Protein 5VNB (pdb70)

Secondary structure (DSSP, 8-state):
-EEEEEEEEEEEEEE-SS--TTT---EEEEEEEEESSS---TTTEEEEEEE--TTSSS-EEEE-SSS-EEEEEESS--EEEEEEEESSSSSPPEEEEEEPP-SPPHHHHHTT-SSEEEEEEEEEEEE--/-EEEEEEEEEEEEE-SS--TTT---EEEEEEEEESSS---TTTEEEEEEE--TTSSS-EEEE-SSS-EEEEEES---EEEEEEEESSTTSPPEEEEEE---S--HHHHHTT--EEEEEEEEEEEE--/-EEEEEEEEEEEEE-SS--TTT---EEEEEEEEESS---GGGTEEEEEEE--TTSSS-EEEE-SSSEEEEEEESS--EEEEEEEESSTTSPPEEEEEE---S--SS-TTT-SSEEEEEEEEEEEE--/-EEEEEEEEEEEEE-SS--TTT---EEEEEEEEESS---GGGTEEEEEEE--TTSSS-EEEE-SSSEEEEEEESS--EEEEEEEESSSSSPPEEEEEEPP-S--TTT--EEEEEEEEEEEE-/--------

GO terms:
  GO:0005515 protein binding (F, IPI)
  GO:0005634 nucleus (C, IDA)
  GO:0140044 histone H3K18ac reader activity (F, IDA)
  GO:0140119 histone H3K27ac reader activity (F, IDA)
  GO:0005634 nucleus (C, EXP)
  GO:0005654 nucleoplasm (C, TAS)
  GO:1905168 positive regulation of double-strand break repair via homologous recombination (P, IDA)
  GO:0051726 regulation of cell cycle (P, IMP)
  GO:0005654 nucleoplasm (C, IDA)
  GO:0035267 NuA4 histone acetyltransferase complex (C, IDA)

InterPro domains:
  IPR005033 YEATS [PTHR47573] (11-223)
  IPR038704 YEATS superfamily [G3DSA:2.60.40.1970] (19-159)
  IPR055129 YEATS domain [PF03366] (42-121)
  IPR055129 YEATS domain [PS51037] (15-158)

Organism: Homo sapiens (NCBI:txid9606)

Foldseek 3Di:
DKDKWKKKWAKKKAFPVAQDPPPRWGIKMKTFIGTPDPDFCLQWWQKKWKQADPVDPPRTDIDRGPPGMDMDTGHDKDKIWMWTHTPDPVDHIDIDIYIHDHDDDPVVVVVPDRMDDDMDMDMDMDDRD/DDKFKKKWAKKKFFPVDQDPPARWTMKMKTFIGTPDPDAPLVWWQKKWKAADPVDDVRTHIGRHPPGMDIDIGDDKAKIKMWTATPPNVDHTDIDIYIHDYDDDVVCVVVVDGMDTDMDMDMDDDDD/DDKFKKKWWKKKFFPPDQDPPPRWGIKMKTFIGTPDDDWCLVWWQKKWKQADPVDDVSTDIGGGPPGMDIDIGHDKDKIKMWIHTPDPPDDIDIDIYIHDQDDDPPCPVVDPRMDIDMDMDMDDDDD/DDKWKKKWAKKKFFPPDADDPPRWGIKMKTFMATPDHDFCLVWWQKKWKQADPPDDPRTDIDGGPPGMDIDIGDDKDKIKMWTATPPNPDDIDIDIYIHDYDDDVVPVGMDTDMDMDMDDDD/DAPPDDDD

B-factor: mean 59.25, std 22.24, range [27.8, 157.02]

Radius of gyration: 30.62 Å; Cα contacts (8 Å, |Δi|>4): 1132; chains: 5; bounding box: 50×63×103 Å

CATH classification: 2.60.40.1970

Structure (mmCIF, N/CA/C/O backbone):
data_5VNB
#
_entry.id   5VNB
#
_cell.length_a   70.790
_cell.length_b   80.305
_cell.length_c   121.663
_cell.angle_alpha   90.00
_cell.angle_beta   90.00
_cell.angle_gamma   90.00
#
_symmetry.space_group_name_H-M   'P 21 21 21'
#
loop_
_entity.id
_entity.type
_entity.pdbx_description
1 polymer 'YEATS domain-containing protein 4'
2 polymer 'H3K23acK27ac peptide'
3 non-polymer 1,2-ETHANEDIOL
4 non-polymer 'SULFATE ION'
5 water water
#
loop_
_atom_site.group_PDB
_atom_site.id
_atom_site.type_symbol
_atom_site.label_atom_id
_atom_site.label_alt_id
_atom_site.label_comp_id
_atom_site.label_asym_id
_atom_site.label_entity_id
_atom_site.label_seq_id
_atom_site.pdbx_PDB_ins_code
_atom_site.Cartn_x
_atom_site.Cartn_y
_atom_site.Cartn_z
_atom_site.occupancy
_atom_site.B_iso_or_equiv
_atom_site.auth_seq_id
_atom_site.auth_comp_id
_atom_site.auth_asym_id
_atom_site.auth_atom_id
_atom_site.pdbx_PDB_model_num
ATOM 1 N N . VAL A 1 19 ? 18.372 15.653 -11.362 1.00 108.55 19 VAL A N 1
ATOM 2 C CA . VAL A 1 19 ? 19.310 15.210 -10.281 1.00 111.77 19 VAL A CA 1
ATOM 3 C C . VAL A 1 19 ? 18.503 14.856 -9.010 1.00 119.80 19 VAL A C 1
ATOM 4 O O . VAL A 1 19 ? 17.726 15.684 -8.494 1.00 105.23 19 VAL A O 1
ATOM 8 N N . THR A 1 20 ? 18.669 13.607 -8.558 1.00 119.77 20 THR A N 1
ATOM 9 C CA . THR A 1 20 ? 18.053 13.082 -7.330 1.00 113.57 20 THR A CA 1
ATOM 10 C C . THR A 1 20 ? 18.902 13.441 -6.101 1.00 111.88 20 THR A C 1
ATOM 11 O O . THR A 1 20 ? 20.132 13.286 -6.118 1.00 113.90 20 THR A O 1
ATOM 15 N N . ILE A 1 21 ? 18.239 13.895 -5.035 1.00 100.98 21 ILE A N 1
ATOM 16 C CA . ILE A 1 21 ? 18.933 14.431 -3.851 1.00 96.01 21 ILE A CA 1
ATOM 17 C C . ILE A 1 21 ? 18.421 13.765 -2.568 1.00 86.31 21 ILE A C 1
ATOM 18 O O . ILE A 1 21 ? 17.271 13.281 -2.549 1.00 69.72 21 ILE A O 1
ATOM 23 N N . VAL A 1 22 ? 19.295 13.708 -1.539 1.00 81.58 22 VAL A N 1
ATOM 24 C CA . VAL A 1 22 ? 18.938 13.238 -0.173 1.00 74.68 22 VAL A CA 1
ATOM 25 C C . VAL A 1 22 ? 18.854 14.324 0.943 1.00 63.68 22 VAL A C 1
ATOM 26 O O . VAL A 1 22 ? 19.783 15.114 1.150 1.00 63.20 22 VAL A O 1
ATOM 30 N N . LYS A 1 23 ? 17.718 14.356 1.643 1.00 50.62 23 LYS A N 1
ATOM 31 C CA . LYS A 1 23 ? 17.519 15.241 2.784 1.00 48.87 23 LYS A CA 1
ATOM 32 C C . LYS A 1 23 ? 17.231 14.465 4.062 1.00 42.21 23 LYS A C 1
ATOM 33 O O . LYS A 1 23 ? 16.160 13.895 4.189 1.00 35.98 23 LYS A O 1
ATOM 39 N N . PRO A 1 24 ? 18.170 14.474 5.026 1.00 36.58 24 PRO A N 1
ATOM 40 C CA . PRO A 1 24 ? 17.881 13.842 6.308 1.00 36.61 24 PRO A CA 1
ATOM 41 C C . PRO A 1 24 ? 16.783 14.596 7.050 1.00 32.80 24 PRO A C 1
ATOM 42 O O . PRO A 1 24 ? 16.775 15.828 7.044 1.00 31.57 24 PRO A O 1
ATOM 46 N N . ILE A 1 25 ? 15.829 13.859 7.610 1.00 33.96 25 ILE A N 1
ATOM 47 C CA . ILE A 1 25 ? 14.777 14.428 8.441 1.00 33.61 25 ILE A CA 1
ATOM 48 C C . ILE A 1 25 ? 14.762 13.736 9.835 1.00 34.25 25 ILE A C 1
ATOM 49 O O . ILE A 1 25 ? 15.224 12.600 9.981 1.00 35.34 25 ILE A O 1
ATOM 54 N N . VAL A 1 26 ? 14.226 14.425 10.833 1.00 29.96 26 VAL A N 1
ATOM 55 C CA . VAL A 1 26 ? 13.878 13.806 12.111 1.00 32.70 26 VAL A CA 1
ATOM 56 C C . VAL A 1 26 ? 12.384 13.888 12.257 1.00 31.28 26 VAL A C 1
ATOM 57 O O . VAL A 1 26 ? 11.763 14.834 11.776 1.00 33.20 26 VAL A O 1
ATOM 61 N N . TYR A 1 27 ? 11.785 12.917 12.936 1.00 32.39 27 TYR A N 1
ATOM 62 C CA . TYR A 1 27 ? 10.348 12.957 13.138 1.00 32.08 27 TYR A CA 1
ATOM 63 C C . TYR A 1 27 ? 9.968 12.321 14.436 1.00 33.70 27 TYR A C 1
ATOM 64 O O . TYR A 1 27 ? 10.640 11.433 14.882 1.00 36.37 27 TYR A O 1
ATOM 73 N N . GLY A 1 28 ? 8.885 12.793 15.034 1.00 33.89 28 GLY A N 1
ATOM 74 C CA . GLY A 1 28 ? 8.334 12.139 16.212 1.00 36.51 28 GLY A CA 1
ATOM 75 C C . GLY A 1 28 ? 7.543 13.078 17.096 1.00 34.65 28 GLY A C 1
ATOM 76 O O . GLY A 1 28 ? 6.704 13.788 16.595 1.00 40.64 28 GLY A O 1
ATOM 77 N N . ASN A 1 29 ? 7.796 13.080 18.401 1.00 34.14 29 ASN A N 1
ATOM 78 C CA . ASN A 1 29 ? 7.049 13.960 19.292 1.00 35.53 29 ASN A CA 1
ATOM 79 C C . ASN A 1 29 ? 7.739 14.233 20.612 1.00 35.17 29 ASN A C 1
ATOM 80 O O . ASN A 1 29 ? 8.535 13.449 21.071 1.00 31.51 29 ASN A O 1
ATOM 85 N N . VAL A 1 30 ? 7.395 15.382 21.172 1.00 37.27 30 VAL A N 1
ATOM 86 C CA . VAL A 1 30 ? 7.610 15.706 22.538 1.00 35.91 30 VAL A CA 1
ATOM 87 C C . VAL A 1 30 ? 6.275 15.718 23.275 1.00 36.00 30 VAL A C 1
ATOM 88 O O . VAL A 1 30 ? 5.202 15.710 22.663 1.00 36.26 30 VAL A O 1
ATOM 92 N N . ALA A 1 31 ? 6.360 15.661 24.612 1.00 35.94 31 ALA A N 1
ATOM 93 C CA . ALA A 1 31 ? 5.191 15.557 25.468 1.00 37.09 31 ALA A CA 1
ATOM 94 C C . ALA A 1 31 ? 5.572 15.992 26.879 1.00 46.26 31 ALA A C 1
ATOM 95 O O . ALA A 1 31 ? 6.671 15.730 27.357 1.00 48.25 31 ALA A O 1
ATOM 97 N N . ARG A 1 32 ? 4.651 16.700 27.501 1.00 50.62 32 ARG A N 1
ATOM 98 C CA . ARG A 1 32 ? 4.806 17.209 28.825 1.00 56.83 32 ARG A CA 1
ATOM 99 C C . ARG A 1 32 ? 3.576 16.823 29.642 1.00 52.74 32 ARG A C 1
ATOM 100 O O . ARG A 1 32 ? 2.454 17.079 29.222 1.00 44.85 32 ARG A O 1
ATOM 108 N N . TYR A 1 33 ? 3.817 16.223 30.800 1.00 56.85 33 TYR A N 1
ATOM 109 C CA . TYR A 1 33 ? 2.806 15.974 31.843 1.00 60.49 33 TYR A CA 1
ATOM 110 C C . TYR A 1 33 ? 2.300 17.300 32.410 1.00 58.44 33 TYR A C 1
ATOM 111 O O . TYR A 1 33 ? 3.093 18.193 32.657 1.00 51.97 33 TYR A O 1
ATOM 120 N N . PHE A 1 34 ? 0.981 17.468 32.531 1.00 61.68 34 PHE A N 1
ATOM 121 C CA . PHE A 1 34 ? 0.414 18.638 33.243 1.00 63.68 34 PHE A CA 1
ATOM 122 C C . PHE A 1 34 ? 0.806 18.653 34.739 1.00 66.50 34 PHE A C 1
ATOM 123 O O . PHE A 1 34 ? 0.938 19.717 35.350 1.00 68.45 34 PHE A O 1
ATOM 131 N N . GLY A 1 35 ? 0.942 17.478 35.336 1.00 67.74 35 GLY A N 1
ATOM 132 C CA . GLY A 1 35 ? 1.100 17.373 36.791 1.00 79.74 35 GLY A CA 1
ATOM 133 C C . GLY A 1 35 ? -0.147 16.701 37.333 1.00 84.00 35 GLY A C 1
ATOM 134 O O . GLY A 1 35 ? -0.061 15.660 37.978 1.00 81.25 35 GLY A O 1
ATOM 135 N N . LYS A 1 36 ? -1.307 17.292 37.025 1.00 81.94 36 LYS A N 1
ATOM 136 C CA . LYS A 1 36 ? -2.620 16.717 37.357 1.00 75.98 36 LYS A CA 1
ATOM 137 C C . LYS A 1 36 ? -3.569 16.813 36.182 1.00 68.47 36 LYS A C 1
ATOM 138 O O . LYS A 1 36 ? -3.615 17.851 35.484 1.00 54.86 36 LYS A O 1
ATOM 144 N N . LYS A 1 37 ? -4.381 15.759 36.044 1.00 67.03 37 LYS A N 1
ATOM 145 C CA . LYS A 1 37 ? -5.390 15.657 35.000 1.00 65.16 37 LYS A CA 1
ATOM 146 C C . LYS A 1 37 ? -6.308 16.889 34.986 1.00 63.98 37 LYS A C 1
ATOM 147 O O . LYS A 1 37 ? -6.756 17.323 36.039 1.00 79.17 37 LYS A O 1
ATOM 153 N N . ARG A 1 38 ? -6.501 17.498 33.815 1.00 58.55 38 ARG A N 1
ATOM 154 C CA . ARG A 1 38 ? -7.511 18.520 33.626 1.00 51.24 38 ARG A CA 1
ATOM 155 C C . ARG A 1 38 ? -8.926 17.908 33.850 1.00 59.11 38 ARG A C 1
ATOM 156 O O . ARG A 1 38 ? -9.242 16.826 33.373 1.00 53.50 38 ARG A O 1
ATOM 164 N N . GLU A 1 39 ? -9.749 18.636 34.586 1.00 57.29 39 GLU A N 1
ATOM 165 C CA . GLU A 1 39 ? -10.995 18.135 35.153 1.00 62.29 39 GLU A CA 1
ATOM 166 C C . GLU A 1 39 ? -12.003 17.952 34.046 1.00 53.91 39 GLU A C 1
ATOM 167 O O . GLU A 1 39 ? -12.741 16.999 34.034 1.00 57.40 39 GLU A O 1
ATOM 173 N N . GLU A 1 40 ? -11.999 18.869 33.097 1.00 51.72 40 GLU A N 1
ATOM 174 C CA . GLU A 1 40 ? -12.992 18.887 32.037 1.00 48.36 40 GLU A CA 1
ATOM 175 C C . GLU A 1 40 ? -12.945 17.691 31.073 1.00 49.96 40 GLU A C 1
ATOM 176 O O . GLU A 1 40 ? -13.995 17.188 30.606 1.00 46.42 40 GLU A O 1
ATOM 182 N N . ASP A 1 41 ? -11.737 17.284 30.683 1.00 41.80 41 ASP A N 1
ATOM 183 C CA . ASP A 1 41 ? -11.615 16.212 29.672 1.00 38.93 41 ASP A CA 1
ATOM 184 C C . ASP A 1 41 ? -10.665 15.074 30.096 1.00 40.61 41 ASP A C 1
ATOM 185 O O . ASP A 1 41 ? -10.479 14.136 29.356 1.00 41.31 41 ASP A O 1
ATOM 190 N N . GLY A 1 42 ? -10.133 15.139 31.318 1.00 42.46 42 GLY A N 1
ATOM 191 C CA . GLY A 1 42 ? -9.177 14.168 31.800 1.00 45.35 42 GLY A CA 1
ATOM 192 C C . GLY A 1 42 ? -7.851 14.173 31.076 1.00 45.81 42 GLY A C 1
ATOM 193 O O . GLY A 1 42 ? -7.117 13.224 31.209 1.00 53.14 42 GLY A O 1
ATOM 194 N N . HIS A 1 43 ? -7.540 15.222 30.315 1.00 44.45 43 HIS A N 1
ATOM 195 C CA . HIS A 1 43 ? -6.302 15.240 29.593 1.00 45.89 43 HIS A CA 1
ATOM 196 C C . HIS A 1 43 ? -5.205 15.405 30.593 1.00 49.35 43 HIS A C 1
ATOM 197 O O . HIS A 1 43 ? -5.359 16.167 31.544 1.00 55.69 43 HIS A O 1
ATOM 204 N N . THR A 1 44 ? -4.111 14.674 30.379 1.00 45.73 44 THR A N 1
ATOM 205 C CA . THR A 1 44 ? -2.960 14.689 31.283 1.00 44.95 44 THR A CA 1
ATOM 206 C C . THR A 1 44 ? -1.728 15.295 30.695 1.00 46.04 44 THR A C 1
ATOM 207 O O . THR A 1 44 ? -0.843 15.666 31.453 1.00 49.94 44 THR A O 1
ATOM 211 N N . HIS A 1 45 ? -1.668 15.429 29.360 1.00 47.21 45 HIS A N 1
ATOM 212 C CA . HIS A 1 45 ? -0.465 15.907 28.663 1.00 45.89 45 HIS A CA 1
ATOM 213 C C . HIS A 1 45 ? -0.721 16.876 27.540 1.00 42.71 45 HIS A C 1
ATOM 214 O O . HIS A 1 45 ? -1.735 16.826 26.871 1.00 44.36 45 HIS A O 1
ATOM 221 N N . GLN A 1 46 ? 0.259 17.723 27.326 1.00 42.73 46 GLN A N 1
ATOM 222 C CA . GLN A 1 46 ? 0.440 18.450 26.093 1.00 44.63 46 GLN A CA 1
ATOM 223 C C . GLN A 1 46 ? 1.538 17.760 25.287 1.00 43.40 46 GLN A C 1
ATOM 224 O O . GLN A 1 46 ? 2.495 17.228 25.872 1.00 41.12 46 GLN A O 1
ATOM 230 N N . TRP A 1 47 ? 1.374 17.763 23.959 1.00 37.93 47 TRP A N 1
ATOM 231 C CA . TRP A 1 47 ? 2.289 17.068 23.053 1.00 35.59 47 TRP A CA 1
ATOM 232 C C . TRP A 1 47 ? 2.391 17.769 21.703 1.00 38.24 47 TRP A C 1
ATOM 233 O O . TRP A 1 47 ? 1.458 18.489 21.243 1.00 34.05 47 TRP A O 1
ATOM 244 N N . THR A 1 48 ? 3.542 17.579 21.072 1.00 35.74 48 THR A N 1
ATOM 245 C CA . THR A 1 48 ? 3.749 18.145 19.735 1.00 35.59 48 THR A CA 1
ATOM 246 C C . THR A 1 48 ? 4.346 17.080 18.832 1.00 34.10 48 THR A C 1
ATOM 247 O O . THR A 1 48 ? 5.423 16.501 19.149 1.00 32.35 48 THR A O 1
ATOM 251 N N . VAL A 1 49 ? 3.642 16.794 17.726 1.00 29.62 49 VAL A N 1
ATOM 252 C CA . VAL A 1 49 ? 4.141 15.830 16.783 1.00 27.80 49 VAL A CA 1
ATOM 253 C C . VAL A 1 49 ? 4.765 16.637 15.665 1.00 29.93 49 VAL A C 1
ATOM 254 O O . VAL A 1 49 ? 4.290 17.702 15.357 1.00 32.88 49 VAL A O 1
ATOM 258 N N . TYR A 1 50 ? 5.849 16.154 15.072 1.00 32.12 50 TYR A N 1
ATOM 259 C CA . TYR A 1 50 ? 6.564 16.960 14.095 1.00 33.93 50 TYR A CA 1
ATOM 260 C C . TYR A 1 50 ? 7.336 16.167 13.074 1.00 30.03 50 TYR A C 1
ATOM 261 O O . TYR A 1 50 ? 7.615 14.996 13.272 1.00 32.14 50 TYR A O 1
ATOM 270 N N . VAL A 1 51 ? 7.647 16.825 11.977 1.00 29.71 51 VAL A N 1
ATOM 271 C CA . VAL A 1 51 ? 8.683 16.397 11.038 1.00 29.79 51 VAL A CA 1
ATOM 272 C C . VAL A 1 51 ? 9.618 17.582 10.860 1.00 32.50 51 VAL A C 1
ATOM 273 O O . VAL A 1 51 ? 9.113 18.680 10.612 1.00 32.24 51 VAL A O 1
ATOM 277 N N . LYS A 1 52 ? 10.959 17.410 11.011 1.00 32.90 52 LYS A N 1
ATOM 278 C CA . LYS A 1 52 ? 11.882 18.547 10.806 1.00 31.95 52 LYS A CA 1
ATOM 279 C C . LYS A 1 52 ? 12.976 18.147 9.873 1.00 32.11 52 LYS A C 1
ATOM 280 O 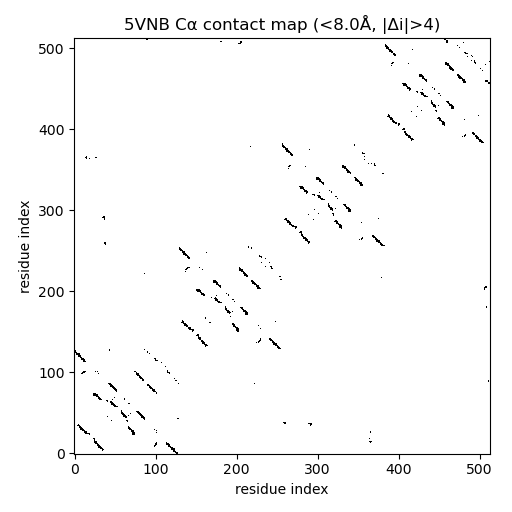O . LYS A 1 52 ? 13.379 16.998 9.868 1.00 36.49 52 LYS A O 1
ATOM 286 N N . PRO A 1 53 ? 13.526 19.099 9.120 1.00 31.76 53 PRO A N 1
ATOM 287 C CA . PRO A 1 53 ? 14.809 18.736 8.569 1.00 32.12 53 PRO A CA 1
ATOM 288 C C . PRO A 1 53 ? 15.847 18.521 9.676 1.00 31.94 53 PRO A C 1
ATOM 289 O O . PRO A 1 53 ? 15.738 19.115 10.720 1.00 33.14 53 PRO A O 1
ATOM 293 N N . TYR A 1 54 ? 16.850 17.681 9.444 1.00 33.45 54 TYR A N 1
ATOM 294 C CA . TYR A 1 54 ? 17.952 17.554 10.384 1.00 37.18 54 TYR A CA 1
ATOM 295 C C . TYR A 1 54 ? 18.746 18.868 10.400 1.00 37.31 54 TYR A C 1
ATOM 296 O O . TYR A 1 54 ? 19.034 19.372 11.439 1.00 38.14 54 TYR A O 1
ATOM 305 N N . ARG A 1 55 ? 19.074 19.415 9.247 1.00 43.20 55 ARG A N 1
ATOM 306 C CA . ARG A 1 55 ? 19.809 20.678 9.175 1.00 43.03 55 ARG A CA 1
ATOM 307 C C . ARG A 1 55 ? 18.818 21.806 9.229 1.00 39.14 55 ARG A C 1
ATOM 308 O O . ARG A 1 55 ? 17.618 21.630 8.995 1.00 36.24 55 ARG A O 1
ATOM 316 N N . ASN A 1 56 ? 19.336 22.980 9.529 1.00 38.83 56 ASN A N 1
ATOM 317 C CA . ASN A 1 56 ? 18.515 24.167 9.588 1.00 45.45 56 ASN A CA 1
ATOM 318 C C . ASN A 1 56 ? 18.243 24.699 8.197 1.00 44.63 56 ASN A C 1
ATOM 319 O O . ASN A 1 56 ? 18.911 25.591 7.745 1.00 46.31 56 ASN A O 1
ATOM 324 N N . GLU A 1 57 ? 17.221 24.156 7.554 1.00 48.94 57 GLU A N 1
ATOM 325 C CA . GLU A 1 57 ? 16.820 24.591 6.250 1.00 46.47 57 GLU A CA 1
ATOM 326 C C . GLU A 1 57 ? 15.301 24.608 6.085 1.00 45.93 57 GLU A C 1
ATOM 327 O O . GLU A 1 57 ? 14.555 24.221 6.981 1.00 47.12 57 GLU A O 1
ATOM 333 N N . ASP A 1 58 ? 14.873 25.143 4.945 1.00 49.16 58 ASP A N 1
ATOM 334 C CA . ASP A 1 58 ? 13.485 25.312 4.571 1.00 49.04 58 ASP A CA 1
ATOM 335 C C . ASP A 1 58 ? 13.159 24.215 3.592 1.00 49.72 58 ASP A C 1
ATOM 336 O O . ASP A 1 58 ? 13.742 24.142 2.530 1.00 58.57 58 ASP A O 1
ATOM 341 N N . MET A 1 59 ? 12.198 23.391 3.941 1.00 51.73 59 MET A N 1
ATOM 342 C CA . MET A 1 59 ? 11.881 22.237 3.145 1.00 53.70 59 MET A CA 1
ATOM 343 C C . MET A 1 59 ? 10.700 22.526 2.247 1.00 55.80 59 MET A C 1
ATOM 344 O O . MET A 1 59 ? 10.353 21.681 1.411 1.00 47.54 59 MET A O 1
ATOM 349 N N . SER A 1 60 ? 10.048 23.679 2.431 1.00 49.74 60 SER A N 1
ATOM 350 C CA . SER A 1 60 ? 8.899 24.026 1.577 1.00 54.15 60 SER A CA 1
ATOM 351 C C . SER A 1 60 ? 9.223 24.291 0.075 1.00 50.21 60 SER A C 1
ATOM 352 O O . SER A 1 60 ? 8.310 24.477 -0.727 1.00 56.40 60 SER A O 1
ATOM 355 N N . ALA A 1 61 ? 10.501 24.362 -0.258 1.00 52.12 61 ALA A N 1
ATOM 356 C CA . ALA A 1 61 ? 11.021 24.220 -1.615 1.00 60.71 61 ALA A CA 1
ATOM 357 C C . ALA A 1 61 ? 10.665 22.897 -2.283 1.00 60.54 61 ALA A C 1
ATOM 358 O O . ALA A 1 61 ? 10.518 22.851 -3.500 1.00 58.20 61 ALA A O 1
ATOM 360 N N . TYR A 1 62 ? 10.595 21.821 -1.498 1.00 58.35 62 TYR A N 1
ATOM 361 C CA . TYR A 1 62 ? 10.262 20.486 -2.018 1.00 59.78 62 TYR A CA 1
ATOM 362 C C . TYR A 1 62 ? 9.031 19.822 -1.384 1.00 60.55 62 TYR A C 1
ATOM 363 O O . TYR A 1 62 ? 8.449 18.920 -1.997 1.00 64.74 62 TYR A O 1
ATOM 372 N N . VAL A 1 63 ? 8.606 20.289 -0.207 1.00 53.52 63 VAL A N 1
ATOM 373 C CA . VAL A 1 63 ? 7.448 19.761 0.446 1.00 44.71 63 VAL A CA 1
ATOM 374 C C . VAL A 1 63 ? 6.262 20.666 0.139 1.00 51.72 63 VAL A C 1
ATOM 375 O O . VAL A 1 63 ? 6.271 21.844 0.439 1.00 54.13 63 VAL A O 1
ATOM 379 N N . LYS A 1 64 ? 5.239 20.102 -0.501 1.00 55.47 64 LYS A N 1
ATOM 380 C CA . LYS A 1 64 ? 3.949 20.772 -0.646 1.00 52.87 64 LYS A CA 1
ATOM 381 C C . LYS A 1 64 ? 3.242 20.817 0.697 1.00 51.56 64 LYS A C 1
ATOM 382 O O . LYS A 1 64 ? 2.684 21.838 1.082 1.00 46.82 64 LYS A O 1
ATOM 388 N N . LYS A 1 65 ? 3.175 19.666 1.371 1.00 48.69 65 LYS A N 1
ATOM 389 C CA . LYS A 1 65 ? 2.388 19.566 2.594 1.00 45.06 65 LYS A CA 1
ATOM 390 C C . LYS A 1 65 ? 2.729 18.332 3.418 1.00 42.00 65 LYS A C 1
ATOM 391 O O . LYS A 1 65 ? 3.312 17.368 2.904 1.00 43.68 65 LYS A O 1
ATOM 397 N N . ILE A 1 66 ? 2.403 18.375 4.706 1.00 37.52 66 ILE A N 1
ATOM 398 C CA . ILE A 1 66 ? 2.559 17.183 5.551 1.00 37.84 66 ILE A CA 1
ATOM 399 C C . ILE A 1 66 ? 1.279 16.978 6.335 1.00 39.81 66 ILE A C 1
ATOM 400 O O . ILE A 1 66 ? 0.818 17.875 6.992 1.00 37.30 66 ILE A O 1
ATOM 405 N N . GLN A 1 67 ? 0.719 15.780 6.206 1.00 43.48 67 GLN A N 1
ATOM 406 C CA . GLN A 1 67 ? -0.511 15.328 6.896 1.00 45.86 67 GLN A CA 1
ATOM 407 C C . GLN A 1 67 ? -0.149 14.507 8.162 1.00 42.68 67 GLN A C 1
ATOM 408 O O . GLN A 1 67 ? 0.652 13.555 8.069 1.00 39.47 67 GLN A O 1
ATOM 414 N N . PHE A 1 68 ? -0.788 14.806 9.276 1.00 36.43 68 PHE A N 1
ATOM 415 C CA . PHE A 1 68 ? -0.662 14.021 10.497 1.00 38.06 68 PHE A CA 1
ATOM 416 C C . PHE A 1 68 ? -2.039 13.427 10.816 1.00 38.59 68 PHE A C 1
ATOM 417 O O . PHE A 1 68 ? -2.946 14.159 11.212 1.00 36.14 68 PHE A O 1
ATOM 425 N N . LYS A 1 69 ? -2.189 12.110 10.661 1.00 38.47 69 LYS A N 1
ATOM 426 C CA . LYS A 1 69 ? -3.459 11.466 10.952 1.00 40.33 69 LYS A CA 1
ATOM 427 C C . LYS A 1 69 ? -3.486 11.133 12.405 1.00 34.17 69 LYS A C 1
ATOM 428 O O . LYS A 1 69 ? -2.781 10.229 12.831 1.00 36.00 69 LYS A O 1
ATOM 434 N N . LEU A 1 70 ? -4.276 11.889 13.148 1.00 33.66 70 LEU A N 1
ATOM 435 C CA . LEU A 1 70 ? -4.458 11.677 14.564 1.00 36.58 70 LEU A CA 1
ATOM 436 C C . LEU A 1 70 ? -5.520 10.622 14.844 1.00 40.55 70 LEU A C 1
ATOM 437 O O . LEU A 1 70 ? -6.134 10.064 13.932 1.00 42.44 70 LEU A O 1
ATOM 442 N N . HIS A 1 71 ? -5.722 10.330 16.118 1.00 41.53 71 HIS A N 1
ATOM 443 C CA . HIS A 1 71 ? -6.668 9.278 16.514 1.00 41.47 71 HIS A CA 1
ATOM 444 C C . HIS A 1 71 ? -8.053 9.872 16.339 1.00 37.40 71 HIS A C 1
ATOM 445 O O . HIS A 1 71 ? -8.197 11.071 16.293 1.00 39.66 71 HIS A O 1
ATOM 452 N N . GLU A 1 72 ? -9.053 9.027 16.184 1.00 40.98 72 GLU A N 1
ATOM 453 C CA . GLU A 1 72 ? -10.427 9.436 15.823 1.00 40.67 72 GLU A CA 1
ATOM 454 C C . GLU A 1 72 ? -11.158 10.211 16.903 1.00 41.58 72 GLU A C 1
ATOM 455 O O . GLU A 1 72 ? -12.184 10.845 16.650 1.00 42.76 72 GLU A O 1
ATOM 461 N N . SER A 1 73 ? -10.649 10.153 18.117 1.00 41.06 73 SER A N 1
ATOM 462 C CA . SER A 1 73 ? -11.181 10.972 19.233 1.00 43.01 73 SER A CA 1
ATOM 463 C C . SER A 1 73 ? -10.808 12.446 19.092 1.00 39.46 73 SER A C 1
ATOM 464 O O . SER A 1 73 ? -11.188 13.252 19.899 1.00 45.52 73 SER A O 1
ATOM 467 N N 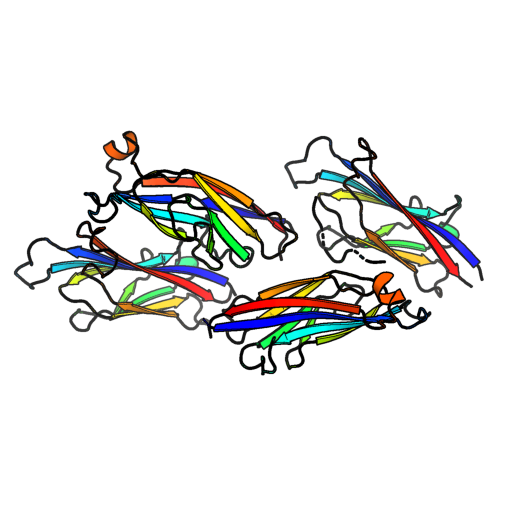. TYR A 1 74 ? -9.972 12.786 18.126 1.00 40.24 74 TYR A N 1
ATOM 468 C CA . TYR A 1 74 ? -9.624 14.170 17.869 1.00 43.19 74 TYR A CA 1
ATOM 469 C C . TYR A 1 74 ? -10.534 14.703 16.766 1.00 40.40 74 TYR A C 1
ATOM 470 O O . TYR A 1 74 ? -10.761 14.027 15.789 1.00 47.03 74 TYR A O 1
ATOM 479 N N . GLY A 1 75 ? -11.041 15.916 16.936 1.00 45.17 75 GLY A N 1
ATOM 480 C CA . GLY A 1 75 ? -11.640 16.694 15.842 1.00 47.46 75 GLY A CA 1
ATOM 481 C C . GLY A 1 75 ? -10.726 16.858 14.628 1.00 49.93 75 GLY A C 1
ATOM 482 O O . GLY A 1 75 ? -9.512 17.127 14.757 1.00 50.46 75 GLY A O 1
ATOM 483 N N . ASN A 1 76 ? -11.325 16.635 13.460 1.00 53.72 76 ASN A N 1
ATOM 484 C CA . ASN A 1 76 ? -10.696 16.708 12.145 1.00 52.90 76 ASN A CA 1
ATOM 485 C C . ASN A 1 76 ? -9.379 16.028 12.204 1.00 50.57 76 ASN A C 1
ATOM 486 O O . ASN A 1 76 ? -8.339 16.624 11.988 1.00 52.56 76 ASN A O 1
ATOM 491 N N . PRO A 1 77 ? -9.413 14.742 12.520 1.00 51.37 77 PRO A N 1
ATOM 492 C CA . PRO A 1 77 ? -8.159 14.063 12.799 1.00 47.41 77 PRO A CA 1
ATOM 493 C C . PRO A 1 77 ? -7.124 14.095 11.664 1.00 46.78 77 PRO A C 1
ATOM 494 O O . PRO A 1 77 ? -5.934 13.813 11.912 1.00 47.46 77 PRO A O 1
ATOM 498 N N . LEU A 1 78 ? -7.526 14.420 10.435 1.00 48.92 78 LEU A N 1
ATOM 499 C CA . LEU A 1 78 ? -6.541 14.522 9.349 1.00 50.62 78 LEU A CA 1
ATOM 500 C C . LEU A 1 78 ? -6.039 15.952 9.300 1.00 48.55 78 LEU A C 1
ATOM 501 O O . LEU A 1 78 ? -6.679 16.857 8.752 1.00 49.25 78 LEU A O 1
ATOM 506 N N . ARG A 1 79 ? -4.876 16.155 9.906 1.00 44.84 79 ARG A N 1
ATOM 507 C CA . ARG A 1 79 ? -4.322 17.481 10.095 1.00 38.31 79 ARG A CA 1
ATOM 508 C C . ARG A 1 79 ? -3.283 17.679 9.051 1.00 36.29 79 ARG A C 1
ATOM 509 O O . ARG A 1 79 ? -2.494 16.795 8.843 1.00 45.21 79 ARG A O 1
ATOM 517 N N . VAL A 1 80 ? -3.273 18.850 8.429 1.00 40.18 80 VAL A N 1
ATOM 518 C CA . VAL A 1 80 ? -2.463 19.155 7.258 1.00 38.74 80 VAL A CA 1
ATOM 519 C C . VAL A 1 80 ? -1.700 20.423 7.544 1.00 38.61 80 VAL A C 1
ATOM 520 O O . VAL A 1 80 ? -2.279 21.400 7.985 1.00 41.34 80 VAL A O 1
ATOM 524 N N . VAL A 1 81 ? -0.406 20.423 7.277 1.00 39.38 81 VAL A N 1
ATOM 525 C CA . VAL A 1 81 ? 0.394 21.603 7.423 1.00 38.82 81 VAL A CA 1
ATOM 526 C C . VAL A 1 81 ? 1.060 21.842 6.091 1.00 42.24 81 VAL A C 1
ATOM 527 O O . VAL A 1 81 ? 1.791 20.975 5.601 1.00 38.38 81 VAL A O 1
ATOM 531 N N . THR A 1 82 ? 0.793 23.033 5.537 1.00 42.67 82 THR A N 1
ATOM 532 C CA . THR A 1 82 ? 1.266 23.430 4.235 1.00 45.58 82 THR A CA 1
ATOM 533 C C . THR A 1 82 ? 2.539 24.246 4.303 1.00 47.72 82 THR A C 1
ATOM 534 O O . THR A 1 82 ? 3.294 24.283 3.325 1.00 48.31 82 THR A O 1
ATOM 538 N N . LYS A 1 83 ? 2.816 24.886 5.433 1.00 48.52 83 LYS A N 1
ATOM 539 C CA . LYS A 1 83 ? 4.054 25.667 5.567 1.00 52.66 83 LYS A CA 1
ATOM 540 C C . LYS A 1 83 ? 4.740 25.446 6.907 1.00 45.80 83 LYS A C 1
ATOM 541 O O . LYS A 1 83 ? 4.071 25.153 7.920 1.00 43.32 83 LYS A O 1
ATOM 547 N N . PRO A 1 84 ? 6.071 25.632 6.937 1.00 41.88 84 PRO A N 1
ATOM 548 C CA . PRO A 1 84 ? 6.758 25.325 8.167 1.00 40.12 84 PRO A CA 1
ATOM 549 C C . PRO A 1 84 ? 6.303 26.253 9.288 1.00 39.60 84 PRO A C 1
ATOM 550 O O . PRO A 1 84 ? 5.833 27.338 9.024 1.00 43.62 84 PRO A O 1
ATOM 554 N N . PRO A 1 85 ? 6.442 25.820 10.537 1.00 37.62 85 PRO A N 1
ATOM 555 C CA . PRO A 1 85 ? 7.046 24.529 10.923 1.00 36.20 85 PRO A CA 1
ATOM 556 C C . PRO A 1 85 ? 6.040 23.396 10.784 1.00 33.88 85 PRO A C 1
ATOM 557 O O . PRO A 1 85 ? 4.831 23.590 10.980 1.00 33.93 85 PRO A O 1
ATOM 561 N N . TYR A 1 86 ? 6.520 22.202 10.485 1.00 33.76 86 TYR A N 1
ATOM 562 C CA . TYR A 1 86 ? 5.584 21.089 10.284 1.00 32.46 86 TYR A CA 1
ATOM 563 C C . TYR A 1 86 ? 5.318 20.425 11.654 1.00 32.36 86 TYR A C 1
ATOM 564 O O . TYR A 1 86 ? 5.961 19.470 12.033 1.00 35.49 86 TYR A O 1
ATOM 573 N N . GLU A 1 87 ? 4.406 20.986 12.414 1.00 34.84 87 GLU A N 1
ATOM 574 C CA . GLU A 1 87 ? 4.132 20.570 13.812 1.00 37.24 87 GLU A CA 1
ATOM 575 C C . GLU A 1 87 ? 2.654 20.678 14.124 1.00 36.42 87 GLU A C 1
ATOM 576 O O . GLU A 1 87 ? 2.004 21.544 13.594 1.00 35.89 87 GLU A O 1
ATOM 582 N N . ILE A 1 88 ? 2.152 19.823 15.008 1.00 36.16 88 ILE A N 1
ATOM 583 C CA . ILE A 1 88 ? 0.781 19.923 15.493 1.00 37.85 88 ILE A CA 1
ATOM 584 C C . ILE A 1 88 ? 0.872 19.795 17.008 1.00 39.63 88 ILE A C 1
ATOM 585 O O . ILE A 1 88 ? 1.472 18.853 17.505 1.00 34.67 88 ILE A O 1
ATOM 590 N N . THR A 1 89 ? 0.272 20.715 17.728 1.00 37.56 89 THR A N 1
ATOM 591 C CA . THR A 1 89 ? 0.336 20.667 19.163 1.00 41.76 89 THR A CA 1
ATOM 592 C C . THR A 1 89 ? -1.048 20.446 19.726 1.00 38.54 89 THR A C 1
ATOM 593 O O . THR A 1 89 ? -1.976 21.152 19.389 1.00 38.84 89 THR A O 1
ATOM 597 N N . GLU A 1 90 ? -1.169 19.477 20.612 1.00 38.76 90 GLU A N 1
ATOM 598 C CA . GLU A 1 90 ? -2.456 19.127 21.185 1.00 39.21 90 GLU A CA 1
ATOM 599 C C . GLU A 1 90 ? -2.291 18.780 22.649 1.00 37.53 90 GLU A C 1
ATOM 600 O O . GLU A 1 90 ? -1.164 18.678 23.166 1.00 39.60 90 GLU A O 1
ATOM 606 N N . THR A 1 91 ? -3.409 18.509 23.291 1.00 34.73 91 THR A N 1
ATOM 607 C CA . THR A 1 91 ? -3.387 17.854 24.577 1.00 36.32 91 THR A CA 1
ATOM 608 C C . THR A 1 91 ? -4.067 16.498 24.459 1.00 38.09 91 THR A C 1
ATOM 609 O O . THR A 1 91 ? -4.815 16.259 23.522 1.00 35.87 91 THR A O 1
ATOM 613 N N . GLY A 1 92 ? -3.821 15.629 25.440 1.00 36.58 92 GLY A N 1
ATOM 614 C CA . GLY A 1 92 ? -4.328 14.282 25.397 1.00 37.05 92 GLY A CA 1
ATOM 615 C C . GLY A 1 92 ? -4.130 13.551 26.709 1.00 40.47 92 GLY A C 1
ATOM 616 O O . GLY A 1 92 ? -3.640 14.144 27.650 1.00 39.78 92 GLY A O 1
ATOM 617 N N . TRP A 1 93 ? -4.568 12.280 26.756 1.00 39.13 93 TRP A N 1
ATOM 618 C CA . TRP A 1 93 ? -4.408 11.397 27.901 1.00 37.17 93 TRP A CA 1
ATOM 619 C C . TRP A 1 93 ? -3.941 10.006 27.559 1.00 36.70 93 TRP A C 1
ATOM 620 O O . TRP A 1 93 ? -3.689 9.236 28.458 1.00 44.43 93 TRP A O 1
ATOM 631 N N . GLY A 1 94 ? -3.898 9.631 26.291 1.00 37.95 94 GLY A N 1
ATOM 632 C CA . GLY A 1 94 ? -3.465 8.298 25.898 1.00 40.56 94 GLY A CA 1
ATOM 633 C C . GLY A 1 94 ? -2.569 8.281 24.666 1.00 41.10 94 GLY A C 1
ATOM 634 O O . GLY A 1 94 ? -2.469 9.288 23.949 1.00 38.02 94 GLY A O 1
ATOM 635 N N . GLU A 1 95 ? -1.934 7.132 24.424 1.00 36.03 95 GLU A N 1
ATOM 636 C CA . GLU A 1 95 ? -0.974 6.990 23.344 1.00 37.97 95 GLU A CA 1
ATOM 637 C C . GLU A 1 95 ? -1.656 6.338 22.160 1.00 37.81 95 GLU A C 1
ATOM 638 O O . GLU A 1 95 ? -2.577 5.572 22.329 1.00 31.93 95 GLU A O 1
ATOM 644 N N . PHE A 1 96 ? -1.219 6.680 20.947 1.00 37.76 96 PHE A N 1
ATOM 645 C CA . PHE A 1 96 ? -1.826 6.102 19.744 1.00 37.29 96 PHE A CA 1
ATOM 646 C C . PHE A 1 96 ? -0.924 6.281 18.552 1.00 37.39 96 PHE A C 1
ATOM 647 O O . PHE A 1 96 ? 0.040 7.097 18.558 1.00 35.63 96 PHE A O 1
ATOM 655 N N . GLU A 1 97 ? -1.194 5.487 17.540 1.00 42.15 97 GLU A N 1
ATOM 656 C CA . GLU A 1 97 ? -0.417 5.580 16.288 1.00 46.30 97 GLU A CA 1
ATOM 657 C C . GLU A 1 97 ? -0.845 6.779 15.455 1.00 36.38 97 GLU A C 1
ATOM 658 O O . GLU A 1 97 ? -2.003 7.065 15.350 1.00 35.62 97 GLU A O 1
ATOM 664 N N . ILE A 1 98 ? 0.124 7.517 14.951 1.00 34.34 98 ILE A N 1
ATOM 665 C CA . ILE A 1 98 ? -0.109 8.638 14.068 1.00 38.99 98 ILE A CA 1
ATOM 666 C C . ILE A 1 98 ? 0.495 8.248 12.726 1.00 36.74 98 ILE A C 1
ATOM 667 O O . ILE A 1 98 ? 1.645 7.781 12.657 1.00 34.37 98 ILE A O 1
ATOM 672 N N . ILE A 1 99 ? -0.282 8.421 11.665 1.00 40.43 99 ILE A N 1
ATOM 673 C CA . ILE A 1 99 ? 0.254 8.247 10.292 1.00 40.83 99 ILE A CA 1
ATOM 674 C C . ILE A 1 99 ? 0.649 9.607 9.730 1.00 36.27 99 ILE A C 1
ATOM 675 O O . ILE A 1 99 ? -0.150 10.532 9.700 1.00 31.70 99 ILE A O 1
ATOM 680 N N . ILE A 1 100 ? 1.919 9.718 9.358 1.00 35.75 100 ILE A N 1
ATOM 681 C CA . ILE A 1 100 ? 2.473 10.931 8.791 1.00 34.35 100 ILE A CA 1
ATOM 682 C C . ILE A 1 100 ? 2.777 10.700 7.303 1.00 40.25 100 ILE A C 1
ATOM 683 O O . ILE A 1 100 ? 3.446 9.720 6.921 1.00 37.10 100 ILE A O 1
ATOM 688 N N . LYS A 1 101 ? 2.279 11.622 6.483 1.00 42.18 101 LYS A N 1
ATOM 689 C CA . LYS A 1 101 ? 2.367 11.500 5.048 1.00 48.99 101 LYS A CA 1
ATOM 690 C C . LYS A 1 101 ? 2.926 12.819 4.468 1.00 44.29 101 LYS A C 1
ATOM 691 O O . LYS A 1 101 ? 2.323 13.891 4.596 1.00 41.10 101 LYS A O 1
ATOM 697 N N . ILE A 1 102 ? 4.106 12.740 3.886 1.00 42.05 102 ILE A N 1
ATOM 698 C CA . ILE A 1 102 ? 4.778 13.898 3.326 1.00 41.41 102 ILE A CA 1
ATOM 699 C C . ILE A 1 102 ? 4.527 13.948 1.799 1.00 43.22 102 ILE A C 1
ATOM 700 O O . ILE A 1 102 ? 4.920 13.053 1.080 1.00 43.76 102 ILE A O 1
ATOM 705 N N . PHE A 1 103 ? 3.898 15.004 1.324 1.00 46.19 103 PHE A N 1
ATOM 706 C CA . PHE A 1 103 ? 3.660 15.194 -0.123 1.00 53.01 103 PHE A CA 1
ATOM 707 C C . PHE A 1 103 ? 4.657 16.140 -0.730 1.00 51.71 103 PHE A C 1
ATOM 708 O O . PHE A 1 103 ? 4.957 17.192 -0.137 1.00 54.29 103 PHE A O 1
ATOM 716 N N . PHE A 1 104 ? 5.175 15.772 -1.899 1.00 52.50 104 PHE A N 1
ATOM 717 C CA . PHE A 1 104 ? 6.143 16.619 -2.611 1.00 52.04 104 PHE A CA 1
ATOM 718 C C . PHE A 1 104 ? 5.472 17.596 -3.559 1.00 51.39 104 PHE A C 1
ATOM 719 O O . PHE A 1 104 ? 4.267 17.523 -3.768 1.00 50.33 104 PHE A O 1
ATOM 727 N N . ILE A 1 105 ? 6.226 18.591 -4.026 1.00 64.25 105 ILE A N 1
ATOM 728 C CA . ILE A 1 105 ? 5.641 19.724 -4.821 1.00 62.72 105 ILE A CA 1
ATOM 729 C C . ILE A 1 105 ? 5.133 19.162 -6.155 1.00 62.42 105 ILE A C 1
ATOM 730 O O . ILE A 1 105 ? 4.025 19.477 -6.657 1.00 53.82 105 ILE A O 1
ATOM 735 N N . ASP A 1 106 ? 5.989 18.306 -6.693 1.00 55.53 106 ASP A N 1
ATOM 736 C CA . ASP A 1 106 ? 5.680 17.503 -7.810 1.00 65.26 106 ASP A CA 1
ATOM 737 C C . ASP A 1 106 ? 4.710 16.333 -7.435 1.00 74.28 106 ASP A C 1
ATOM 738 O O . ASP A 1 106 ? 5.025 15.548 -6.535 1.00 72.83 106 ASP A O 1
ATOM 743 N N . PRO A 1 107 ? 3.538 16.209 -8.127 1.00 82.10 107 PRO A N 1
ATOM 744 C CA . PRO A 1 107 ? 2.759 14.937 -8.056 1.00 81.77 107 PRO A CA 1
ATOM 745 C C . PRO A 1 107 ? 3.442 13.658 -8.639 1.00 85.86 107 PRO A C 1
ATOM 746 O O . PRO A 1 107 ? 2.957 12.557 -8.360 1.00 85.46 107 PRO A O 1
ATOM 750 N N . ASN A 1 108 ? 4.515 13.807 -9.439 1.00 89.24 108 ASN A N 1
ATOM 751 C CA . ASN A 1 108 ? 5.443 12.685 -9.824 1.00 96.15 108 ASN A CA 1
ATOM 752 C C . ASN A 1 108 ? 5.886 11.914 -8.569 1.00 84.76 108 ASN A C 1
ATOM 753 O O . ASN A 1 108 ? 5.632 10.724 -8.461 1.00 81.28 108 ASN A O 1
ATOM 758 N N . GLU A 1 109 ? 6.481 12.624 -7.614 1.00 87.72 109 GLU A N 1
ATOM 759 C CA . GLU A 1 109 ? 7.121 12.012 -6.445 1.00 77.20 109 GLU A CA 1
ATOM 760 C C . GLU A 1 109 ? 6.147 11.323 -5.530 1.00 68.44 109 GLU A C 1
ATOM 761 O O . GLU A 1 109 ? 5.109 11.898 -5.159 1.00 70.06 109 GLU A O 1
ATOM 767 N N . ARG A 1 110 ? 6.486 10.098 -5.147 1.00 65.56 110 ARG A N 1
ATOM 768 C CA . ARG A 1 110 ? 5.590 9.331 -4.275 1.00 69.62 110 ARG A CA 1
ATOM 769 C C . ARG A 1 110 ? 5.643 9.943 -2.857 1.00 53.75 110 ARG A C 1
ATOM 770 O O . ARG A 1 110 ? 6.726 10.199 -2.347 1.00 37.16 110 ARG A O 1
ATOM 778 N N . PRO A 1 111 ? 4.476 10.199 -2.255 1.00 48.03 111 PRO A N 1
ATOM 779 C CA . PRO A 1 111 ? 4.412 10.572 -0.841 1.00 48.40 111 PRO A CA 1
ATOM 780 C C . PRO A 1 111 ? 5.218 9.628 0.092 1.00 49.50 111 PRO A C 1
ATOM 781 O O . PRO A 1 111 ? 5.268 8.412 -0.125 1.00 50.16 111 PRO A O 1
ATOM 785 N N . VAL A 1 112 ? 5.898 10.183 1.075 1.00 44.06 112 VAL A N 1
ATOM 786 C CA . VAL A 1 112 ? 6.545 9.344 2.078 1.00 45.72 112 VAL A CA 1
ATOM 787 C C . VAL A 1 112 ? 5.559 9.156 3.253 1.00 44.85 112 VAL A C 1
ATOM 788 O O . VAL A 1 112 ? 5.047 10.135 3.818 1.00 41.45 112 VAL A O 1
ATOM 792 N N . THR A 1 113 ? 5.261 7.896 3.572 1.00 42.38 113 THR A N 1
ATOM 793 C CA . THR A 1 113 ? 4.395 7.556 4.674 1.00 43.27 113 THR A CA 1
ATOM 794 C C . THR A 1 113 ? 5.248 7.101 5.871 1.00 42.19 113 THR A C 1
ATOM 795 O O . THR A 1 113 ? 6.179 6.298 5.729 1.00 43.44 113 THR A O 1
ATOM 799 N N . LEU A 1 114 ? 4.952 7.655 7.045 1.00 42.86 114 LEU A N 1
ATOM 800 C CA . LEU A 1 114 ? 5.697 7.314 8.297 1.00 41.59 114 LEU A CA 1
ATOM 801 C C . LEU A 1 114 ? 4.714 7.019 9.390 1.00 37.65 114 LEU A C 1
ATOM 802 O O . LEU A 1 114 ? 3.581 7.542 9.367 1.00 41.28 114 LEU A O 1
ATOM 807 N N . TYR A 1 115 ? 5.149 6.167 10.324 1.00 37.58 115 TYR A N 1
ATOM 808 C CA . TYR A 1 115 ? 4.291 5.618 11.413 1.00 38.99 115 TYR A CA 1
ATOM 809 C C . TYR A 1 115 ? 4.949 6.002 12.688 1.00 38.67 115 TYR A C 1
ATOM 810 O O . TYR A 1 115 ? 6.175 5.824 12.842 1.00 39.50 115 TYR A O 1
ATOM 819 N N . HIS A 1 116 ? 4.189 6.628 13.583 1.00 36.13 116 HIS A N 1
ATOM 820 C CA . HIS A 1 116 ? 4.800 7.062 14.797 1.00 33.76 116 HIS A CA 1
ATOM 821 C C . HIS A 1 116 ? 3.858 6.862 15.927 1.00 36.45 116 HIS A C 1
ATOM 822 O O . HIS A 1 116 ? 2.722 7.349 15.899 1.00 37.14 116 HIS A O 1
ATOM 829 N N . LEU A 1 117 ? 4.340 6.191 16.952 1.00 38.45 117 LEU A N 1
ATOM 830 C CA . LEU A 1 117 ? 3.526 5.999 18.174 1.00 39.03 117 LEU A CA 1
ATOM 831 C C . LEU A 1 117 ? 3.689 7.252 19.048 1.00 34.45 117 LEU A C 1
ATOM 832 O O . LEU A 1 117 ? 4.760 7.567 19.484 1.00 32.78 117 LEU A O 1
ATOM 837 N N . LEU A 1 118 ? 2.616 7.975 19.292 1.00 34.69 118 LEU A N 1
ATOM 838 C CA . LEU A 1 118 ? 2.715 9.123 20.131 1.00 33.09 118 LEU A CA 1
ATOM 839 C C . LEU A 1 118 ? 3.037 8.706 21.584 1.00 35.27 118 LEU A C 1
ATOM 840 O O . LEU A 1 118 ? 2.271 7.974 22.238 1.00 37.48 118 LEU A O 1
ATOM 845 N N . LYS A 1 119 ? 4.157 9.194 22.081 1.00 35.95 119 LYS A N 1
ATOM 846 C CA . LYS A 1 119 ? 4.619 8.903 23.430 1.00 39.03 119 LYS A CA 1
ATOM 847 C C . LYS A 1 119 ? 4.277 10.015 24.400 1.00 36.29 119 LYS A C 1
ATOM 848 O O . LYS A 1 119 ? 4.679 11.175 24.221 1.00 34.71 119 LYS A O 1
ATOM 854 N N . LEU A 1 120 ? 3.565 9.626 25.452 1.00 38.43 120 LEU A N 1
ATOM 855 C CA . LEU A 1 120 ? 3.294 10.495 26.584 1.00 39.08 120 LEU A CA 1
ATOM 856 C C . LEU A 1 120 ? 4.106 10.150 27.819 1.00 36.01 120 LEU A C 1
ATOM 857 O O . LEU A 1 120 ? 4.534 11.038 28.549 1.00 39.00 120 LEU A O 1
ATOM 862 N N . PHE A 1 121 ? 4.245 8.872 28.103 1.00 41.39 121 PHE A N 1
ATOM 863 C CA . PHE A 1 121 ? 4.695 8.455 29.449 1.00 46.05 121 PHE A CA 1
ATOM 864 C C . PHE A 1 121 ? 6.201 8.282 29.316 1.00 47.58 121 PHE A C 1
ATOM 865 O O . PHE A 1 121 ? 6.655 7.542 28.429 1.00 43.33 121 PHE A O 1
ATOM 873 N N . GLN A 1 122 ? 6.952 9.020 30.143 1.00 50.43 122 GLN A N 1
ATOM 874 C CA . GLN A 1 122 ? 8.403 8.823 30.304 1.00 56.08 122 GLN A CA 1
ATOM 875 C C . GLN A 1 122 ? 8.756 7.351 30.614 1.00 51.48 122 GLN A C 1
ATOM 876 O O . GLN A 1 122 ? 8.153 6.715 31.479 1.00 48.94 122 GLN A O 1
ATOM 882 N N . SER A 1 123 ? 9.711 6.808 29.881 1.00 46.86 123 SER A N 1
ATOM 883 C CA . SER A 1 123 ? 10.323 5.541 30.296 1.00 49.25 123 SER A CA 1
ATOM 884 C C . SER A 1 123 ? 10.912 5.669 31.721 1.00 49.33 123 SER A C 1
ATOM 885 O O . SER A 1 123 ? 11.339 6.750 32.149 1.00 44.59 123 SER A O 1
ATOM 888 N N . ASP A 1 124 ? 10.920 4.574 32.458 1.00 53.49 124 ASP A N 1
ATOM 889 C CA . ASP A 1 124 ? 11.504 4.597 33.804 1.00 54.36 124 ASP A CA 1
ATOM 890 C C . ASP A 1 124 ? 12.993 4.939 33.859 1.00 54.28 124 ASP A C 1
ATOM 891 O O . ASP A 1 124 ? 13.399 5.679 34.772 1.00 58.70 124 ASP A O 1
ATOM 896 N N . THR A 1 125 ? 13.775 4.478 32.876 1.00 46.15 125 THR A N 1
ATOM 897 C CA . THR A 1 125 ? 15.171 4.896 32.726 1.00 51.74 125 THR A CA 1
ATOM 898 C C . THR A 1 125 ? 15.326 6.446 32.685 1.00 56.80 125 THR A C 1
ATOM 899 O O . THR A 1 125 ? 16.107 7.041 33.470 1.00 51.43 125 THR A O 1
ATOM 903 N N . ASN A 1 126 ? 14.595 7.096 31.772 1.00 57.15 126 ASN A N 1
ATOM 904 C CA . ASN A 1 126 ? 14.717 8.548 31.607 1.00 54.01 126 ASN A CA 1
ATOM 905 C C . ASN A 1 126 ? 14.107 9.292 32.812 1.00 59.53 126 ASN A C 1
ATOM 906 O O . ASN A 1 126 ? 14.562 10.404 33.160 1.00 57.73 126 ASN A O 1
ATOM 911 N N . ALA A 1 127 ? 13.123 8.670 33.475 1.00 53.09 127 ALA A N 1
ATOM 912 C CA . ALA A 1 127 ? 12.544 9.261 34.676 1.00 57.80 127 ALA A CA 1
ATOM 913 C C . ALA A 1 127 ? 13.607 9.328 35.770 1.00 62.92 127 ALA A C 1
ATOM 914 O O . ALA A 1 127 ? 13.786 10.361 36.415 1.00 61.59 127 ALA A O 1
ATOM 916 N N . MET A 1 128 ? 14.354 8.241 35.915 1.00 65.39 128 MET A N 1
ATOM 917 C CA . MET A 1 128 ? 15.405 8.151 36.933 1.00 71.22 128 MET A CA 1
ATOM 918 C C . MET A 1 128 ? 16.655 8.993 36.633 1.00 69.19 128 MET A C 1
ATOM 919 O O . MET A 1 128 ? 17.385 9.327 37.554 1.00 70.92 128 MET A O 1
ATOM 924 N N . LEU A 1 129 ? 16.901 9.303 35.353 1.00 70.60 129 LEU A N 1
ATOM 925 C CA . LEU A 1 129 ? 17.954 10.256 34.936 1.00 70.27 129 LEU A CA 1
ATOM 926 C C . LEU A 1 129 ? 17.511 11.745 35.036 1.00 73.20 129 LEU A C 1
ATOM 927 O O . LEU A 1 129 ? 18.288 12.635 34.717 1.00 91.39 129 LEU A O 1
ATOM 932 N N . GLY A 1 130 ? 16.272 12.014 35.446 1.00 72.12 130 GLY A N 1
ATOM 933 C CA . GLY A 1 130 ? 15.804 13.378 35.724 1.00 76.15 130 GLY A CA 1
ATOM 934 C C . GLY A 1 130 ? 15.214 14.170 34.556 1.00 78.90 130 GLY A C 1
ATOM 935 O O . GLY A 1 130 ? 15.013 15.382 34.686 1.00 83.79 130 GLY A O 1
ATOM 936 N N . LYS A 1 131 ? 14.907 13.511 33.433 1.00 69.90 131 LYS A N 1
ATOM 937 C CA . LYS A 1 131 ? 14.480 14.222 32.217 1.00 66.69 131 LYS A CA 1
ATOM 938 C C . LYS A 1 131 ? 13.041 14.725 32.359 1.00 68.03 131 LYS A C 1
ATOM 939 O O . LYS A 1 131 ? 12.141 13.931 32.600 1.00 55.91 131 LYS A O 1
ATOM 945 N N . LYS A 1 132 ? 12.855 16.050 32.227 1.00 72.72 132 LYS A N 1
ATOM 946 C CA . LYS A 1 132 ? 11.543 16.713 32.375 1.00 73.53 132 LYS A CA 1
ATOM 947 C C . LYS A 1 132 ? 10.552 16.232 31.295 1.00 73.40 132 LYS A C 1
ATOM 948 O O . LYS A 1 132 ? 9.457 15.761 31.612 1.00 72.83 132 LYS A O 1
ATOM 950 N N . THR A 1 133 ? 10.949 16.301 30.026 1.00 62.85 133 THR A N 1
ATOM 951 C CA . THR A 1 133 ? 10.005 16.056 28.944 1.00 58.33 133 THR A CA 1
ATOM 952 C C . THR A 1 133 ? 10.316 14.787 28.165 1.00 49.25 133 THR A C 1
ATOM 953 O O . THR A 1 133 ? 11.474 14.421 27.980 1.00 50.36 133 THR A O 1
ATOM 957 N N . VAL A 1 134 ? 9.275 14.125 27.684 1.00 43.94 134 VAL A N 1
ATOM 958 C CA . VAL A 1 134 ? 9.489 12.913 26.882 1.00 46.55 134 VAL A CA 1
ATOM 959 C C . VAL A 1 134 ? 9.739 13.358 25.441 1.00 43.15 134 VAL A C 1
ATOM 960 O O . VAL A 1 134 ? 9.210 14.387 24.986 1.00 39.98 134 VAL A O 1
ATOM 964 N N . VAL A 1 135 ? 10.635 12.641 24.789 1.00 41.95 135 VAL A N 1
ATOM 965 C CA . VAL A 1 135 ? 11.008 12.873 23.400 1.00 38.71 135 VAL A CA 1
ATOM 966 C C . VAL A 1 135 ? 11.069 11.515 22.771 1.00 36.58 135 VAL A C 1
ATOM 967 O O . VAL A 1 135 ? 11.821 10.679 23.211 1.00 38.71 135 VAL A O 1
ATOM 971 N N . SER A 1 136 ? 10.251 11.272 21.756 1.00 39.22 136 SER A N 1
ATOM 972 C CA . SER A 1 136 ? 10.389 10.075 20.937 1.00 32.62 136 SER A CA 1
ATOM 973 C C . SER A 1 136 ? 10.714 10.511 19.497 1.00 35.87 136 SER A C 1
ATOM 974 O O . SER A 1 136 ? 9.846 10.917 18.756 1.00 30.80 136 SER A O 1
ATOM 977 N N . GLU A 1 137 ? 11.976 10.418 19.116 1.00 35.20 137 GLU A N 1
ATOM 978 C CA . GLU A 1 137 ? 12.416 10.936 17.835 1.00 40.67 137 GLU A CA 1
ATOM 979 C C . GLU A 1 137 ? 13.088 9.874 16.984 1.00 37.24 137 GLU A C 1
ATOM 980 O O . GLU A 1 137 ? 13.916 9.136 17.458 1.00 36.70 137 GLU A O 1
ATOM 986 N N . PHE A 1 138 ? 12.778 9.867 15.701 1.00 34.99 138 PHE A N 1
ATOM 987 C CA . PHE A 1 138 ? 13.342 8.903 14.748 1.00 37.84 138 PHE A CA 1
ATOM 988 C C . PHE A 1 138 ? 13.917 9.619 13.522 1.00 36.11 138 PHE A C 1
ATOM 989 O O . PHE A 1 138 ? 13.665 10.808 13.299 1.00 36.65 138 PHE A O 1
ATOM 997 N N . TYR A 1 139 ? 14.651 8.886 12.703 1.00 38.91 139 TYR A N 1
ATOM 998 C CA . TYR A 1 139 ? 15.376 9.487 11.604 1.00 41.03 139 TYR A CA 1
ATOM 999 C C . TYR A 1 139 ? 14.939 8.881 10.295 1.00 44.90 139 TYR A C 1
ATOM 1000 O O . TYR A 1 139 ? 14.501 7.728 10.229 1.00 42.26 139 TYR A O 1
ATOM 1009 N N . ASP A 1 140 ? 15.068 9.671 9.245 1.00 41.96 140 ASP A N 1
ATOM 1010 C CA . ASP A 1 140 ? 14.844 9.160 7.899 1.00 43.62 140 ASP A CA 1
ATOM 1011 C C . ASP A 1 140 ? 15.559 10.069 6.877 1.00 39.73 140 ASP A C 1
ATOM 1012 O O . ASP A 1 140 ? 16.151 11.068 7.255 1.00 38.05 140 ASP A O 1
ATOM 1017 N N . GLU A 1 141 ? 15.554 9.659 5.616 1.00 40.80 141 GLU A N 1
ATOM 1018 C CA . GLU A 1 141 ? 16.249 10.330 4.529 1.00 45.35 141 GLU A CA 1
ATOM 1019 C C . GLU A 1 141 ? 15.237 10.384 3.418 1.00 46.28 141 GLU A C 1
ATOM 1020 O O . GLU A 1 141 ? 14.798 9.345 2.941 1.00 59.86 141 GLU A O 1
ATOM 1026 N N . MET A 1 142 ? 14.787 11.580 3.082 1.00 47.61 142 MET A N 1
ATOM 1027 C CA . MET A 1 142 ? 13.864 11.804 1.967 1.00 47.49 142 MET A CA 1
ATOM 1028 C C . MET A 1 142 ? 14.650 11.911 0.649 1.00 57.67 142 MET A C 1
ATOM 1029 O O . MET A 1 142 ? 15.689 12.601 0.575 1.00 51.11 142 MET A O 1
ATOM 1034 N N . ILE A 1 143 ? 14.163 11.193 -0.369 1.00 68.51 143 ILE A N 1
ATOM 1035 C CA . ILE A 1 143 ? 14.849 11.068 -1.672 1.00 76.55 143 ILE A CA 1
ATOM 1036 C C . ILE A 1 143 ? 13.851 11.455 -2.742 1.00 74.77 143 ILE A C 1
ATOM 1037 O O . ILE A 1 143 ? 12.710 10.948 -2.773 1.00 69.39 143 ILE A O 1
ATOM 1042 N N . PHE A 1 144 ? 14.286 12.370 -3.599 1.00 76.83 144 PHE A N 1
ATOM 1043 C CA . PHE A 1 144 ? 13.397 12.963 -4.589 1.00 81.90 144 PHE A CA 1
ATOM 1044 C C . PHE A 1 144 ? 14.183 13.766 -5.648 1.00 90.89 144 PHE A C 1
ATOM 1045 O O . PHE A 1 144 ? 15.333 14.190 -5.389 1.00 96.28 144 PHE A O 1
ATOM 1053 N N . GLN A 1 145 ? 13.554 13.944 -6.824 1.00 97.17 145 GLN A N 1
ATOM 1054 C CA . GLN A 1 145 ? 14.079 14.759 -7.956 1.00 105.96 145 GLN A CA 1
ATOM 1055 C C . GLN A 1 145 ? 13.897 16.240 -7.684 1.00 101.75 145 GLN A C 1
ATOM 1056 O O . GLN A 1 145 ? 12.855 16.638 -7.144 1.00 77.09 145 GLN A O 1
ATOM 1062 N N . ASP A 1 146 ? 14.856 17.053 -8.136 1.00 108.76 146 ASP A N 1
ATOM 1063 C CA . ASP A 1 146 ? 14.808 18.501 -7.901 1.00 120.86 146 ASP A CA 1
ATOM 1064 C C . ASP A 1 146 ? 13.746 19.193 -8.794 1.00 127.75 146 ASP A C 1
ATOM 1065 O O . ASP A 1 146 ? 13.832 19.088 -10.025 1.00 135.29 146 ASP A O 1
ATOM 1070 N N . PRO A 1 147 ? 12.748 19.895 -8.180 1.00 122.80 147 PRO A N 1
ATOM 1071 C CA . PRO A 1 147 ? 11.688 20.577 -8.952 1.00 118.35 147 PRO A CA 1
ATOM 1072 C C . PRO A 1 147 ? 12.052 21.994 -9.416 1.00 113.57 147 PRO A C 1
ATOM 1073 O O . PRO A 1 147 ? 13.165 22.463 -9.172 1.00 107.48 147 PRO A O 1
ATOM 1077 N N . THR B 1 20 ? -3.715 36.264 5.543 1.00 75.56 20 THR B N 1
ATOM 1078 C CA . THR B 1 20 ? -3.938 35.186 4.515 1.00 82.58 20 THR B CA 1
ATOM 1079 C C . THR B 1 20 ? -5.296 35.320 3.743 1.00 87.44 20 THR B C 1
ATOM 1080 O O . THR B 1 20 ? -6.381 35.196 4.319 1.00 79.35 20 THR B O 1
ATOM 1084 N N . ILE B 1 21 ? -5.208 35.593 2.436 1.00 89.84 21 ILE B N 1
ATOM 1085 C CA . ILE B 1 21 ? -6.376 35.565 1.536 1.00 89.25 21 ILE B CA 1
ATOM 1086 C C . ILE B 1 21 ? -6.383 34.318 0.633 1.00 82.26 21 ILE B C 1
ATOM 1087 O O . ILE B 1 21 ? -5.326 33.768 0.285 1.00 82.62 21 ILE B O 1
ATOM 1092 N N . VAL B 1 22 ? -7.588 33.871 0.287 1.00 72.11 22 VAL B N 1
ATOM 1093 C CA . VAL B 1 22 ? -7.799 32.698 -0.581 1.00 66.69 22 VAL B CA 1
ATOM 1094 C C . VAL B 1 22 ? -8.341 33.159 -1.945 1.00 56.72 22 VAL B C 1
ATOM 1095 O O . VAL B 1 22 ? -9.421 33.731 -2.021 1.00 56.26 22 VAL B O 1
ATOM 1099 N N . LYS B 1 23 ? -7.586 32.963 -3.012 1.00 53.09 23 LYS B N 1
ATOM 1100 C CA . LYS B 1 23 ? -8.077 33.372 -4.337 1.00 53.46 23 LYS B CA 1
ATOM 1101 C C . LYS B 1 23 ? -8.318 32.215 -5.259 1.00 48.33 23 LYS B C 1
ATOM 1102 O O . LYS B 1 23 ? -7.366 31.620 -5.712 1.00 45.33 23 LYS B O 1
ATOM 1108 N N . PRO B 1 24 ? -9.607 31.924 -5.560 1.00 52.13 24 PRO B N 1
ATOM 1109 C CA . PRO B 1 24 ? -9.959 30.794 -6.422 1.00 47.06 24 PRO B CA 1
ATOM 1110 C C . PRO B 1 24 ? -9.572 31.055 -7.857 1.00 43.32 24 PRO B C 1
ATOM 1111 O O . PRO B 1 24 ? -9.677 32.188 -8.313 1.00 39.25 24 PRO B O 1
ATOM 1115 N N . ILE B 1 25 ? -9.086 30.011 -8.525 1.00 40.44 25 ILE B N 1
ATOM 1116 C CA . ILE B 1 25 ? -8.678 30.053 -9.948 1.00 39.38 25 ILE B CA 1
ATOM 1117 C C . ILE B 1 25 ? -9.153 28.822 -10.692 1.00 37.25 25 ILE B C 1
ATOM 1118 O O . ILE B 1 25 ? -9.492 27.814 -10.091 1.00 36.12 25 ILE B O 1
ATOM 1123 N N . VAL B 1 26 ? -9.173 28.924 -12.005 1.00 39.85 26 VAL B N 1
ATOM 1124 C CA . VAL B 1 26 ? -9.195 27.761 -12.892 1.00 39.40 26 VAL B CA 1
ATOM 1125 C C . VAL B 1 26 ? -7.955 27.797 -13.779 1.00 38.04 26 VAL B C 1
ATOM 1126 O O . VAL B 1 26 ? -7.375 28.842 -14.019 1.00 34.47 26 VAL B O 1
ATOM 1130 N N . TYR B 1 27 ? -7.575 26.649 -14.285 1.00 37.72 27 TYR B N 1
ATOM 1131 C CA . TYR B 1 27 ? -6.402 26.566 -15.124 1.00 37.08 27 TYR B CA 1
ATOM 1132 C C . TYR B 1 27 ? -6.523 25.339 -15.985 1.00 37.45 27 TYR B C 1
ATOM 1133 O O . TYR B 1 27 ? -7.306 24.404 -15.677 1.00 37.22 27 TYR B O 1
ATOM 1142 N N . GLY B 1 28 ? -5.750 25.339 -17.061 1.00 35.01 28 GLY B N 1
ATOM 1143 C CA . GLY B 1 28 ? -5.843 24.267 -18.046 1.00 35.40 28 GLY B CA 1
ATOM 1144 C C . GLY B 1 28 ? -5.748 24.753 -19.468 1.00 29.89 28 GLY B C 1
ATOM 1145 O O . GLY B 1 28 ? -5.089 25.724 -19.749 1.00 32.73 28 GLY B O 1
ATOM 1146 N N . ASN B 1 29 ? -6.362 24.048 -20.393 1.00 33.76 29 ASN B N 1
ATOM 1147 C CA . ASN B 1 29 ? -6.256 24.438 -21.815 1.00 33.98 29 ASN B CA 1
ATOM 1148 C C . ASN B 1 29 ? -7.520 24.233 -22.612 1.00 33.05 29 ASN B C 1
ATOM 1149 O O . ASN B 1 29 ? -8.375 23.420 -22.242 1.00 32.78 29 ASN B O 1
ATOM 1154 N N . VAL B 1 30 ? -7.579 24.931 -23.747 1.00 36.19 30 VAL B N 1
ATOM 1155 C CA . VAL B 1 30 ? -8.535 24.604 -24.828 1.00 39.60 30 VAL B CA 1
ATOM 1156 C C . VAL B 1 30 ? -7.733 24.185 -26.011 1.00 40.27 30 VAL B C 1
ATOM 1157 O O . VAL B 1 30 ? -6.544 24.439 -26.074 1.00 43.08 30 VAL B O 1
ATOM 1161 N N . ALA B 1 31 ? -8.371 23.493 -26.933 1.00 43.18 31 ALA B N 1
ATOM 1162 C CA . ALA B 1 31 ? -7.720 23.103 -28.164 1.00 43.91 31 ALA B CA 1
ATOM 1163 C C . ALA B 1 31 ? -8.735 22.890 -29.227 1.00 43.10 31 ALA B C 1
ATOM 1164 O O . ALA B 1 31 ? -9.889 22.614 -28.940 1.00 42.41 31 ALA B O 1
ATOM 1166 N N . ARG B 1 32 ? -8.283 22.990 -30.466 1.00 50.28 32 ARG B N 1
ATOM 1167 C CA . ARG B 1 32 ? -9.166 22.865 -31.628 1.00 54.37 32 ARG B CA 1
ATOM 1168 C C . ARG B 1 32 ? -8.415 22.255 -32.798 1.00 53.96 32 ARG B C 1
ATOM 1169 O O . ARG B 1 32 ? -7.287 22.644 -33.065 1.00 53.71 32 ARG B O 1
ATOM 1177 N N . TYR B 1 33 ? -9.032 21.293 -33.483 1.00 59.01 33 TYR B N 1
ATOM 1178 C CA . TYR B 1 33 ? -8.352 20.549 -34.555 1.00 62.53 33 TYR B CA 1
ATOM 1179 C C . TYR B 1 33 ? -8.280 21.359 -35.849 1.00 52.96 33 TYR B C 1
ATOM 1180 O O . TYR B 1 33 ? -9.239 21.964 -36.242 1.00 52.41 33 TYR B O 1
ATOM 1189 N N . PHE B 1 34 ? -7.125 21.373 -36.501 1.00 65.37 34 PHE B N 1
ATOM 1190 C CA . PHE B 1 34 ? -7.002 22.035 -37.821 1.00 74.45 34 PHE B CA 1
ATOM 1191 C C . PHE B 1 34 ? -8.047 21.526 -38.825 1.00 77.70 34 PHE B C 1
ATOM 1192 O O . PHE B 1 34 ? -8.790 22.313 -39.428 1.00 78.46 34 PHE B O 1
ATOM 1200 N N . GLY B 1 35 ? -8.125 20.207 -38.954 1.00 84.20 35 GLY B N 1
ATOM 1201 C CA . GLY B 1 35 ? -8.881 19.564 -40.022 1.00 86.44 35 GLY B CA 1
ATOM 1202 C C . GLY B 1 35 ? -7.936 18.813 -40.944 1.00 83.43 35 GLY B C 1
ATOM 1203 O O . GLY B 1 35 ? -8.335 17.811 -41.515 1.00 92.82 35 GLY B O 1
ATOM 1204 N N . LYS B 1 36 ? -6.698 19.304 -41.100 1.00 78.05 36 LYS B N 1
ATOM 1205 C CA . LYS B 1 36 ? -5.618 18.578 -41.781 1.00 77.38 36 LYS B CA 1
ATOM 1206 C C . LYS B 1 36 ? -4.356 18.699 -40.948 1.00 77.50 36 LYS B C 1
ATOM 1207 O O . LYS B 1 36 ? -4.266 19.588 -40.130 1.00 75.68 36 LYS B O 1
ATOM 1209 N N . LYS B 1 37 ? -3.383 17.812 -41.149 1.00 76.34 37 LYS B N 1
ATOM 1210 C CA . LYS B 1 37 ? -2.031 18.062 -40.657 1.00 76.45 37 LYS B CA 1
ATOM 1211 C C . LYS B 1 37 ? -1.441 19.187 -41.513 1.00 86.90 37 LYS B C 1
ATOM 1212 O O . LYS B 1 37 ? -1.834 19.342 -42.671 1.00 98.72 37 LYS B O 1
ATOM 1218 N N . ARG B 1 38 ? -0.554 20.002 -40.937 1.00 86.96 38 ARG B N 1
ATOM 1219 C CA . ARG B 1 38 ? 0.181 21.022 -41.702 1.00 88.31 38 ARG B CA 1
ATOM 1220 C C . ARG B 1 38 ? 1.555 20.446 -42.029 1.00 87.46 38 ARG B C 1
ATOM 1221 O O . ARG B 1 38 ? 2.356 20.168 -41.122 1.00 80.75 38 ARG B O 1
ATOM 1229 N N . GLU B 1 39 ? 1.788 20.276 -43.334 1.00 86.85 39 GLU B N 1
ATOM 1230 C CA . GLU B 1 39 ? 2.954 19.596 -43.909 1.00 87.56 39 GLU B CA 1
ATOM 1231 C C . GLU B 1 39 ? 4.295 20.083 -43.314 1.00 83.15 39 GLU B C 1
ATOM 1232 O O . GLU B 1 39 ? 5.070 19.272 -42.793 1.00 73.89 39 GLU B O 1
ATOM 1238 N N . GLU B 1 40 ? 4.501 21.408 -43.330 1.00 83.32 40 GLU B N 1
ATOM 1239 C CA . GLU B 1 40 ? 5.754 22.091 -42.892 1.00 85.77 40 GLU B CA 1
ATOM 1240 C C . GLU B 1 40 ? 6.315 21.638 -41.524 1.00 89.42 40 GLU B C 1
ATOM 1241 O O . GLU B 1 40 ? 7.452 21.132 -41.453 1.00 85.64 40 GLU B O 1
ATOM 1247 N N . ASP B 1 41 ? 5.519 21.832 -40.459 1.00 78.54 41 ASP B N 1
ATOM 1248 C CA . ASP B 1 41 ? 5.921 21.483 -39.063 1.00 73.92 41 ASP B CA 1
ATOM 1249 C C . ASP B 1 41 ? 5.284 20.186 -38.532 1.00 71.11 41 ASP B C 1
ATOM 1250 O O . ASP B 1 41 ? 5.785 19.585 -37.556 1.00 66.17 41 ASP B O 1
ATOM 1255 N N . GLY B 1 42 ? 4.210 19.743 -39.193 1.00 77.53 42 GLY B N 1
ATOM 1256 C CA . GLY B 1 42 ? 3.461 18.549 -38.780 1.00 77.71 42 GLY B CA 1
ATOM 1257 C C . GLY B 1 42 ? 2.395 18.887 -37.739 1.00 78.05 42 GLY B C 1
ATOM 1258 O O . GLY B 1 42 ? 1.798 17.992 -37.157 1.00 72.61 42 GLY B O 1
ATOM 1259 N N . HIS B 1 43 ? 2.135 20.177 -37.528 1.00 68.73 43 HIS B N 1
ATOM 1260 C CA . HIS B 1 43 ? 1.247 20.606 -36.463 1.00 66.66 43 HIS B CA 1
ATOM 1261 C C . HIS B 1 43 ? -0.202 20.324 -36.874 1.00 63.35 43 HIS B C 1
ATOM 1262 O O . HIS B 1 43 ? -0.571 20.527 -38.048 1.00 58.00 43 HIS B O 1
ATOM 1269 N N . THR B 1 44 ? -0.991 19.829 -35.908 1.00 58.91 44 THR B N 1
ATOM 1270 C CA . THR B 1 44 ? -2.403 19.445 -36.117 1.00 53.60 44 THR B CA 1
ATOM 1271 C C . THR B 1 44 ? -3.440 20.290 -35.388 1.00 54.41 44 THR B C 1
ATOM 1272 O O . THR B 1 44 ? -4.613 20.335 -35.822 1.00 52.40 44 THR B O 1
ATOM 1276 N N . HIS B 1 45 ? -3.042 20.947 -34.287 1.00 52.95 45 HIS B N 1
ATOM 1277 C CA . HIS B 1 45 ? -3.998 21.678 -33.430 1.00 48.74 45 HIS B CA 1
ATOM 1278 C C . HIS B 1 45 ? -3.440 23.020 -32.988 1.00 49.85 45 HIS B C 1
ATOM 1279 O O . HIS B 1 45 ? -2.220 23.234 -32.877 1.00 49.14 45 HIS B O 1
ATOM 1286 N N . GLN B 1 46 ? -4.360 23.920 -32.708 1.00 48.72 46 GLN B N 1
ATOM 1287 C CA . GLN B 1 46 ? -4.055 25.117 -32.004 1.00 49.18 46 GLN B CA 1
ATOM 1288 C C . GLN B 1 46 ? -4.544 24.886 -30.582 1.00 43.52 46 GLN B C 1
ATOM 1289 O O . GLN B 1 46 ? -5.606 24.319 -30.392 1.00 46.14 46 GLN B O 1
ATOM 1295 N N . TRP B 1 47 ? -3.803 25.410 -29.605 1.00 42.53 47 TRP B N 1
ATOM 1296 C CA . TRP B 1 47 ? -4.194 25.349 -28.195 1.00 40.21 47 TRP B CA 1
ATOM 1297 C C . TRP B 1 47 ? -3.854 26.601 -27.442 1.00 40.31 47 TRP B C 1
ATOM 1298 O O . TRP B 1 47 ? -2.986 27.346 -27.861 1.00 44.58 47 TRP B O 1
ATOM 1309 N N . THR B 1 48 ? -4.552 26.816 -26.333 1.00 38.51 48 THR B N 1
ATOM 1310 C CA . THR B 1 48 ? -4.235 27.869 -25.407 1.00 39.67 48 THR B CA 1
ATOM 1311 C C . THR B 1 48 ? -4.216 27.267 -24.016 1.00 36.71 48 THR B C 1
ATOM 1312 O O . THR B 1 48 ? -5.198 26.696 -23.605 1.00 38.90 48 THR B O 1
ATOM 1316 N N . VAL B 1 49 ? -3.115 27.458 -23.306 1.00 35.01 49 VAL B N 1
ATOM 1317 C CA . VAL B 1 49 ? -2.995 27.129 -21.906 1.00 35.98 49 VAL B CA 1
ATOM 1318 C C . VAL B 1 49 ? -3.249 28.390 -21.068 1.00 36.34 49 VAL B C 1
ATOM 1319 O O . VAL B 1 49 ? -2.875 29.495 -21.497 1.00 33.68 49 VAL B O 1
ATOM 1323 N N . TYR B 1 50 ? -3.894 28.262 -19.900 1.00 29.34 50 TYR B N 1
ATOM 1324 C CA . TYR B 1 50 ? -4.208 29.498 -19.155 1.00 30.83 50 TYR B CA 1
ATOM 1325 C C . TYR B 1 50 ? -4.359 29.309 -17.662 1.00 29.86 50 TYR B C 1
ATOM 1326 O O . TYR B 1 50 ? -4.573 28.208 -17.199 1.00 31.24 50 TYR B O 1
ATOM 1335 N N . VAL B 1 51 ? -4.252 30.405 -16.920 1.00 32.51 51 VAL B N 1
ATOM 1336 C CA . VAL B 1 51 ? -4.747 30.494 -15.529 1.00 29.33 51 VAL B CA 1
ATOM 1337 C C . VAL B 1 51 ? -5.663 31.688 -15.458 1.00 32.85 51 VAL B C 1
ATOM 1338 O O . VAL B 1 51 ? -5.278 32.759 -15.870 1.00 36.96 51 VAL B O 1
ATOM 1342 N N . LYS B 1 52 ? -6.868 31.506 -14.917 1.00 35.09 52 LYS B N 1
ATOM 1343 C CA . LYS B 1 52 ? -7.858 32.573 -14.782 1.00 35.05 52 LYS B CA 1
ATOM 1344 C C . LYS B 1 52 ? -8.419 32.669 -13.388 1.00 33.46 52 LYS B C 1
ATOM 1345 O O . LYS B 1 52 ? -8.536 31.681 -12.701 1.00 36.45 52 LYS B O 1
ATOM 1351 N N . PRO B 1 53 ? -8.834 33.858 -12.965 1.00 41.52 53 PRO B N 1
ATOM 1352 C CA . PRO B 1 53 ? -9.629 33.854 -11.717 1.00 43.93 53 PRO B CA 1
ATOM 1353 C C . PRO B 1 53 ? -11.008 33.154 -11.924 1.00 39.11 53 PRO B C 1
ATOM 1354 O O . PRO B 1 53 ? -11.550 33.123 -13.040 1.00 35.82 53 PRO B O 1
ATOM 1358 N N . TYR B 1 54 ? -11.490 32.524 -10.869 1.00 38.53 54 TYR B N 1
ATOM 1359 C CA . TYR B 1 54 ? -12.775 31.814 -10.917 1.00 43.52 54 TYR B CA 1
ATOM 1360 C C . TYR B 1 54 ? -13.901 32.750 -11.247 1.00 39.83 54 TYR B C 1
ATOM 1361 O O . TYR B 1 54 ? -14.755 32.407 -12.038 1.00 47.50 54 TYR B O 1
ATOM 1370 N N . ARG B 1 55 ? -13.852 33.928 -10.665 1.00 43.44 55 ARG B N 1
ATOM 1371 C CA . ARG B 1 55 ? -14.768 35.045 -10.967 1.00 48.22 55 ARG B CA 1
ATOM 1372 C C . ARG B 1 55 ? -14.066 36.106 -11.767 1.00 47.42 55 ARG B C 1
ATOM 1373 O O . ARG B 1 55 ? -12.829 36.077 -11.858 1.00 49.63 55 ARG B O 1
ATOM 1381 N N . ASN B 1 56 ? -14.842 37.060 -12.297 1.00 43.00 56 ASN B N 1
ATOM 1382 C CA . ASN B 1 56 ? -14.310 38.086 -13.176 1.00 44.68 56 ASN B CA 1
ATOM 1383 C C . ASN B 1 56 ? -13.691 39.188 -12.355 1.00 49.24 56 ASN B C 1
ATOM 1384 O O . ASN B 1 56 ? -14.351 40.116 -11.931 1.00 56.49 56 ASN B O 1
ATOM 1389 N N . GLU B 1 57 ? -12.399 39.083 -12.138 1.00 56.37 57 GLU B N 1
ATOM 1390 C CA . GLU B 1 57 ? -11.711 40.022 -11.287 1.00 59.07 57 GLU B CA 1
ATOM 1391 C C . GLU B 1 57 ? -10.298 40.139 -11.743 1.00 49.31 57 GLU B C 1
ATOM 1392 O O . GLU B 1 57 ? -9.891 39.459 -12.646 1.00 48.18 57 GLU B O 1
ATOM 1398 N N . ASP B 1 58 ? -9.576 41.055 -11.140 1.00 58.02 58 ASP B N 1
ATOM 1399 C CA . ASP B 1 58 ? -8.217 41.366 -11.556 1.00 61.33 58 ASP B CA 1
ATOM 1400 C C . ASP B 1 58 ? -7.337 40.585 -10.645 1.00 57.55 58 ASP B C 1
ATOM 1401 O O . ASP B 1 58 ? -7.492 40.641 -9.427 1.00 66.37 58 ASP B O 1
ATOM 1406 N N . MET B 1 59 ? -6.452 39.822 -11.258 1.00 58.14 59 MET B N 1
ATOM 1407 C CA . MET B 1 59 ? -5.481 39.037 -10.542 1.00 60.96 59 MET B CA 1
ATOM 1408 C C . MET B 1 59 ? -4.172 39.766 -10.351 1.00 54.70 59 MET B C 1
ATOM 1409 O O . MET B 1 59 ? -3.451 39.413 -9.439 1.00 51.31 59 MET B O 1
ATOM 1414 N N . SER B 1 60 ? -3.872 40.762 -11.188 1.00 60.32 60 SER B N 1
ATOM 1415 C CA . SER B 1 60 ? -2.571 41.483 -11.155 1.00 60.36 60 SER B CA 1
ATOM 1416 C C . SER B 1 60 ? -2.243 42.234 -9.848 1.00 59.24 60 SER B C 1
ATOM 1417 O O . SER B 1 60 ? -1.061 42.487 -9.541 1.00 64.17 60 SER B O 1
ATOM 1420 N N . ALA B 1 61 ? -3.263 42.552 -9.061 1.00 65.79 61 ALA B N 1
ATOM 1421 C CA . ALA B 1 61 ? -3.044 43.026 -7.680 1.00 71.14 61 ALA B CA 1
ATOM 1422 C C . ALA B 1 61 ? -2.102 42.121 -6.836 1.00 73.10 61 ALA B C 1
ATOM 1423 O O . ALA B 1 61 ? -1.275 42.614 -6.052 1.00 68.31 61 ALA B O 1
ATOM 1425 N N . TYR B 1 62 ? -2.233 40.807 -7.012 1.00 66.44 62 TYR B N 1
ATOM 1426 C CA . TYR B 1 62 ? -1.474 39.831 -6.220 1.00 69.62 62 TYR B CA 1
ATOM 1427 C C . TYR B 1 62 ? -0.562 38.898 -7.011 1.00 63.84 62 TYR B C 1
ATOM 1428 O O . TYR B 1 62 ? 0.289 38.233 -6.409 1.00 65.93 62 TYR B O 1
ATOM 1437 N N . VAL B 1 63 ? -0.718 38.871 -8.331 1.00 58.54 63 VAL B N 1
ATOM 1438 C CA . VAL B 1 63 ? 0.107 38.058 -9.175 1.00 55.60 63 VAL B CA 1
ATOM 1439 C C . VAL B 1 63 ? 1.122 38.926 -9.868 1.00 52.82 63 VAL B C 1
ATOM 1440 O O . VAL B 1 63 ? 0.755 39.810 -10.624 1.00 54.97 63 VAL B O 1
ATOM 1444 N N . LYS B 1 64 ? 2.393 38.633 -9.609 1.00 48.60 64 LYS B N 1
ATOM 1445 C CA . LYS B 1 64 ? 3.529 39.259 -10.279 1.00 52.92 64 LYS B CA 1
ATOM 1446 C C . LYS B 1 64 ? 3.701 38.708 -11.682 1.00 50.53 64 LYS B C 1
ATOM 1447 O O . LYS B 1 64 ? 3.875 39.460 -12.632 1.00 54.06 64 LYS B O 1
ATOM 1453 N N . LYS B 1 65 ? 3.749 37.386 -11.814 1.00 50.93 65 LYS B N 1
ATOM 1454 C CA . LYS B 1 65 ? 3.913 36.777 -13.134 1.00 49.54 65 LYS B CA 1
ATOM 1455 C C . LYS B 1 65 ? 3.535 35.333 -13.084 1.00 47.43 65 LYS B C 1
ATOM 1456 O O . LYS B 1 65 ? 3.475 34.710 -11.992 1.00 44.77 65 LYS B O 1
ATOM 1462 N N . ILE B 1 66 ? 3.277 34.790 -14.267 1.00 39.06 66 ILE B N 1
ATOM 1463 C CA . ILE B 1 66 ? 3.041 33.375 -14.349 1.00 38.21 66 ILE B CA 1
ATOM 1464 C C . ILE B 1 66 ? 3.920 32.824 -15.413 1.00 37.24 66 ILE B C 1
ATOM 1465 O O . ILE B 1 66 ? 4.009 33.398 -16.482 1.00 44.85 66 ILE B O 1
ATOM 1470 N N . GLN B 1 67 ? 4.557 31.701 -15.155 1.00 42.95 67 GLN B N 1
ATOM 1471 C CA . GLN B 1 67 ? 5.300 31.070 -16.236 1.00 51.18 67 GLN B CA 1
ATOM 1472 C C . GLN B 1 67 ? 4.733 29.718 -16.558 1.00 46.41 67 GLN B C 1
ATOM 1473 O O . GLN B 1 67 ? 4.211 29.036 -15.699 1.00 43.44 67 GLN B O 1
ATOM 1479 N N . PHE B 1 68 ? 4.857 29.367 -17.827 1.00 44.51 68 PHE B N 1
ATOM 1480 C CA . PHE B 1 68 ? 4.372 28.138 -18.376 1.00 47.74 68 PHE B CA 1
ATOM 1481 C C . PHE B 1 68 ? 5.560 27.458 -19.072 1.00 44.94 68 PHE B C 1
ATOM 1482 O O . PHE B 1 68 ? 6.022 27.917 -20.111 1.00 40.42 68 PHE B O 1
ATOM 1490 N N . LYS B 1 69 ? 6.022 26.361 -18.491 1.00 47.73 69 LYS B N 1
ATOM 1491 C CA . LYS B 1 69 ? 7.129 25.597 -19.020 1.00 44.50 69 LYS B CA 1
ATOM 1492 C C . LYS B 1 69 ? 6.600 24.611 -20.040 1.00 40.89 69 LYS B C 1
ATOM 1493 O O . LYS B 1 69 ? 5.882 23.680 -19.714 1.00 38.53 69 LYS B O 1
ATOM 1499 N N . LEU B 1 70 ? 6.970 24.845 -21.292 1.00 39.47 70 LEU B N 1
ATOM 1500 C CA . LEU B 1 70 ? 6.671 23.965 -22.377 1.00 39.64 70 LEU B CA 1
ATOM 1501 C C . LEU B 1 70 ? 7.744 22.892 -22.610 1.00 43.99 70 LEU B C 1
ATOM 1502 O O . LEU B 1 70 ? 8.819 22.873 -22.009 1.00 44.03 70 LEU B O 1
ATOM 1507 N N . HIS B 1 71 ? 7.383 21.959 -23.470 1.00 46.21 71 HIS B N 1
ATOM 1508 C CA . HIS B 1 71 ? 8.287 20.921 -23.917 1.00 56.76 71 HIS B CA 1
ATOM 1509 C C . HIS B 1 71 ? 9.369 21.548 -24.789 1.00 52.24 71 HIS B C 1
ATOM 1510 O O . HIS B 1 71 ? 9.116 22.493 -25.503 1.00 49.44 71 HIS B O 1
ATOM 1517 N N . GLU B 1 72 ? 10.552 20.975 -24.748 1.00 52.88 72 GLU B N 1
ATOM 1518 C CA . GLU B 1 72 ? 11.701 21.524 -25.467 1.00 57.56 72 GLU B CA 1
ATOM 1519 C C . GLU B 1 72 ? 11.569 21.607 -26.975 1.00 53.94 72 GLU B C 1
ATOM 1520 O O . GLU B 1 72 ? 12.287 22.364 -27.590 1.00 58.72 72 GLU B O 1
ATOM 1526 N N . SER B 1 73 ? 10.625 20.896 -27.581 1.00 51.92 73 SER B N 1
ATOM 1527 C CA . SER B 1 73 ? 10.314 21.145 -29.004 1.00 49.10 73 SER B CA 1
ATOM 1528 C C . SER B 1 73 ? 9.810 22.574 -29.285 1.00 55.12 73 SER B C 1
ATOM 1529 O O . SER B 1 73 ? 9.725 22.991 -30.447 1.00 57.30 73 SER B O 1
ATOM 1532 N N . TYR B 1 74 ? 9.446 23.316 -28.239 1.00 51.26 74 TYR B N 1
ATOM 1533 C CA . TYR B 1 74 ? 9.153 24.721 -28.366 1.00 56.40 74 TYR B CA 1
ATOM 1534 C C . TYR B 1 74 ? 10.411 25.530 -28.053 1.00 62.78 74 TYR B C 1
ATOM 1535 O O . TYR B 1 74 ? 11.105 25.261 -27.066 1.00 64.39 74 TYR B O 1
ATOM 1544 N N . GLY B 1 75 ? 10.690 26.503 -28.927 1.00 63.88 75 GLY B N 1
ATOM 1545 C CA . GLY B 1 75 ? 11.655 27.563 -28.677 1.00 59.58 75 GLY B CA 1
ATOM 1546 C C . GLY B 1 75 ? 11.184 28.463 -27.551 1.00 60.37 75 GLY B C 1
ATOM 1547 O O . GLY B 1 75 ? 9.995 28.794 -27.444 1.00 60.49 75 GLY B O 1
ATOM 1548 N N . ASN B 1 76 ? 12.124 28.871 -26.710 1.00 58.11 76 ASN B N 1
ATOM 1549 C CA . ASN B 1 76 ? 11.831 29.618 -25.468 1.00 62.42 76 ASN B CA 1
ATOM 1550 C C . ASN B 1 76 ? 10.742 28.959 -24.595 1.00 61.20 76 ASN B C 1
ATOM 1551 O O . ASN B 1 76 ? 9.817 29.625 -24.101 1.00 57.62 76 ASN B O 1
ATOM 1556 N N . PRO B 1 77 ? 10.916 27.653 -24.346 1.00 56.51 77 PRO B N 1
ATOM 1557 C CA . PRO B 1 77 ? 9.927 26.847 -23.687 1.00 53.85 77 PRO B CA 1
ATOM 1558 C C . PRO B 1 77 ? 9.597 27.349 -22.289 1.00 50.31 77 PRO B C 1
ATOM 1559 O O . PRO B 1 77 ? 8.558 27.010 -21.794 1.00 52.05 77 PRO B O 1
ATOM 1563 N N . LEU B 1 78 ? 10.443 28.134 -21.635 1.00 51.62 78 LEU B N 1
ATOM 1564 C CA . LEU B 1 78 ? 9.996 28.796 -20.405 1.00 50.53 78 LEU B CA 1
ATOM 1565 C C . LEU B 1 78 ? 9.323 30.132 -20.728 1.00 51.45 78 LEU B C 1
ATOM 1566 O O . LEU B 1 78 ? 9.964 31.180 -20.723 1.00 58.11 78 LEU B O 1
ATOM 1571 N N . ARG B 1 79 ? 8.016 30.088 -20.989 1.00 50.41 79 ARG B N 1
ATOM 1572 C CA . ARG B 1 79 ? 7.221 31.283 -21.340 1.00 47.12 79 ARG B CA 1
ATOM 1573 C C . ARG B 1 79 ? 6.705 32.036 -20.098 1.00 45.16 79 ARG B C 1
ATOM 1574 O O . ARG B 1 79 ? 6.203 31.413 -19.160 1.00 49.23 79 ARG B O 1
ATOM 1582 N N . VAL B 1 80 ? 6.862 33.364 -20.078 1.00 43.35 80 VAL B N 1
ATOM 1583 C CA . VAL B 1 80 ? 6.574 34.169 -18.888 1.00 44.69 80 VAL B CA 1
ATOM 1584 C C . VAL B 1 80 ? 5.524 35.159 -19.280 1.00 42.61 80 VAL B C 1
ATOM 1585 O O . VAL B 1 80 ? 5.588 35.776 -20.333 1.00 46.86 80 VAL B O 1
ATOM 1589 N N . VAL B 1 81 ? 4.501 35.263 -18.457 1.00 43.97 81 VAL B N 1
ATOM 1590 C CA . VAL B 1 81 ? 3.483 36.230 -18.702 1.00 41.06 81 VAL B CA 1
ATOM 1591 C C . VAL B 1 81 ? 3.426 37.065 -17.466 1.00 43.57 81 VAL B C 1
ATOM 1592 O O . VAL B 1 81 ? 3.141 36.554 -16.374 1.00 43.97 81 VAL B O 1
ATOM 1596 N N . THR B 1 82 ? 3.745 38.340 -17.669 1.00 44.82 82 THR B N 1
ATOM 1597 C CA . THR B 1 82 ? 3.819 39.358 -16.637 1.00 53.17 82 THR B CA 1
ATOM 1598 C C . THR B 1 82 ? 2.529 40.160 -16.487 1.00 55.20 82 THR B C 1
ATOM 1599 O O . THR B 1 82 ? 2.230 40.633 -15.387 1.00 51.42 82 THR B O 1
ATOM 1603 N N . LYS B 1 83 ? 1.765 40.298 -17.579 1.00 59.52 83 LYS B N 1
ATOM 1604 C CA . LYS B 1 83 ? 0.514 41.073 -17.563 1.00 66.20 83 LYS B CA 1
ATOM 1605 C C . LYS B 1 83 ? -0.630 40.180 -17.960 1.00 57.66 83 LYS B C 1
ATOM 1606 O O . LYS B 1 83 ? -0.462 39.419 -18.908 1.00 54.59 83 LYS B O 1
ATOM 1612 N N . PRO B 1 84 ? -1.816 40.344 -17.322 1.00 51.08 84 PRO B N 1
ATOM 1613 C CA . PRO B 1 84 ? -3.008 39.657 -17.819 1.00 45.07 84 PRO B CA 1
ATOM 1614 C C . PRO B 1 84 ? -3.315 39.994 -19.279 1.00 45.55 84 PRO B C 1
ATOM 1615 O O . PRO B 1 84 ? -2.984 41.095 -19.773 1.00 44.73 84 PRO B O 1
ATOM 1619 N N . PRO B 1 85 ? -3.895 39.028 -20.007 1.00 44.78 85 PRO B N 1
ATOM 1620 C CA . PRO B 1 85 ? -4.346 37.726 -19.537 1.00 42.78 85 PRO B CA 1
ATOM 1621 C C . PRO B 1 85 ? -3.205 36.664 -19.461 1.00 42.72 85 PRO B C 1
ATOM 1622 O O . PRO B 1 85 ? -2.324 36.621 -20.351 1.00 35.10 85 PRO B O 1
ATOM 1626 N N . TYR B 1 86 ? -3.258 35.814 -18.434 1.00 38.58 86 TYR B N 1
ATOM 1627 C CA . TYR B 1 86 ? -2.215 34.806 -18.202 1.00 39.22 86 TYR B CA 1
ATOM 1628 C C . TYR B 1 86 ? -2.429 33.573 -19.049 1.00 38.24 86 TYR B C 1
ATOM 1629 O O . TYR B 1 86 ? -3.028 32.593 -18.607 1.00 36.21 86 TYR B O 1
ATOM 1638 N N . GLU B 1 87 ? -1.936 33.644 -20.284 1.00 36.90 87 GLU B N 1
ATOM 1639 C CA . GLU B 1 87 ? -2.176 32.592 -21.208 1.00 39.85 87 GLU B CA 1
ATOM 1640 C C . GLU B 1 87 ? -1.167 32.587 -22.317 1.00 41.36 87 GLU B C 1
ATOM 1641 O O . GLU B 1 87 ? -0.508 33.584 -22.547 1.00 42.05 87 GLU B O 1
ATOM 1647 N N . ILE B 1 88 ? -1.008 31.414 -22.945 1.00 35.65 88 ILE B N 1
ATOM 1648 C CA . ILE B 1 88 ? -0.132 31.239 -24.058 1.00 36.76 88 ILE B CA 1
ATOM 1649 C C . ILE B 1 88 ? -0.879 30.432 -25.086 1.00 38.80 88 ILE B C 1
ATOM 1650 O O . ILE B 1 88 ? -1.436 29.372 -24.755 1.00 39.79 88 ILE B O 1
ATOM 1655 N N . THR B 1 89 ? -0.843 30.920 -26.321 1.00 36.76 89 THR B N 1
ATOM 1656 C CA . THR B 1 89 ? -1.373 30.263 -27.472 1.00 40.30 89 THR B CA 1
ATOM 1657 C C . THR B 1 89 ? -0.223 29.749 -28.318 1.00 44.30 89 THR B C 1
ATOM 1658 O O . THR B 1 89 ? 0.726 30.464 -28.556 1.00 45.08 89 THR B O 1
ATOM 1662 N N . GLU B 1 90 ? -0.313 28.471 -28.683 1.00 46.98 90 GLU B N 1
ATOM 1663 C CA . GLU B 1 90 ? 0.629 27.794 -29.513 1.00 47.43 90 GLU B CA 1
ATOM 1664 C C . GLU B 1 90 ? -0.066 26.848 -30.472 1.00 46.83 90 GLU B C 1
ATOM 1665 O O . GLU B 1 90 ? -1.295 26.781 -30.516 1.00 49.86 90 GLU B O 1
ATOM 1671 N N . THR B 1 91 ? 0.734 26.180 -31.292 1.00 46.02 91 THR B N 1
ATOM 1672 C CA . THR B 1 91 ? 0.274 25.081 -32.114 1.00 45.87 91 THR B CA 1
ATOM 1673 C C . THR B 1 91 ? 1.212 23.907 -31.904 1.00 39.73 91 THR B C 1
ATOM 1674 O O . THR B 1 91 ? 2.298 24.051 -31.334 1.00 39.64 91 THR B O 1
ATOM 1678 N N . GLY B 1 92 ? 0.770 22.755 -32.378 1.00 34.92 92 GLY B N 1
ATOM 1679 C CA . GLY B 1 92 ? 1.490 21.518 -32.191 1.00 38.99 92 GLY B CA 1
ATOM 1680 C C . GLY B 1 92 ? 0.727 20.267 -32.639 1.00 42.68 92 GLY B C 1
ATOM 1681 O O . GLY B 1 92 ? -0.416 20.352 -33.189 1.00 43.69 92 GLY B O 1
ATOM 1682 N N . TRP B 1 93 ? 1.379 19.128 -32.392 1.00 42.50 93 TRP B N 1
ATOM 1683 C CA . TRP B 1 93 ? 0.907 17.785 -32.760 1.00 46.99 93 TRP B CA 1
ATOM 1684 C C . TRP B 1 93 ? 0.762 16.830 -31.596 1.00 44.07 93 TRP B C 1
ATOM 1685 O O . TRP B 1 93 ? 0.051 15.854 -31.725 1.00 50.96 93 TRP B O 1
ATOM 1696 N N . GLY B 1 94 ? 1.493 17.066 -30.510 1.00 44.05 94 GLY B N 1
ATOM 1697 C CA . GLY B 1 94 ? 1.521 16.188 -29.354 1.00 45.32 94 GLY B CA 1
ATOM 1698 C C . GLY B 1 94 ? 1.068 16.797 -28.033 1.00 47.28 94 GLY B C 1
ATOM 1699 O O . GLY B 1 94 ? 1.012 17.998 -27.883 1.00 52.14 94 GLY B O 1
ATOM 1700 N N . GLU B 1 95 ? 0.711 15.926 -27.098 1.00 43.05 95 GLU B N 1
ATOM 1701 C CA . GLU B 1 95 ? 0.239 16.276 -25.792 1.00 42.04 95 GLU B CA 1
ATOM 1702 C C . GLU B 1 95 ? 1.396 16.084 -24.848 1.00 41.52 95 GLU B C 1
ATOM 1703 O O . GLU B 1 95 ? 2.129 15.139 -24.960 1.00 41.58 95 GLU B O 1
ATOM 1709 N N . PHE B 1 96 ? 1.529 16.960 -23.871 1.00 40.14 96 PHE B N 1
ATOM 1710 C CA . PHE B 1 9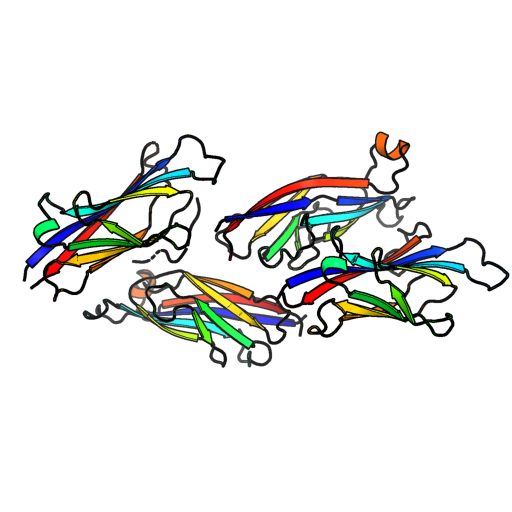6 ? 2.594 16.827 -22.928 1.00 40.05 96 PHE B CA 1
ATOM 1711 C C . PHE B 1 96 ? 2.222 17.555 -21.673 1.00 41.70 96 PHE B C 1
ATOM 1712 O O . PHE B 1 96 ? 1.266 18.310 -21.666 1.00 48.01 96 PHE B O 1
ATOM 1720 N N . GLU B 1 97 ? 3.010 17.366 -20.632 1.00 40.17 97 GLU B N 1
ATOM 1721 C CA . GLU B 1 97 ? 2.757 18.004 -19.400 1.00 42.04 97 GLU B CA 1
ATOM 1722 C C . GLU B 1 97 ? 3.367 19.401 -19.406 1.00 48.16 97 GLU B C 1
ATOM 1723 O O . GLU B 1 97 ? 4.523 19.539 -19.736 1.00 46.87 97 GLU B O 1
ATOM 1729 N N . ILE B 1 98 ? 2.591 20.418 -18.990 1.00 47.82 98 ILE B N 1
ATOM 1730 C CA . ILE B 1 98 ? 3.072 21.783 -18.811 1.00 39.24 98 ILE B CA 1
ATOM 1731 C C . ILE B 1 98 ? 3.205 22.033 -17.345 1.00 38.79 98 ILE B C 1
ATOM 1732 O O . ILE B 1 98 ? 2.319 21.690 -16.580 1.00 42.38 98 ILE B O 1
ATOM 1737 N N . ILE B 1 99 ? 4.282 22.691 -16.954 1.00 39.99 99 ILE B N 1
ATOM 1738 C CA . ILE B 1 99 ? 4.442 23.097 -15.584 1.00 42.57 99 ILE B CA 1
ATOM 1739 C C . ILE B 1 99 ? 4.179 24.573 -15.473 1.00 42.50 99 ILE B C 1
ATOM 1740 O O . ILE B 1 99 ? 4.747 25.348 -16.225 1.00 43.89 99 ILE B O 1
ATOM 1745 N N . ILE B 1 100 ? 3.354 24.947 -14.491 1.00 39.27 100 ILE B N 1
ATOM 1746 C CA . ILE B 1 100 ? 2.846 26.280 -14.372 1.00 36.52 100 ILE B CA 1
ATOM 1747 C C . ILE B 1 100 ? 3.276 26.770 -13.038 1.00 39.81 100 ILE B C 1
ATOM 1748 O O . ILE B 1 100 ? 3.022 26.135 -11.996 1.00 41.03 100 ILE B O 1
ATOM 1753 N N . LYS B 1 101 ? 3.894 27.936 -13.044 1.00 42.79 101 LYS B N 1
ATOM 1754 C CA . LYS B 1 101 ? 4.410 28.440 -11.828 1.00 46.86 101 LYS B CA 1
ATOM 1755 C C . LYS B 1 101 ? 3.910 29.844 -11.721 1.00 46.84 101 LYS B C 1
ATOM 1756 O O . LYS B 1 101 ? 4.105 30.659 -12.633 1.00 41.81 101 LYS B O 1
ATOM 1762 N N . ILE B 1 102 ? 3.213 30.093 -10.619 1.00 42.73 102 ILE B N 1
ATOM 1763 C CA . ILE B 1 102 ? 2.592 31.368 -10.360 1.00 46.29 102 ILE B CA 1
ATOM 1764 C C . ILE B 1 102 ? 3.344 32.083 -9.225 1.00 45.35 102 ILE B C 1
ATOM 1765 O O . ILE B 1 102 ? 3.393 31.590 -8.104 1.00 52.18 102 ILE B O 1
ATOM 1770 N N . PHE B 1 103 ? 3.881 33.258 -9.522 1.00 47.61 103 PHE B N 1
ATOM 1771 C CA . PHE B 1 103 ? 4.647 34.058 -8.564 1.00 51.30 103 PHE B CA 1
ATOM 1772 C C . PHE B 1 103 ? 3.838 35.226 -8.083 1.00 51.99 103 PHE B C 1
ATOM 1773 O O . PHE B 1 103 ? 3.180 35.890 -8.882 1.00 60.15 103 PHE B O 1
ATOM 1781 N N . PHE B 1 104 ? 3.965 35.508 -6.794 1.00 51.55 104 PHE B N 1
ATOM 1782 C CA . PHE B 1 104 ? 3.217 36.557 -6.101 1.00 52.67 104 PHE B CA 1
ATOM 1783 C C . PHE B 1 104 ? 3.939 37.910 -6.000 1.00 55.44 104 PHE B C 1
ATOM 1784 O O . PHE B 1 104 ? 5.105 37.991 -6.349 1.00 57.74 104 PHE B O 1
ATOM 1792 N N . ILE B 1 105 ? 3.231 38.968 -5.579 1.00 60.64 105 ILE B N 1
ATOM 1793 C CA . ILE B 1 105 ? 3.836 40.296 -5.458 1.00 69.42 105 ILE B CA 1
ATOM 1794 C C . ILE B 1 105 ? 4.899 40.239 -4.370 1.00 73.33 105 ILE B C 1
ATOM 1795 O O . ILE B 1 105 ? 6.021 40.699 -4.552 1.00 64.23 105 ILE B O 1
ATOM 1800 N N . ASP B 1 106 ? 4.522 39.641 -3.250 1.00 83.18 106 ASP B N 1
ATOM 1801 C CA . ASP B 1 106 ? 5.442 39.385 -2.165 1.00 87.13 106 ASP B CA 1
ATOM 1802 C C . ASP B 1 106 ? 6.490 38.327 -2.588 1.00 86.58 106 ASP B C 1
ATOM 1803 O O . ASP B 1 106 ? 6.172 37.136 -2.635 1.00 90.86 106 ASP B O 1
ATOM 1808 N N . PRO B 1 107 ? 7.743 38.745 -2.886 1.00 89.76 107 PRO B N 1
ATOM 1809 C CA . PRO B 1 107 ? 8.704 37.748 -3.417 1.00 91.04 107 PRO B CA 1
ATOM 1810 C C . PRO B 1 107 ? 9.185 36.712 -2.382 1.00 90.56 107 PRO B C 1
ATOM 1811 O O . PRO B 1 107 ? 9.825 35.716 -2.768 1.00 76.28 107 PRO B O 1
ATOM 1815 N N . ASN B 1 108 ? 8.909 36.969 -1.095 1.00 82.72 108 ASN B N 1
ATOM 1816 C CA . ASN B 1 108 ? 9.016 35.955 -0.059 1.00 88.20 108 ASN B CA 1
ATOM 1817 C C . ASN B 1 108 ? 8.187 34.750 -0.434 1.00 84.31 108 ASN B C 1
ATOM 1818 O O . ASN B 1 108 ? 8.738 33.650 -0.506 1.00 76.52 108 ASN B O 1
ATOM 1823 N N . GLU B 1 109 ? 6.883 34.979 -0.680 1.00 77.55 109 GLU B N 1
ATOM 1824 C CA . GLU B 1 109 ? 5.880 33.905 -0.820 1.00 68.00 109 GLU B CA 1
ATOM 1825 C C . GLU B 1 109 ? 6.262 32.866 -1.836 1.00 72.97 109 GLU B C 1
ATOM 1826 O O . GLU B 1 109 ? 6.749 33.168 -2.938 1.00 63.99 109 GLU B O 1
ATOM 1832 N N . ARG B 1 110 ? 6.067 31.619 -1.447 1.00 75.25 110 ARG B N 1
ATOM 1833 C CA . ARG B 1 110 ? 6.427 30.539 -2.323 1.00 75.41 110 ARG B CA 1
ATOM 1834 C C . ARG B 1 110 ? 5.542 30.654 -3.559 1.00 68.46 110 ARG B C 1
ATOM 1835 O O . ARG B 1 110 ? 4.343 30.857 -3.440 1.00 58.51 110 ARG B O 1
ATOM 1843 N N . PRO B 1 111 ? 6.143 30.567 -4.743 1.00 63.57 111 PRO B N 1
ATOM 1844 C CA . PRO B 1 111 ? 5.369 30.358 -5.938 1.00 57.44 111 PRO B CA 1
ATOM 1845 C C . PRO B 1 111 ? 4.442 29.161 -5.775 1.00 59.40 111 PRO B C 1
ATOM 1846 O O . PRO B 1 111 ? 4.789 28.230 -5.068 1.00 64.65 111 PRO B O 1
ATOM 1850 N N . VAL B 1 112 ? 3.271 29.193 -6.391 1.00 51.92 112 VAL B N 1
ATOM 1851 C CA . VAL B 1 112 ? 2.439 28.021 -6.449 1.00 52.10 112 VAL B CA 1
ATOM 1852 C C . VAL B 1 112 ? 2.747 27.351 -7.798 1.00 53.20 112 VAL B C 1
ATOM 1853 O O . VAL B 1 112 ? 2.814 28.045 -8.823 1.00 55.77 112 VAL B O 1
ATOM 1857 N N . THR B 1 113 ? 2.962 26.022 -7.773 1.00 46.85 113 THR B N 1
ATOM 1858 C CA . THR B 1 113 ? 3.313 25.216 -8.942 1.00 47.53 113 THR B CA 1
ATOM 1859 C C . THR B 1 113 ? 2.136 24.284 -9.312 1.00 48.96 113 THR B C 1
ATOM 1860 O O . THR B 1 113 ? 1.623 23.609 -8.441 1.00 49.86 113 THR B O 1
ATOM 1864 N N . LEU B 1 114 ? 1.673 24.297 -10.571 1.00 47.36 114 LEU B N 1
ATOM 1865 C CA . LEU B 1 114 ? 0.595 23.378 -11.013 1.00 45.16 114 LEU B CA 1
ATOM 1866 C C . LEU B 1 114 ? 1.051 22.592 -12.231 1.00 42.96 114 LEU B C 1
ATOM 1867 O O . LEU B 1 114 ? 1.917 23.034 -12.941 1.00 39.83 114 LEU B O 1
ATOM 1872 N N . TYR B 1 115 ? 0.468 21.414 -12.418 1.00 42.14 115 TYR B N 1
ATOM 1873 C CA . TYR B 1 115 ? 0.854 20.463 -13.446 1.00 46.38 115 TYR B CA 1
ATOM 1874 C C . TYR B 1 115 ? -0.342 20.225 -14.326 1.00 45.06 115 TYR B C 1
ATOM 1875 O O . TYR B 1 115 ? -1.411 19.935 -13.830 1.00 42.48 115 TYR B O 1
ATOM 1884 N N . HIS B 1 116 ? -0.188 20.375 -15.632 1.00 43.24 116 HIS B N 1
ATOM 1885 C CA . HIS B 1 116 ? -1.325 20.182 -16.493 1.00 37.83 116 HIS B CA 1
ATOM 1886 C C . HIS B 1 116 ? -0.918 19.502 -17.718 1.00 41.30 116 HIS B C 1
ATOM 1887 O O . HIS B 1 116 ? -0.021 19.974 -18.410 1.00 42.42 116 HIS B O 1
ATOM 1894 N N . LEU B 1 117 ? -1.614 18.418 -18.005 1.00 42.20 117 LEU B N 1
ATOM 1895 C CA . LEU B 1 117 ? -1.432 17.689 -19.209 1.00 44.63 117 LEU B CA 1
ATOM 1896 C C . LEU B 1 117 ? -2.224 18.432 -20.247 1.00 45.85 117 LEU B C 1
ATOM 1897 O O . LEU B 1 117 ? -3.450 18.568 -20.151 1.00 37.74 117 LEU B O 1
ATOM 1902 N N . LEU B 1 118 ? -1.521 18.895 -21.267 1.00 43.20 118 LEU B N 1
ATOM 1903 C CA . LEU B 1 118 ? -2.182 19.558 -22.368 1.00 41.46 118 LEU B CA 1
ATOM 1904 C C . LEU B 1 118 ? -3.027 18.575 -23.111 1.00 40.80 118 LEU B C 1
ATOM 1905 O O . LEU B 1 118 ? -2.528 17.572 -23.547 1.00 49.01 118 LEU B O 1
ATOM 1910 N N . LYS B 1 119 ? -4.295 18.873 -23.307 1.00 43.00 119 LYS B N 1
ATOM 1911 C CA . LYS B 1 119 ? -5.185 17.939 -23.957 1.00 44.51 119 LYS B CA 1
ATOM 1912 C C . LYS B 1 119 ? -5.571 18.490 -25.329 1.00 41.28 119 LYS B C 1
ATOM 1913 O O . LYS B 1 119 ? -6.024 19.596 -25.422 1.00 41.51 119 LYS B O 1
ATOM 1919 N N . LEU B 1 120 ? -5.382 17.681 -26.376 1.00 41.78 120 LEU B N 1
ATOM 1920 C CA . LEU B 1 120 ? -5.658 18.039 -27.775 1.00 43.10 120 LEU B CA 1
ATOM 1921 C C . LEU B 1 120 ? -6.710 17.136 -28.472 1.00 40.22 120 LEU B C 1
ATOM 1922 O O . LEU B 1 120 ? -7.661 17.623 -29.118 1.00 40.07 120 LEU B O 1
ATOM 1927 N N . PHE B 1 121 ? -6.500 15.838 -28.367 1.00 41.03 121 PHE B N 1
ATOM 1928 C CA . PHE B 1 121 ? -7.257 14.864 -29.163 1.00 48.18 121 PHE B CA 1
ATOM 1929 C C . PHE B 1 121 ? -8.611 14.659 -28.505 1.00 48.98 121 PHE B C 1
ATOM 1930 O O . PHE B 1 121 ? -8.656 14.083 -27.422 1.00 47.04 121 PHE B O 1
ATOM 1938 N N . GLN B 1 122 ? -9.701 15.136 -29.109 1.00 49.02 122 GLN B N 1
ATOM 1939 C CA . GLN B 1 122 ? -11.004 14.877 -28.481 1.00 51.52 122 GLN B CA 1
ATOM 1940 C C . GLN B 1 122 ? -11.496 13.414 -28.473 1.00 48.38 122 GLN B C 1
ATOM 1941 O O . GLN B 1 122 ? -11.133 12.592 -29.336 1.00 48.59 122 GLN B O 1
ATOM 1947 N N . SER B 1 123 ? -12.340 13.126 -27.480 1.00 45.75 123 SER B N 1
ATOM 1948 C CA . SER B 1 123 ? -12.969 11.820 -27.306 1.00 43.94 123 SER B CA 1
ATOM 1949 C C . SER B 1 123 ? -13.873 11.579 -28.504 1.00 40.49 123 SER B C 1
ATOM 1950 O O . SER B 1 123 ? -14.426 12.518 -29.056 1.00 39.44 123 SER B O 1
ATOM 1953 N N . ASP B 1 124 ? -13.975 10.330 -28.940 1.00 41.36 124 ASP B N 1
ATOM 1954 C CA . ASP B 1 124 ? -14.945 9.985 -29.984 1.00 41.96 124 ASP B CA 1
ATOM 1955 C C . ASP B 1 124 ? -16.368 10.426 -29.604 1.00 36.97 124 ASP B C 1
ATOM 1956 O O . ASP B 1 124 ? -17.131 10.886 -30.431 1.00 37.65 124 ASP B O 1
ATOM 1961 N N . THR B 1 125 ? -16.701 10.306 -28.337 1.00 41.84 125 THR B N 1
ATOM 1962 C CA . THR B 1 125 ? -17.991 10.747 -27.815 1.00 53.88 125 THR B CA 1
ATOM 1963 C C . THR B 1 125 ? -18.272 12.219 -28.183 1.00 57.79 125 THR B C 1
ATOM 1964 O O . THR B 1 125 ? -19.289 12.513 -28.860 1.00 53.63 125 THR B O 1
ATOM 1968 N N . ASN B 1 126 ? -17.361 13.128 -27.796 1.00 56.46 126 ASN B N 1
ATOM 1969 C CA . ASN B 1 126 ? -17.527 14.588 -28.135 1.00 51.85 126 ASN B CA 1
ATOM 1970 C C . ASN B 1 126 ? -17.370 14.851 -29.605 1.00 47.26 126 ASN B C 1
ATOM 1971 O O . ASN B 1 126 ? -18.015 15.756 -30.144 1.00 50.40 126 ASN B O 1
ATOM 1976 N N . ALA B 1 127 ? -16.609 14.016 -30.299 1.00 42.91 127 ALA B N 1
ATOM 1977 C CA . ALA B 1 127 ? -16.528 14.176 -31.786 1.00 47.86 127 ALA B CA 1
ATOM 1978 C C . ALA B 1 127 ? -17.838 13.848 -32.413 1.00 48.48 127 ALA B C 1
ATOM 1979 O O . ALA B 1 127 ? -18.267 14.539 -33.341 1.00 49.48 127 ALA B O 1
ATOM 1981 N N . MET B 1 128 ? -18.447 12.770 -31.913 1.00 51.88 128 MET B N 1
ATOM 1982 C CA . MET B 1 128 ? -19.765 12.342 -32.381 1.00 58.42 128 MET B CA 1
ATOM 1983 C C . MET B 1 128 ? -20.874 13.341 -32.048 1.00 58.68 128 MET B C 1
ATOM 1984 O O . MET B 1 128 ? -21.767 13.595 -32.868 1.00 62.14 128 MET B O 1
ATOM 1989 N N . LEU B 1 129 ? -20.754 13.966 -30.883 1.00 56.32 129 LEU B N 1
ATOM 1990 C CA . LEU B 1 129 ? -21.631 15.057 -30.493 1.00 58.14 129 LEU B CA 1
ATOM 1991 C C . LEU B 1 129 ? -21.481 16.372 -31.269 1.00 58.62 129 LEU B C 1
ATOM 1992 O O . LEU B 1 129 ? -22.170 17.343 -30.972 1.00 66.06 129 LEU B O 1
ATOM 1997 N N . GLY B 1 130 ? -20.604 16.426 -32.263 1.00 64.51 130 GLY B N 1
ATOM 1998 C CA . GLY B 1 130 ? -20.403 17.653 -33.026 1.00 62.56 130 GLY B CA 1
ATOM 1999 C C . GLY B 1 130 ? -19.561 18.725 -32.334 1.00 61.18 130 GLY B C 1
ATOM 2000 O O . GLY B 1 130 ? -19.312 19.759 -32.950 1.00 58.62 130 GLY B O 1
ATOM 2001 N N . LYS B 1 131 ? -19.107 18.495 -31.087 1.00 55.89 131 LYS B N 1
ATOM 2002 C CA . LYS B 1 131 ? -18.242 19.453 -30.386 1.00 57.47 131 LYS B CA 1
ATOM 2003 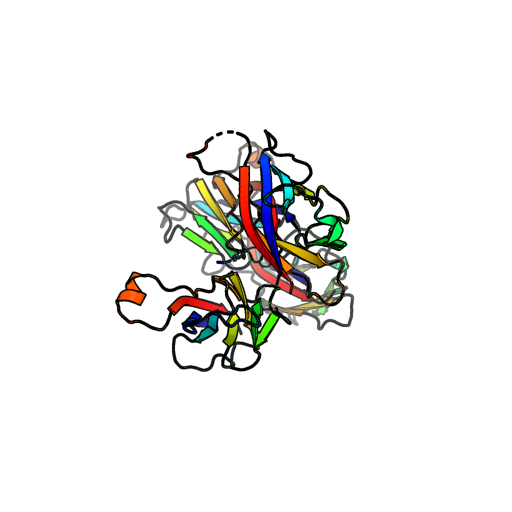C C . LYS B 1 131 ? -16.906 19.686 -31.120 1.00 54.88 131 LYS B C 1
ATOM 2004 O O . LYS B 1 131 ? -16.194 18.740 -31.409 1.00 57.40 131 LYS B O 1
ATOM 2010 N N . LYS B 1 132 ? -16.565 20.946 -31.382 1.00 53.67 132 LYS B N 1
ATOM 2011 C CA . LYS B 1 132 ? -15.317 21.269 -32.042 1.00 62.57 132 LYS B CA 1
ATOM 2012 C C . LYS B 1 132 ? -14.216 21.790 -31.130 1.00 58.10 132 LYS B C 1
ATOM 2013 O O . LYS B 1 132 ? 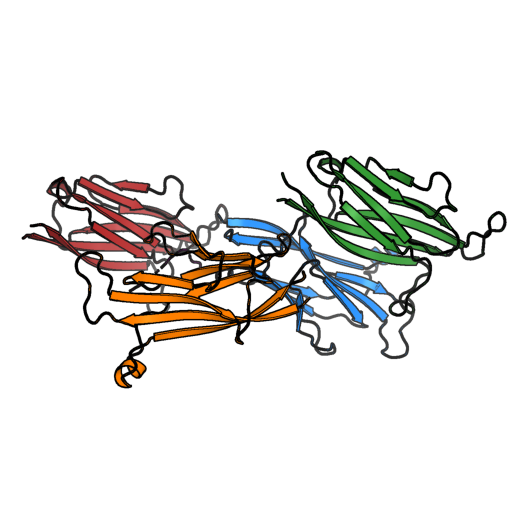-13.086 21.935 -31.573 1.00 54.97 132 LYS B O 1
ATOM 2019 N N . THR B 1 133 ? -14.511 21.972 -29.849 1.00 54.90 133 THR B N 1
ATOM 2020 C CA . THR B 1 133 ? -13.525 22.457 -28.902 1.00 54.94 133 THR B CA 1
ATOM 2021 C C . THR B 1 133 ? -13.238 21.455 -27.826 1.00 48.13 133 THR B C 1
ATOM 2022 O O . THR B 1 133 ? -14.166 20.997 -27.190 1.00 49.08 133 THR B O 1
ATOM 2026 N N . VAL B 1 134 ? -11.953 21.140 -27.632 1.00 41.78 134 VAL B N 1
ATOM 2027 C CA . VAL B 1 134 ? -11.493 20.312 -26.537 1.00 39.21 134 VAL B CA 1
ATOM 2028 C C . VAL B 1 134 ? -11.180 21.193 -25.356 1.00 38.89 134 VAL B C 1
ATOM 2029 O O . VAL B 1 134 ? -10.547 22.204 -25.559 1.00 38.11 134 VAL B O 1
ATOM 2033 N N . VAL B 1 135 ? -11.614 20.839 -24.137 1.00 34.37 135 VAL B N 1
ATOM 2034 C CA . VAL B 1 135 ? -11.273 21.668 -22.984 1.00 39.37 135 VAL B CA 1
ATOM 2035 C C . VAL B 1 135 ? -10.945 20.798 -21.820 1.00 37.34 135 VAL B C 1
ATOM 2036 O O . VAL B 1 135 ? -11.669 19.875 -21.555 1.00 37.18 135 VAL B O 1
ATOM 2040 N N . SER B 1 136 ? -9.824 21.084 -21.155 1.00 37.27 136 SER B N 1
ATOM 2041 C CA . SER B 1 136 ? -9.438 20.399 -19.901 1.00 38.65 136 SER B CA 1
ATOM 2042 C C . SER B 1 136 ? -9.175 21.464 -18.841 1.00 35.48 136 SER B C 1
ATOM 2043 O O . SER B 1 136 ? -8.179 22.143 -18.894 1.00 34.22 136 SER B O 1
ATOM 2046 N N . GLU B 1 137 ? -10.090 21.671 -17.914 1.00 35.71 137 GLU B N 1
ATOM 2047 C CA . GLU B 1 137 ? -9.929 22.766 -16.948 1.00 36.20 137 GLU B CA 1
ATOM 2048 C C . GLU B 1 137 ? -10.057 22.242 -15.526 1.00 37.80 137 GLU B C 1
ATOM 2049 O O . GLU B 1 137 ? -10.801 21.309 -15.283 1.00 36.88 137 GLU B O 1
ATOM 2055 N N . PHE B 1 138 ? -9.316 22.835 -14.594 1.00 37.53 138 PHE B N 1
ATOM 2056 C CA . PHE B 1 138 ? -9.342 22.401 -13.179 1.00 33.91 138 PHE B CA 1
ATOM 2057 C C . PHE B 1 138 ? -9.405 23.615 -12.279 1.00 35.54 138 PHE B C 1
ATOM 2058 O O . PHE B 1 138 ? -8.930 24.704 -12.649 1.00 36.47 138 PHE B O 1
ATOM 2066 N N . TYR B 1 139 ? -9.999 23.424 -11.106 1.00 34.90 139 TYR B N 1
ATOM 2067 C CA . TYR B 1 139 ? -10.167 24.465 -10.113 1.00 38.69 139 TYR B CA 1
ATOM 2068 C C . TYR B 1 139 ? -9.037 24.383 -9.135 1.00 43.44 139 TYR B C 1
ATOM 2069 O O . TYR B 1 139 ? -8.506 23.297 -8.892 1.00 46.71 139 TYR B O 1
ATOM 2078 N N . ASP B 1 140 ? -8.666 25.521 -8.561 1.00 46.52 140 ASP B N 1
ATOM 2079 C CA . ASP B 1 140 ? -7.772 25.509 -7.401 1.00 49.95 140 ASP B CA 1
ATOM 2080 C C . ASP B 1 140 ? -7.924 26.775 -6.571 1.00 48.75 140 ASP B C 1
ATOM 2081 O O . ASP B 1 140 ? -8.652 27.675 -6.934 1.00 48.96 140 ASP B O 1
ATOM 2086 N N . GLU B 1 141 ? -7.231 26.846 -5.446 1.00 53.84 141 GLU B N 1
ATOM 2087 C CA . GLU B 1 141 ? -7.284 28.042 -4.597 1.00 51.97 141 GLU B CA 1
ATOM 2088 C C . GLU B 1 141 ? -5.894 28.336 -4.152 1.00 51.52 141 GLU B C 1
ATOM 2089 O O . GLU B 1 141 ? -5.152 27.447 -3.773 1.00 55.22 141 GLU B O 1
ATOM 2095 N N . MET B 1 142 ? -5.559 29.609 -4.197 1.00 52.12 142 MET B N 1
ATOM 2096 C CA . MET B 1 142 ? -4.255 30.095 -3.819 1.00 56.80 142 MET B CA 1
ATOM 2097 C C . MET B 1 142 ? -4.371 30.735 -2.430 1.00 64.06 142 MET B C 1
ATOM 2098 O O . MET B 1 142 ? -5.200 31.640 -2.208 1.00 52.88 142 MET B O 1
ATOM 2103 N N . ILE B 1 143 ? -3.569 30.220 -1.501 1.00 69.14 143 ILE B N 1
ATOM 2104 C CA . ILE B 1 143 ? -3.530 30.684 -0.127 1.00 75.61 143 ILE B CA 1
ATOM 2105 C C . ILE B 1 143 ? -2.247 31.467 0.004 1.00 79.46 143 ILE B C 1
ATOM 2106 O O . ILE B 1 143 ? -1.190 30.899 -0.235 1.00 79.96 143 ILE B O 1
ATOM 2111 N N . PHE B 1 144 ? -2.322 32.747 0.363 1.00 73.85 144 PHE B N 1
ATOM 2112 C CA . PHE B 1 144 ? -1.113 33.548 0.421 1.00 87.90 144 PHE B CA 1
ATOM 2113 C C . PHE B 1 144 ? -1.299 34.866 1.189 1.00 101.80 144 PHE B C 1
ATOM 2114 O O . PHE B 1 144 ? -2.388 35.470 1.152 1.00 85.14 144 PHE B O 1
ATOM 2122 N N . GLN B 1 145 ? -0.205 35.292 1.839 1.00 108.58 145 GLN B N 1
ATOM 2123 C CA . GLN B 1 145 ? -0.114 36.539 2.619 1.00 116.76 145 GLN B CA 1
ATOM 2124 C C . GLN B 1 145 ? 0.436 37.676 1.736 1.00 118.96 145 GLN B C 1
ATOM 2125 O O . GLN B 1 145 ? 1.237 37.420 0.816 1.00 127.80 145 GLN B O 1
ATOM 2131 N N . ASP B 1 146 ? 0.013 38.915 2.015 1.00 110.50 146 ASP B N 1
ATOM 2132 C CA . ASP B 1 146 ? 0.550 40.094 1.320 1.00 105.20 146 ASP B CA 1
ATOM 2133 C C . ASP B 1 146 ? 0.903 41.210 2.313 1.00 96.18 146 ASP B C 1
ATOM 2134 O O . ASP B 1 146 ? 0.105 42.108 2.586 1.00 88.37 146 ASP B O 1
ATOM 2139 N N . THR C 1 20 ? 19.243 33.758 -2.963 1.00 90.21 20 THR C N 1
ATOM 2140 C CA . THR C 1 20 ? 18.080 33.784 -1.998 1.00 94.55 20 THR C CA 1
ATOM 2141 C C . THR C 1 20 ? 18.057 32.572 -1.050 1.00 93.34 20 THR C C 1
ATOM 2142 O O . THR C 1 20 ? 17.431 31.551 -1.344 1.00 94.57 20 THR C O 1
ATOM 2146 N N . ILE C 1 21 ? 18.734 32.692 0.088 1.00 90.69 21 ILE C N 1
ATOM 2147 C CA . ILE C 1 21 ? 18.814 31.612 1.103 1.00 82.99 21 ILE C CA 1
ATOM 2148 C C . ILE C 1 21 ? 17.880 31.871 2.289 1.00 69.43 21 ILE C C 1
ATOM 2149 O O . ILE C 1 21 ? 17.750 33.012 2.736 1.00 68.92 21 ILE C O 1
ATOM 2154 N N . VAL C 1 22 ? 17.233 30.809 2.773 1.00 61.23 22 VAL C N 1
ATOM 2155 C CA . VAL C 1 22 ? 16.237 30.891 3.851 1.00 58.04 22 VAL C CA 1
ATOM 2156 C C . VAL C 1 22 ? 16.795 30.207 5.105 1.00 54.35 22 VAL C C 1
ATOM 2157 O O . VAL C 1 22 ? 17.319 29.107 5.030 1.00 54.20 22 VAL C O 1
ATOM 2161 N N . LYS C 1 23 ? 16.700 30.872 6.247 1.00 48.95 23 LYS C N 1
ATOM 2162 C CA . LYS C 1 23 ? 17.226 30.307 7.496 1.00 50.83 23 LYS C CA 1
ATOM 2163 C C . LYS C 1 23 ? 16.169 30.422 8.524 1.00 45.96 23 LYS C C 1
ATOM 2164 O O . LYS C 1 23 ? 15.875 31.519 8.948 1.00 47.70 23 LYS C O 1
ATOM 2170 N N . PRO C 1 24 ? 15.576 29.284 8.937 1.00 50.61 24 PRO C N 1
ATOM 2171 C CA . PRO C 1 24 ? 14.506 29.365 9.937 1.00 49.57 24 PRO C CA 1
ATOM 2172 C C . PRO C 1 24 ? 15.047 29.666 11.298 1.00 41.08 24 PRO C C 1
ATOM 2173 O O . PRO C 1 24 ? 16.141 29.218 11.617 1.00 35.32 24 PRO C O 1
ATOM 2177 N N . ILE C 1 25 ? 14.227 30.364 12.083 1.00 38.11 25 ILE C N 1
ATOM 2178 C CA . ILE C 1 25 ? 14.564 30.725 13.428 1.00 37.99 25 ILE C CA 1
ATOM 2179 C C . ILE C 1 25 ? 13.357 30.652 14.344 1.00 37.18 25 ILE C C 1
ATOM 2180 O O . ILE C 1 25 ? 12.199 30.740 13.896 1.00 34.67 25 ILE C O 1
ATOM 2185 N N . VAL C 1 26 ? 13.649 30.556 15.645 1.00 36.86 26 VAL C N 1
ATOM 2186 C CA . VAL C 1 26 ? 12.648 30.813 16.649 1.00 36.21 26 VAL C CA 1
ATOM 2187 C C . VAL C 1 26 ? 13.166 31.872 17.616 1.00 38.52 26 VAL C C 1
ATOM 2188 O O . VAL C 1 26 ? 14.347 31.921 17.963 1.00 44.31 26 VAL C O 1
ATOM 2192 N N . TYR C 1 27 ? 12.280 32.762 18.006 1.00 37.60 27 TYR C N 1
ATOM 2193 C CA . TYR C 1 27 ? 12.639 33.826 18.871 1.00 38.44 27 TYR C CA 1
ATOM 2194 C C . TYR C 1 27 ? 11.548 33.922 19.864 1.00 37.07 27 TYR C C 1
ATOM 2195 O O . TYR C 1 27 ? 10.457 33.437 19.619 1.00 38.31 27 TYR C O 1
ATOM 2204 N N . GLY C 1 28 ? 11.875 34.489 21.008 1.00 37.32 28 GLY C N 1
ATOM 2205 C CA . GLY C 1 28 ? 10.922 34.661 22.113 1.00 35.11 28 GLY C CA 1
ATOM 2206 C C . GLY C 1 28 ? 11.625 34.768 23.461 1.00 32.79 28 GLY C C 1
ATOM 2207 O O . GLY C 1 28 ? 12.775 35.209 23.540 1.00 35.58 28 GLY C O 1
ATOM 2208 N N . ASN C 1 29 ? 10.933 34.333 24.507 1.00 33.29 29 ASN C N 1
ATOM 2209 C CA . ASN C 1 29 ? 11.442 34.352 25.852 1.00 31.89 29 ASN C CA 1
ATOM 2210 C C . ASN C 1 29 ? 10.912 33.212 26.688 1.00 34.11 29 ASN C C 1
ATOM 2211 O O . ASN C 1 29 ? 9.889 32.590 26.381 1.00 36.19 29 ASN C O 1
ATOM 2216 N N . VAL C 1 30 ? 11.635 32.951 27.769 1.00 34.28 30 VAL C N 1
ATOM 2217 C CA . VAL C 1 30 ? 11.244 31.987 28.757 1.00 35.89 30 VAL C CA 1
ATOM 2218 C C . VAL C 1 30 ? 11.318 32.786 30.027 1.00 35.05 30 VAL C C 1
ATOM 2219 O O . VAL C 1 30 ? 12.082 33.756 30.104 1.00 36.18 30 VAL C O 1
ATOM 2223 N N . ALA C 1 31 ? 10.501 32.425 31.010 1.00 38.07 31 ALA C N 1
ATOM 2224 C CA . ALA C 1 31 ? 10.424 33.182 32.287 1.00 38.10 31 ALA C CA 1
ATOM 2225 C C . ALA C 1 31 ? 10.039 32.281 33.438 1.00 39.72 31 ALA C C 1
ATOM 2226 O O . ALA C 1 31 ? 9.261 31.352 33.254 1.00 43.68 31 ALA C O 1
ATOM 2228 N N . ARG C 1 32 ? 10.571 32.558 34.621 1.00 39.42 32 ARG C N 1
ATOM 2229 C CA . ARG C 1 32 ? 10.206 31.826 35.818 1.00 47.42 32 ARG C CA 1
ATOM 2230 C C . ARG C 1 32 ? 9.993 32.770 36.984 1.00 49.48 32 ARG C C 1
ATOM 2231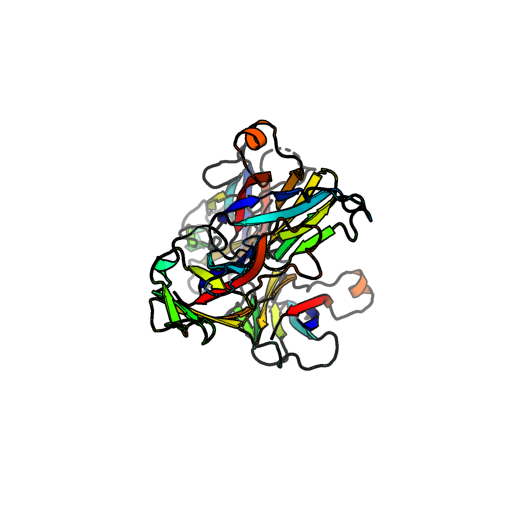 O O . ARG C 1 32 ? 10.836 33.639 37.258 1.00 51.21 32 ARG C O 1
ATOM 2239 N N . TYR C 1 33 ? 8.867 32.585 37.670 1.00 50.25 33 TYR C N 1
ATOM 2240 C CA . TYR C 1 33 ? 8.573 33.262 38.941 1.00 55.44 33 TYR C CA 1
ATOM 2241 C C . TYR C 1 33 ? 9.594 32.886 40.039 1.00 54.23 33 TYR C C 1
ATOM 2242 O O . TYR C 1 33 ? 9.855 31.708 40.277 1.00 52.54 33 TYR C O 1
ATOM 2251 N N . PHE C 1 34 ? 10.218 33.874 40.674 1.00 56.42 34 PHE C N 1
ATOM 2252 C CA . PHE C 1 34 ? 11.055 33.599 41.877 1.00 57.88 34 PHE C CA 1
ATOM 2253 C C . PHE C 1 34 ? 10.364 32.837 43.009 1.00 60.09 34 PHE C C 1
ATOM 2254 O O . PHE C 1 34 ? 11.030 32.080 43.695 1.00 71.16 34 PHE C O 1
ATOM 2262 N N . GLY C 1 35 ? 9.072 33.070 43.241 1.00 66.29 35 GLY C N 1
ATOM 2263 C CA . GLY C 1 35 ? 8.320 32.403 44.338 1.00 78.20 35 GLY C CA 1
ATOM 2264 C C . GLY C 1 35 ? 7.853 33.382 45.420 1.00 92.09 35 GLY C C 1
ATOM 2265 O O . GLY C 1 35 ? 6.685 33.354 45.868 1.00 89.58 35 GLY C O 1
ATOM 2266 N N . LYS C 1 36 ? 8.792 34.226 45.851 1.00 88.24 36 LYS C N 1
ATOM 2267 C CA . LYS C 1 36 ? 8.510 35.403 46.657 1.00 88.73 36 LYS C CA 1
ATOM 2268 C C . LYS C 1 36 ? 9.164 36.568 45.933 1.00 86.80 36 LYS C C 1
ATOM 2269 O O . LYS C 1 36 ? 10.288 36.443 45.434 1.00 88.67 36 LYS C O 1
ATOM 2271 N N . LYS C 1 37 ? 8.461 37.691 45.872 1.00 85.50 37 LYS C N 1
ATOM 2272 C CA . LYS C 1 37 ? 9.033 38.955 45.363 1.00 88.33 37 LYS C CA 1
ATOM 2273 C C . LYS C 1 37 ? 10.299 39.382 46.157 1.00 80.88 37 LYS C C 1
ATOM 2274 O O . LYS C 1 37 ? 10.268 39.481 47.381 1.00 80.88 37 LYS C O 1
ATOM 2280 N N . ARG C 1 38 ? 11.404 39.595 45.445 1.00 68.52 38 ARG C N 1
ATOM 2281 C CA . ARG C 1 38 ? 12.692 39.963 46.044 1.00 64.91 38 ARG C CA 1
ATOM 2282 C C . ARG C 1 38 ? 12.653 41.429 46.516 1.00 70.75 38 ARG C C 1
ATOM 2283 O O . ARG C 1 38 ? 12.210 42.315 45.789 1.00 71.24 38 ARG C O 1
ATOM 2291 N N . GLU C 1 39 ? 13.184 41.679 47.708 1.00 70.55 39 GLU C N 1
ATOM 2292 C CA . GLU C 1 39 ? 12.913 42.917 48.424 1.00 70.36 39 GLU C CA 1
ATOM 2293 C C . GLU C 1 39 ? 13.672 44.102 47.880 1.00 67.76 39 GLU C C 1
ATOM 2294 O O . GLU C 1 39 ? 13.102 45.165 47.754 1.00 78.84 39 GLU C O 1
ATOM 2300 N N . GLU C 1 40 ? 14.952 43.957 47.574 1.00 66.71 40 GLU C N 1
ATOM 2301 C CA . GLU C 1 40 ? 15.743 45.151 47.201 1.00 66.37 40 GLU C CA 1
ATOM 2302 C C . GLU C 1 40 ? 15.071 45.950 46.079 1.00 57.43 40 GLU C C 1
ATOM 2303 O O . GLU C 1 40 ? 14.947 47.164 46.169 1.00 62.38 40 GLU C O 1
ATOM 2309 N N . ASP C 1 41 ? 14.655 45.270 45.018 1.00 53.52 41 ASP C N 1
ATOM 2310 C CA . ASP C 1 41 ? 14.108 45.955 43.836 1.00 49.64 41 ASP C CA 1
ATOM 2311 C C . ASP C 1 41 ? 12.660 45.573 43.510 1.00 45.50 41 ASP C C 1
ATOM 2312 O O . ASP C 1 41 ? 12.110 46.132 42.584 1.00 46.93 41 ASP C O 1
ATOM 2317 N N . GLY C 1 42 ? 12.054 44.656 44.268 1.00 42.34 42 GLY C N 1
ATOM 2318 C CA . GLY C 1 42 ? 10.690 44.204 43.959 1.00 48.42 42 GLY C CA 1
ATOM 2319 C C . GLY C 1 42 ? 10.542 43.367 42.686 1.00 53.40 42 GLY C C 1
ATOM 2320 O O . GLY C 1 42 ? 9.416 43.235 42.186 1.00 59.80 42 GLY C O 1
ATOM 2321 N N . HIS C 1 43 ? 11.646 42.785 42.173 1.00 53.32 43 HIS C N 1
ATOM 2322 C CA . HIS C 1 43 ? 11.605 41.978 40.939 1.00 53.61 43 HIS C CA 1
ATOM 2323 C C . HIS C 1 43 ? 10.980 40.620 41.253 1.00 50.40 43 HIS C C 1
ATOM 2324 O O . HIS C 1 43 ? 11.193 40.094 42.300 1.00 55.15 43 HIS C O 1
ATOM 2331 N N . THR C 1 44 ? 10.165 40.083 40.359 1.00 47.36 44 THR C N 1
ATOM 2332 C CA . THR C 1 44 ? 9.446 38.829 40.623 1.00 45.66 44 THR C CA 1
ATOM 2333 C C . THR C 1 44 ? 9.807 37.661 39.689 1.00 45.00 44 THR C C 1
ATOM 2334 O O . THR C 1 44 ? 9.512 36.502 40.002 1.00 40.45 44 THR C O 1
ATOM 2338 N N . HIS C 1 45 ? 10.420 37.962 38.542 1.00 41.21 45 HIS C N 1
ATOM 2339 C CA . HIS C 1 45 ? 10.756 36.947 37.587 1.00 43.69 45 HIS C CA 1
ATOM 2340 C C . HIS C 1 45 ? 12.198 37.055 37.074 1.00 42.26 45 HIS C C 1
ATOM 2341 O O . HIS C 1 45 ? 12.795 38.151 36.977 1.00 37.00 45 HIS C O 1
ATOM 2348 N N . GLN C 1 46 ? 12.750 35.896 36.769 1.00 41.32 46 GLN C N 1
ATOM 2349 C CA . GLN C 1 46 ? 13.948 35.813 35.957 1.00 44.40 46 GLN C CA 1
ATOM 2350 C C . GLN C 1 46 ? 13.455 35.555 34.540 1.00 38.67 46 GLN C C 1
ATOM 2351 O O . GLN C 1 46 ? 12.470 34.897 34.355 1.00 37.50 46 GLN C O 1
ATOM 2357 N N . TRP C 1 47 ? 14.136 36.081 33.542 1.00 35.97 47 TRP C N 1
ATOM 2358 C CA . TRP C 1 47 ? 13.746 35.811 32.204 1.00 37.18 47 TRP C CA 1
ATOM 2359 C C . TRP C 1 47 ? 14.901 35.799 31.271 1.00 36.91 47 TRP C C 1
ATOM 2360 O O . TRP C 1 47 ? 15.941 36.368 31.574 1.00 37.09 47 TRP C O 1
ATOM 2371 N N . THR C 1 48 ? 14.702 35.126 30.134 1.00 33.83 48 THR C N 1
ATOM 2372 C CA . THR C 1 48 ? 15.706 35.117 29.098 1.00 37.16 48 THR C CA 1
ATOM 2373 C C . THR C 1 48 ? 15.042 35.305 27.767 1.00 35.91 48 THR C C 1
ATOM 2374 O O . THR C 1 48 ? 14.136 34.564 27.440 1.00 33.07 48 THR C O 1
ATOM 2378 N N . VAL C 1 49 ? 15.485 36.300 27.016 1.00 34.36 49 VAL C N 1
ATOM 2379 C CA . VAL C 1 49 ? 14.975 36.538 25.672 1.00 33.26 49 VAL C CA 1
ATOM 2380 C C . VAL C 1 49 ? 16.033 35.991 24.685 1.00 33.47 49 VAL C C 1
ATOM 2381 O O . VAL C 1 49 ? 17.239 36.096 24.974 1.00 33.48 49 VAL C O 1
ATOM 2385 N N . TYR C 1 50 ? 15.597 35.398 23.572 1.00 30.97 50 TYR C N 1
ATOM 2386 C CA . TYR C 1 50 ? 16.522 34.731 22.652 1.00 32.12 50 TYR C CA 1
ATOM 2387 C C . TYR C 1 50 ? 16.082 34.744 21.175 1.00 35.32 50 TYR C C 1
ATOM 2388 O O . TYR C 1 50 ? 14.942 34.979 20.836 1.00 36.55 50 TYR C O 1
ATOM 2397 N N . VAL C 1 51 ? 17.045 34.524 20.308 1.00 40.03 51 VAL C N 1
ATOM 2398 C CA . VAL C 1 51 ? 16.822 34.134 18.922 1.00 40.11 51 VAL C CA 1
ATOM 2399 C C . VAL C 1 51 ? 17.674 32.884 18.762 1.00 37.69 51 VAL C C 1
ATOM 2400 O O . VAL C 1 51 ? 18.850 32.902 19.081 1.00 36.52 51 VAL C O 1
ATOM 2404 N N . LYS C 1 52 ? 17.096 31.798 18.268 1.00 40.18 52 LYS C N 1
ATOM 2405 C CA . LYS C 1 52 ? 17.896 30.638 17.913 1.00 36.38 52 LYS C CA 1
ATOM 2406 C C . LYS C 1 52 ? 17.472 30.100 16.552 1.00 35.13 52 LYS C C 1
ATOM 2407 O O . LYS C 1 52 ? 16.364 30.370 16.069 1.00 35.76 52 LYS C O 1
ATOM 2413 N N . PRO C 1 53 ? 18.348 29.340 15.918 1.00 34.31 53 PRO C N 1
ATOM 2414 C CA . PRO C 1 53 ? 17.917 28.643 14.711 1.00 37.61 53 PRO C CA 1
ATOM 2415 C C . PRO C 1 53 ? 16.955 27.493 15.066 1.00 40.57 53 PRO C C 1
ATOM 2416 O O . PRO C 1 53 ? 17.054 26.914 16.150 1.00 38.86 53 PRO C O 1
ATOM 2420 N N . TYR C 1 54 ? 16.029 27.190 14.163 1.00 39.97 54 TYR C N 1
ATOM 2421 C CA . TYR C 1 54 ? 15.067 26.084 14.360 1.00 43.06 54 TYR C CA 1
ATOM 2422 C C . TYR C 1 54 ? 15.791 24.748 14.673 1.00 39.86 54 TYR C C 1
ATOM 2423 O O . TYR C 1 54 ? 15.480 24.066 15.628 1.00 45.38 54 TYR C O 1
ATOM 2432 N N . ARG C 1 55 ? 16.783 24.417 13.872 1.00 40.61 55 ARG C N 1
ATOM 2433 C CA . ARG C 1 55 ? 17.662 23.265 14.118 1.00 36.30 55 ARG C CA 1
ATOM 2434 C C . ARG C 1 55 ? 19.033 23.834 14.404 1.00 41.54 55 ARG C C 1
ATOM 2435 O O . ARG C 1 55 ? 19.389 24.910 13.898 1.00 47.01 55 ARG C O 1
ATOM 2443 N N . ASN C 1 56 ? 19.787 23.093 15.202 1.00 44.48 56 ASN C N 1
ATOM 2444 C CA . ASN C 1 56 ? 21.139 23.433 15.583 1.00 49.72 56 ASN C CA 1
ATOM 2445 C C . ASN C 1 56 ? 22.008 23.834 14.383 1.00 48.82 56 ASN C C 1
ATOM 2446 O O . ASN C 1 56 ? 22.248 23.068 13.501 1.00 52.82 56 ASN C O 1
ATOM 2451 N N . GLU C 1 57 ? 22.461 25.072 14.363 1.00 56.58 57 GLU C N 1
ATOM 2452 C CA . GLU C 1 57 ? 23.585 25.481 13.519 1.00 55.44 57 GLU C CA 1
ATOM 2453 C C . GLU C 1 57 ? 24.260 26.717 14.129 1.00 49.81 57 GLU C C 1
ATOM 2454 O O . GLU C 1 57 ? 23.670 27.402 14.959 1.00 52.25 57 GLU C O 1
ATOM 2460 N N . ASP C 1 58 ? 25.484 27.003 13.691 1.00 53.79 58 ASP C N 1
ATOM 2461 C CA . ASP C 1 58 ? 26.205 28.186 14.128 1.00 51.89 58 ASP C CA 1
ATOM 2462 C C . ASP C 1 58 ? 25.765 29.351 13.257 1.00 52.63 58 ASP C C 1
ATOM 2463 O O . ASP C 1 58 ? 26.196 29.474 12.103 1.00 45.58 58 ASP C O 1
ATOM 2468 N N . MET C 1 59 ? 24.921 30.211 13.828 1.00 50.09 59 MET C N 1
ATOM 2469 C CA . MET C 1 59 ? 24.412 31.365 13.111 1.00 53.45 59 MET C CA 1
ATOM 2470 C C . MET C 1 59 ? 25.449 32.470 12.814 1.00 50.04 59 MET C C 1
ATOM 2471 O O . MET C 1 59 ? 25.164 33.312 11.977 1.00 48.10 59 MET C O 1
ATOM 2476 N N . SER C 1 60 ? 26.617 32.483 13.472 1.00 50.98 60 SER C N 1
ATOM 2477 C CA . SER C 1 60 ? 27.650 33.487 13.128 1.00 52.66 60 SER C CA 1
ATOM 2478 C C . SER C 1 60 ? 28.314 33.274 11.769 1.00 56.63 60 SER C C 1
ATOM 2479 O O . SER C 1 60 ? 28.858 34.192 11.216 1.00 64.25 60 SER C O 1
ATOM 2482 N N . ALA C 1 61 ? 28.246 32.095 11.191 1.00 61.24 61 ALA C N 1
ATOM 2483 C CA . ALA C 1 61 ? 28.617 31.977 9.778 1.00 63.22 61 ALA C CA 1
ATOM 2484 C C . ALA C 1 61 ? 27.981 33.078 8.927 1.00 59.27 61 ALA C C 1
ATOM 2485 O O . ALA C 1 61 ? 28.594 33.522 7.975 1.00 72.37 61 ALA C O 1
ATOM 2487 N N . TYR C 1 62 ? 26.771 33.516 9.288 1.00 59.63 62 TYR C N 1
ATOM 2488 C CA . TYR C 1 62 ? 26.037 34.582 8.572 1.00 56.18 62 TYR C CA 1
ATOM 2489 C C . TYR C 1 62 ? 25.379 35.747 9.424 1.00 62.09 62 TYR C C 1
ATOM 2490 O O . TYR C 1 62 ? 24.837 36.707 8.853 1.00 62.91 62 TYR C O 1
ATOM 2499 N N . VAL C 1 63 ? 25.392 35.680 10.753 1.00 60.62 63 VAL C N 1
ATOM 2500 C CA . VAL C 1 63 ? 24.843 36.772 11.570 1.00 55.86 63 VAL C CA 1
ATOM 2501 C C . VAL C 1 63 ? 26.014 37.512 12.180 1.00 50.14 63 VAL C C 1
ATOM 2502 O O . VAL C 1 63 ? 26.814 36.923 12.876 1.00 42.83 63 VAL C O 1
ATOM 2506 N N . LYS C 1 64 ? 26.070 38.817 11.946 1.00 50.07 64 LYS C N 1
ATOM 2507 C CA . LYS C 1 64 ? 27.105 39.673 12.561 1.00 56.79 64 LYS C CA 1
ATOM 2508 C C . LYS C 1 64 ? 26.841 39.860 14.071 1.00 47.36 64 LYS C C 1
ATOM 2509 O O . LYS C 1 64 ? 27.694 39.662 14.894 1.00 41.54 64 LYS C O 1
ATOM 2515 N N . LYS C 1 65 ? 25.631 40.260 14.408 1.00 47.40 65 LYS C N 1
ATOM 2516 C CA . LYS C 1 65 ? 25.262 40.501 15.805 1.00 51.18 65 LYS C CA 1
ATOM 2517 C C . LYS C 1 65 ? 23.765 40.602 15.876 1.00 43.72 65 LYS C C 1
ATOM 2518 O O . LYS C 1 65 ? 23.087 40.779 14.836 1.00 40.64 65 LYS C O 1
ATOM 2524 N N . ILE C 1 66 ? 23.274 40.572 17.106 1.00 42.17 66 ILE C N 1
ATOM 2525 C CA . ILE C 1 66 ? 21.830 40.745 17.390 1.00 44.60 66 ILE C CA 1
ATOM 2526 C C . ILE C 1 66 ? 21.629 41.697 18.553 1.00 40.84 66 ILE C C 1
ATOM 2527 O O . ILE C 1 66 ? 22.175 41.487 19.664 1.00 34.40 66 ILE C O 1
ATOM 2532 N N . GLN C 1 67 ? 20.758 42.670 18.302 1.00 42.86 67 GLN C N 1
ATOM 2533 C CA . GLN C 1 67 ? 20.373 43.664 19.281 1.00 50.31 67 GLN C CA 1
ATOM 2534 C C . GLN C 1 67 ? 19.034 43.338 19.866 1.00 46.49 67 GLN C C 1
ATOM 2535 O O . GLN C 1 67 ? 18.081 43.151 19.118 1.00 47.14 67 GLN C O 1
ATOM 2541 N N . PHE C 1 68 ? 18.980 43.310 21.192 1.00 43.23 68 PHE C N 1
ATOM 2542 C CA . PHE C 1 68 ? 17.747 43.296 21.962 1.00 44.87 68 PHE C CA 1
ATOM 2543 C C . PHE C 1 68 ? 17.532 44.644 22.641 1.00 41.02 68 PHE C C 1
ATOM 2544 O O . PHE C 1 68 ? 18.225 44.948 23.606 1.00 40.57 68 PHE C O 1
ATOM 2552 N N . LYS C 1 69 ? 16.550 45.410 22.175 1.00 41.44 69 LYS C N 1
ATOM 2553 C CA . LYS C 1 69 ? 16.185 46.666 22.816 1.00 44.19 69 LYS C CA 1
ATOM 2554 C C . LYS C 1 69 ? 15.214 46.431 23.963 1.00 38.77 69 LYS C C 1
ATOM 2555 O O . LYS C 1 69 ? 14.016 46.164 23.781 1.00 36.13 69 LYS C O 1
ATOM 2561 N N . LEU C 1 70 ? 15.741 46.548 25.161 1.00 36.64 70 LEU C N 1
ATOM 2562 C CA . LEU C 1 70 ? 14.938 46.371 26.337 1.00 35.61 70 LEU C CA 1
ATOM 2563 C C . LEU C 1 70 ? 14.165 47.648 26.684 1.00 35.69 70 LEU C C 1
ATOM 2564 O O . LEU C 1 70 ? 14.296 48.663 26.024 1.00 41.82 70 LEU C O 1
ATOM 2569 N N . HIS C 1 71 ? 13.337 47.578 27.718 1.00 37.84 71 HIS C N 1
ATOM 2570 C CA . HIS C 1 71 ? 12.525 48.733 28.162 1.00 39.91 71 HIS C CA 1
ATOM 2571 C C . HIS C 1 71 ? 13.460 49.765 28.804 1.00 39.26 71 HIS C C 1
ATOM 2572 O O . HIS C 1 71 ? 14.520 49.380 29.310 1.00 41.92 71 HIS C O 1
ATOM 2579 N N . GLU C 1 72 ? 13.063 51.025 28.858 1.00 37.39 72 GLU C N 1
ATOM 2580 C CA . GLU C 1 72 ? 13.969 52.104 29.370 1.00 42.54 72 GLU C CA 1
ATOM 2581 C C . GLU C 1 72 ? 14.307 52.009 30.869 1.00 42.27 72 GLU C C 1
ATOM 2582 O O . GLU C 1 72 ? 15.290 52.561 31.318 1.00 44.03 72 GLU C O 1
ATOM 2588 N N . SER C 1 73 ? 13.542 51.227 31.615 1.00 40.06 73 SER C N 1
ATOM 2589 C CA . SER C 1 73 ? 13.874 50.930 32.993 1.00 40.13 73 SER C CA 1
ATOM 2590 C C . SER C 1 73 ? 15.093 50.038 33.108 1.00 41.99 73 SER C C 1
ATOM 2591 O O . SER C 1 73 ? 15.467 49.703 34.221 1.00 38.34 73 SER C O 1
ATOM 2594 N N . TYR C 1 74 ? 15.625 49.548 31.982 1.00 44.13 74 TYR C N 1
ATOM 2595 C CA . TYR C 1 74 ? 16.863 48.773 31.982 1.00 46.00 74 TYR C CA 1
ATOM 2596 C C . TYR C 1 74 ? 18.058 49.642 31.566 1.00 50.15 74 TYR C C 1
ATOM 2597 O O . TYR C 1 74 ? 18.002 50.399 30.572 1.00 47.98 74 TYR C O 1
ATOM 2606 N N . GLY C 1 75 ? 19.140 49.523 32.336 1.00 51.49 75 GLY C N 1
ATOM 2607 C CA . GLY C 1 75 ? 20.388 50.200 32.012 1.00 50.55 75 GLY C CA 1
ATOM 2608 C C . GLY C 1 75 ? 20.942 49.651 30.717 1.00 52.69 75 GLY C C 1
ATOM 2609 O O . GLY C 1 75 ? 20.860 48.436 30.449 1.00 53.48 75 GLY C O 1
ATOM 2610 N N . ASN C 1 76 ? 21.509 50.536 29.909 1.00 56.95 76 ASN C N 1
ATOM 2611 C CA . ASN C 1 76 ? 21.993 50.163 28.565 1.00 57.95 76 ASN C CA 1
ATOM 2612 C C . ASN C 1 76 ? 20.931 49.278 27.914 1.00 53.86 76 ASN C C 1
ATOM 2613 O O . ASN C 1 76 ? 21.209 48.136 27.547 1.00 46.48 76 ASN C O 1
ATOM 2618 N N . PRO C 1 77 ? 19.708 49.817 27.770 1.00 49.45 77 PRO C N 1
ATOM 2619 C CA . PRO C 1 77 ? 18.647 48.976 27.268 1.00 48.94 77 PRO C CA 1
ATOM 2620 C C . PRO C 1 77 ? 18.992 48.367 25.916 1.00 47.57 77 PRO C C 1
ATOM 2621 O O . PRO C 1 77 ? 18.421 47.317 25.605 1.00 47.10 77 PRO C O 1
ATOM 2625 N N . LEU C 1 78 ? 19.900 48.976 25.135 1.00 42.86 78 LEU C N 1
ATOM 2626 C CA . LEU C 1 78 ? 20.207 48.440 23.824 1.00 46.68 78 LEU C CA 1
ATOM 2627 C C . LEU C 1 78 ? 21.317 47.435 23.993 1.00 51.71 78 LEU C C 1
ATOM 2628 O O . LEU C 1 78 ? 22.487 47.761 23.906 1.00 59.48 78 LEU C O 1
ATOM 2633 N N . ARG C 1 79 ? 20.911 46.195 24.259 1.00 47.24 79 ARG C N 1
ATOM 2634 C CA . ARG C 1 79 ? 21.808 45.105 24.550 1.00 44.95 79 ARG C CA 1
ATOM 2635 C C . ARG C 1 79 ? 22.231 44.366 23.282 1.00 50.86 79 ARG C C 1
ATOM 2636 O O . ARG C 1 79 ? 21.417 44.203 22.367 1.00 58.00 79 ARG C O 1
ATOM 2644 N N . VAL C 1 80 ? 23.499 43.939 23.223 1.00 43.23 80 VAL C N 1
ATOM 2645 C CA . VAL C 1 80 ? 24.114 43.463 21.965 1.00 47.15 80 VAL C CA 1
ATOM 2646 C C . VAL C 1 80 ? 24.866 42.163 22.207 1.00 49.44 80 VAL C C 1
ATOM 2647 O O . VAL C 1 80 ? 25.539 41.992 23.245 1.00 50.67 80 VAL C O 1
ATOM 2651 N N . VAL C 1 81 ? 24.680 41.207 21.294 1.00 48.76 81 VAL C N 1
ATOM 2652 C CA . VAL C 1 81 ? 25.291 39.879 21.423 1.00 47.49 81 VAL C CA 1
ATOM 2653 C C . VAL C 1 81 ? 25.883 39.511 20.067 1.00 48.29 81 VAL C C 1
ATOM 2654 O O . VAL C 1 81 ? 25.203 39.602 19.056 1.00 46.59 81 VAL C O 1
ATOM 2658 N N . THR C 1 82 ? 27.156 39.112 20.081 1.00 52.40 82 THR C N 1
ATOM 2659 C CA . THR C 1 82 ? 27.979 38.937 18.865 1.00 59.94 82 THR C CA 1
ATOM 2660 C C . THR C 1 82 ? 28.275 37.477 18.500 1.00 55.70 82 THR C C 1
ATOM 2661 O O . THR C 1 82 ? 28.555 37.177 17.350 1.00 64.49 82 THR C O 1
ATOM 2665 N N . LYS C 1 83 ? 28.212 36.596 19.482 1.00 54.05 83 LYS C N 1
ATOM 2666 C CA . LYS C 1 83 ? 28.404 35.168 19.298 1.00 59.22 83 LYS C CA 1
ATOM 2667 C C . LYS C 1 83 ? 27.225 34.372 19.959 1.00 59.22 83 LYS C C 1
ATOM 2668 O O . LYS C 1 83 ? 26.576 34.855 20.895 1.00 55.14 83 LYS C O 1
ATOM 2674 N N . PRO C 1 84 ? 26.959 33.148 19.488 1.00 55.00 84 PRO C N 1
ATOM 2675 C CA . PRO C 1 84 ? 25.931 32.358 20.143 1.00 55.21 84 PRO C CA 1
ATOM 2676 C C . PRO C 1 84 ? 26.312 31.926 21.543 1.00 45.57 84 PRO C C 1
ATOM 2677 O O . PRO C 1 84 ? 27.459 31.805 21.814 1.00 48.81 84 PRO C O 1
ATOM 2681 N N . PRO C 1 85 ? 25.338 31.664 22.422 1.00 42.26 85 PRO C N 1
ATOM 2682 C CA . PRO C 1 85 ? 23.890 31.816 22.193 1.00 41.32 85 PRO C CA 1
ATOM 2683 C C . PRO C 1 85 ? 23.444 33.285 22.187 1.00 45.65 85 PRO C C 1
ATOM 2684 O O . PRO C 1 85 ? 23.880 34.058 23.065 1.00 49.00 85 PRO C O 1
ATOM 2688 N N . TYR C 1 86 ? 22.606 33.644 21.201 1.00 40.78 86 TYR C N 1
ATOM 2689 C CA . TYR C 1 86 ? 22.018 34.960 21.081 1.00 40.32 86 TYR C CA 1
ATOM 2690 C C . TYR C 1 86 ? 20.858 35.099 22.057 1.00 39.47 86 TYR C C 1
ATOM 2691 O O . TYR C 1 86 ? 19.715 34.815 21.730 1.00 37.48 86 TYR C O 1
ATOM 2700 N N . GLU C 1 87 ? 21.191 35.543 23.265 1.00 40.20 87 GLU C N 1
ATOM 2701 C CA . GLU C 1 87 ? 20.252 35.641 24.344 1.00 41.48 87 GLU C CA 1
ATOM 2702 C C . GLU C 1 87 ? 20.683 36.682 25.388 1.00 42.15 87 GLU C C 1
ATOM 2703 O O . GLU C 1 87 ? 21.854 36.982 25.567 1.00 41.92 87 GLU C O 1
ATOM 2709 N N . ILE C 1 88 ? 19.693 37.193 26.092 1.00 37.60 88 ILE C N 1
ATOM 2710 C CA . ILE C 1 88 ? 19.914 38.107 27.170 1.00 39.15 88 ILE C CA 1
ATOM 2711 C C . ILE C 1 88 ? 19.049 37.651 28.302 1.00 37.66 88 ILE C C 1
ATOM 2712 O O . ILE C 1 88 ? 17.849 37.467 28.115 1.00 42.54 88 ILE C O 1
ATOM 2717 N N . THR C 1 89 ? 19.655 37.559 29.473 1.00 37.55 89 THR C N 1
ATOM 2718 C CA . THR C 1 89 ? 19.005 37.136 30.680 1.00 42.28 89 THR C CA 1
ATOM 2719 C C . THR C 1 89 ? 18.918 38.276 31.688 1.00 39.41 89 THR C C 1
ATOM 2720 O O . THR C 1 89 ? 19.840 38.990 31.888 1.00 39.89 89 THR C O 1
ATOM 2724 N N . GLU C 1 90 ? 17.770 38.433 32.313 1.00 41.98 90 GLU C N 1
ATOM 2725 C CA . GLU C 1 90 ? 17.535 39.529 33.226 1.00 43.02 90 GLU C CA 1
ATOM 2726 C C . GLU C 1 90 ? 16.573 39.116 34.288 1.00 40.90 90 GLU C C 1
ATOM 2727 O O . GLU C 1 90 ? 16.075 37.974 34.291 1.00 41.33 90 GLU C O 1
ATOM 2733 N N . THR C 1 91 ? 16.318 40.048 35.194 1.00 37.49 91 THR C N 1
ATOM 2734 C CA . THR C 1 91 ? 15.161 39.928 36.080 1.00 37.60 91 THR C CA 1
ATOM 2735 C C . THR C 1 91 ? 14.260 41.121 35.901 1.00 38.75 91 THR C C 1
ATOM 2736 O O . THR C 1 91 ? 14.629 42.115 35.261 1.00 39.12 91 THR C O 1
ATOM 2740 N N . GLY C 1 92 ? 13.051 40.994 36.417 1.00 38.67 92 GLY C N 1
ATOM 2741 C CA . GLY C 1 92 ? 12.091 42.062 36.271 1.00 40.66 92 GLY C CA 1
ATOM 2742 C C . GLY C 1 92 ? 10.780 41.736 36.925 1.00 40.51 92 GLY C C 1
ATOM 2743 O O . GLY C 1 92 ? 10.635 40.707 37.604 1.00 36.14 92 GLY C O 1
ATOM 2744 N N . TRP C 1 93 ? 9.835 42.644 36.708 1.00 40.53 93 TRP C N 1
ATOM 2745 C CA . TRP C 1 93 ? 8.522 42.585 37.354 1.00 42.44 93 TRP C CA 1
ATOM 2746 C C . TRP C 1 93 ? 7.363 42.931 36.430 1.00 41.18 93 TRP C C 1
ATOM 2747 O O . TRP C 1 93 ? 6.237 42.690 36.807 1.00 43.37 93 TRP C O 1
ATOM 2758 N N . GLY C 1 94 ? 7.616 43.483 35.250 1.00 42.29 94 GLY C N 1
ATOM 2759 C CA . GLY C 1 94 ? 6.538 43.731 34.273 1.00 43.97 94 GLY C CA 1
ATOM 2760 C C . GLY C 1 94 ? 6.892 43.393 32.825 1.00 40.93 94 GLY C C 1
ATOM 2761 O O . GLY C 1 94 ? 8.054 43.289 32.443 1.00 39.50 94 GLY C O 1
ATOM 2762 N N . GLU C 1 95 ? 5.852 43.230 32.028 1.00 41.66 95 GLU C N 1
ATOM 2763 C CA . GLU C 1 95 ? 5.967 42.841 30.626 1.00 40.31 95 GLU C CA 1
ATOM 2764 C C . GLU C 1 95 ? 6.171 44.072 29.747 1.00 36.30 95 GLU C C 1
ATOM 2765 O O . GLU C 1 95 ? 5.703 45.152 30.053 1.00 34.21 95 GLU C O 1
ATOM 2771 N N . PHE C 1 96 ? 6.850 43.906 28.623 1.00 36.33 96 PHE C N 1
ATOM 2772 C CA . PHE C 1 96 ? 7.043 45.021 27.722 1.00 35.61 96 PHE C CA 1
ATOM 2773 C C . PHE C 1 96 ? 7.499 44.509 26.342 1.00 38.00 96 PHE C C 1
ATOM 2774 O O . PHE C 1 96 ? 7.831 43.343 26.209 1.00 37.73 96 PHE C O 1
ATOM 2782 N N . GLU C 1 97 ? 7.580 45.398 25.363 1.00 35.00 97 GLU C N 1
ATOM 2783 C CA . GLU C 1 97 ? 7.968 45.014 24.045 1.00 45.75 97 GLU C CA 1
ATOM 2784 C C . GLU C 1 97 ? 9.492 45.108 23.950 1.00 43.66 97 GLU C C 1
ATOM 2785 O O . GLU C 1 97 ? 10.090 46.085 24.387 1.00 44.07 97 GLU C O 1
ATOM 2791 N N . ILE C 1 98 ? 10.090 44.059 23.400 1.00 41.85 98 ILE C N 1
ATOM 2792 C CA . ILE C 1 98 ? 11.490 44.014 23.056 1.00 40.45 98 ILE C CA 1
ATOM 2793 C C . ILE C 1 98 ? 11.597 44.064 21.546 1.00 42.68 98 ILE C C 1
ATOM 2794 O O . ILE C 1 98 ? 10.877 43.383 20.852 1.00 41.46 98 ILE C O 1
ATOM 2799 N N . ILE C 1 99 ? 12.506 44.888 21.045 1.00 45.45 99 ILE C N 1
ATOM 2800 C CA . ILE C 1 99 ? 12.725 44.994 19.613 1.00 44.79 99 ILE C CA 1
ATOM 2801 C C . ILE C 1 99 ? 14.033 44.290 19.367 1.00 45.58 99 ILE C C 1
ATOM 2802 O O . ILE C 1 99 ? 15.029 44.527 20.081 1.00 41.55 99 ILE C O 1
ATOM 2807 N N . ILE C 1 100 ? 14.014 43.399 18.374 1.00 41.36 100 ILE C N 1
ATOM 2808 C CA . ILE C 1 100 ? 15.131 42.550 18.103 1.00 40.31 100 ILE C CA 1
ATOM 2809 C C . ILE C 1 100 ? 15.505 42.872 16.685 1.00 43.68 100 ILE C C 1
ATOM 2810 O O . ILE C 1 100 ? 14.645 42.882 15.807 1.00 40.74 100 ILE C O 1
ATOM 2815 N N . LYS C 1 101 ? 16.790 43.132 16.485 1.00 44.89 101 LYS C N 1
ATOM 2816 C CA . LYS C 1 101 ? 17.295 43.586 15.222 1.00 51.46 101 LYS C CA 1
ATOM 2817 C C . LYS C 1 101 ? 18.473 42.685 14.922 1.00 51.07 101 LYS C C 1
ATOM 2818 O O . LYS C 1 101 ? 19.432 42.562 15.731 1.00 43.13 101 LYS C O 1
ATOM 2824 N N . ILE C 1 102 ? 18.402 42.056 13.761 1.00 48.25 102 ILE C N 1
ATOM 2825 C CA . ILE C 1 102 ? 19.385 41.059 13.382 1.00 53.74 102 ILE C CA 1
ATOM 2826 C C . ILE C 1 102 ? 20.237 41.570 12.233 1.00 51.58 102 ILE C C 1
ATOM 2827 O O . ILE C 1 102 ? 19.698 41.863 11.166 1.00 52.78 102 ILE C O 1
ATOM 2832 N N . PHE C 1 103 ? 21.556 41.610 12.436 1.00 55.94 103 PHE C N 1
ATOM 2833 C CA . PHE C 1 103 ? 22.489 42.167 11.454 1.00 55.96 103 PHE C CA 1
ATOM 2834 C C . PHE C 1 103 ? 23.332 41.071 10.857 1.00 55.01 103 PHE C C 1
ATOM 2835 O O . PHE C 1 103 ? 23.956 40.296 11.577 1.00 47.48 103 PHE C O 1
ATOM 2843 N N . PHE C 1 104 ? 23.388 41.060 9.527 1.00 59.45 104 PHE C N 1
ATOM 2844 C CA . PHE C 1 104 ? 24.153 40.077 8.797 1.00 58.58 104 PHE C CA 1
ATOM 2845 C C . PHE C 1 104 ? 25.590 40.518 8.592 1.00 58.28 104 PHE C C 1
ATOM 2846 O O . PHE C 1 104 ? 25.908 41.684 8.751 1.00 63.37 104 PHE C O 1
ATOM 2854 N N . ILE C 1 105 ? 26.457 39.564 8.273 1.00 62.35 105 ILE C N 1
ATOM 2855 C CA . ILE C 1 105 ? 27.866 39.832 8.029 1.00 72.98 105 ILE C CA 1
ATOM 2856 C C . ILE C 1 105 ? 28.044 40.694 6.780 1.00 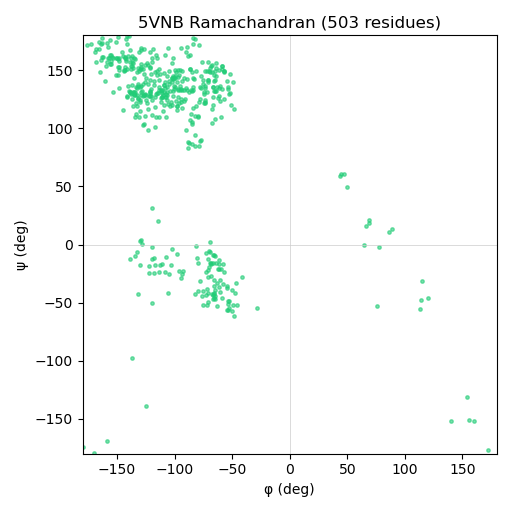75.53 105 ILE C C 1
ATOM 2857 O O . ILE C 1 105 ? 28.838 41.634 6.823 1.00 71.23 105 ILE C O 1
ATOM 2862 N N . ASP C 1 106 ? 27.311 40.413 5.700 1.00 74.08 106 ASP C N 1
ATOM 2863 C CA . ASP C 1 106 ? 27.360 41.307 4.549 1.00 85.03 106 ASP C CA 1
ATOM 2864 C C . ASP C 1 106 ? 26.479 42.540 4.790 1.00 92.11 106 ASP C C 1
ATOM 2865 O O . ASP C 1 106 ? 25.280 42.388 5.021 1.00 70.98 106 ASP C O 1
ATOM 2870 N N . PRO C 1 107 ? 27.065 43.771 4.718 1.00 114.15 107 PRO C N 1
ATOM 2871 C CA . PRO C 1 107 ? 26.219 44.982 4.850 1.00 114.67 107 PRO C CA 1
ATOM 2872 C C . PRO C 1 107 ? 25.271 45.242 3.662 1.00 113.01 107 PRO C C 1
ATOM 2873 O O . PRO C 1 107 ? 24.467 46.188 3.727 1.00 103.17 107 PRO C O 1
ATOM 2877 N N . ASN C 1 108 ? 25.396 44.439 2.593 1.00 103.16 108 ASN C N 1
ATOM 2878 C CA . ASN C 1 108 ? 24.382 44.343 1.526 1.00 110.50 108 ASN C CA 1
ATOM 2879 C C . ASN C 1 108 ? 22.920 44.174 2.019 1.00 108.18 108 ASN C C 1
ATOM 2880 O O . ASN C 1 108 ? 22.019 44.817 1.459 1.00 98.39 108 ASN C O 1
ATOM 2885 N N . GLU C 1 109 ? 22.693 43.332 3.044 1.00 100.93 109 GLU C N 1
ATOM 2886 C CA . GLU C 1 109 ? 21.323 43.002 3.501 1.00 92.54 109 GLU C CA 1
ATOM 2887 C C . GLU C 1 109 ? 20.783 43.971 4.532 1.00 85.05 109 GLU C C 1
ATOM 2888 O O . GLU C 1 109 ? 21.463 44.270 5.517 1.00 76.52 109 GLU C O 1
ATOM 2894 N N . ARG C 1 110 ? 19.553 44.439 4.291 1.00 84.24 110 ARG C N 1
ATOM 2895 C CA . ARG C 1 110 ? 18.785 45.205 5.276 1.00 86.68 110 ARG C CA 1
ATOM 2896 C C . ARG C 1 110 ? 18.594 44.290 6.494 1.00 83.94 110 ARG C C 1
ATOM 2897 O O . ARG C 1 110 ? 18.071 43.194 6.340 1.00 81.98 110 ARG C O 1
ATOM 2899 N N . PRO C 1 111 ? 19.028 44.725 7.694 1.00 82.05 111 PRO C N 1
ATOM 2900 C CA . PRO C 1 111 ? 18.843 43.927 8.915 1.00 73.99 111 PRO C CA 1
ATOM 2901 C C . PRO C 1 111 ? 17.384 43.599 9.239 1.00 70.09 111 PRO C C 1
ATOM 2902 O O . PRO C 1 111 ? 16.462 44.347 8.901 1.00 63.01 111 PRO C O 1
ATOM 2906 N N . VAL C 1 112 ? 17.170 42.474 9.899 1.00 65.02 112 VAL C N 1
ATOM 2907 C CA . VAL C 1 112 ? 15.808 42.031 10.143 1.00 63.54 112 VAL C CA 1
ATOM 2908 C C . VAL C 1 112 ? 15.411 42.547 11.517 1.00 57.12 112 VAL C C 1
ATOM 2909 O O . VAL C 1 112 ? 16.166 42.384 12.476 1.00 47.03 112 VAL C O 1
ATOM 2913 N N . THR C 1 113 ? 14.208 43.111 11.587 1.00 51.96 113 THR C N 1
ATOM 2914 C CA . THR C 1 113 ? 13.620 43.615 12.810 1.00 55.84 113 THR C CA 1
ATOM 2915 C C . THR C 1 113 ? 12.436 42.748 13.315 1.00 53.99 113 THR C C 1
ATOM 2916 O O . THR C 1 113 ? 11.515 42.399 12.564 1.00 50.12 113 THR C O 1
ATOM 2920 N N . LEU C 1 114 ? 12.461 42.411 14.599 1.00 49.36 114 LEU C N 1
ATOM 2921 C CA . LEU C 1 114 ? 11.409 41.595 15.174 1.00 52.19 114 LEU C CA 1
ATOM 2922 C C . LEU C 1 114 ? 10.873 42.200 16.455 1.00 50.88 114 LEU C C 1
ATOM 2923 O O . LEU C 1 114 ? 11.600 42.859 17.206 1.00 44.93 114 LEU C O 1
ATOM 2928 N N . TYR C 1 115 ? 9.597 41.936 16.699 1.00 47.76 115 TYR C N 1
ATOM 2929 C CA . TYR C 1 115 ? 8.890 42.506 17.819 1.00 46.62 115 TYR C CA 1
ATOM 2930 C C . TYR C 1 115 ? 8.411 41.363 18.699 1.00 46.23 115 TYR C C 1
ATOM 2931 O O . TYR C 1 115 ? 7.705 40.492 18.215 1.00 42.42 115 TYR C O 1
ATOM 2940 N N . HIS C 1 116 ? 8.790 41.394 19.985 1.00 41.16 116 HIS C N 1
ATOM 2941 C CA . HIS C 1 116 ? 8.380 40.420 20.971 1.00 35.37 116 HIS C CA 1
ATOM 2942 C C . HIS C 1 116 ? 7.883 40.997 22.293 1.00 36.62 116 HIS C C 1
ATOM 2943 O O . HIS C 1 116 ? 8.613 41.704 23.010 1.00 42.97 116 HIS C O 1
ATOM 2950 N N . LEU C 1 117 ? 6.633 40.719 22.630 1.00 37.75 117 LEU C N 1
ATOM 2951 C CA . LEU C 1 117 ? 6.133 41.017 23.963 1.00 40.51 117 LEU C CA 1
ATOM 2952 C C . LEU C 1 117 ? 6.717 40.019 24.926 1.00 39.83 117 LEU C C 1
ATOM 2953 O O . LEU C 1 117 ? 6.533 38.823 24.781 1.00 38.55 117 LEU C O 1
ATOM 2958 N N . LEU C 1 118 ? 7.399 40.514 25.941 1.00 41.16 118 LEU C N 1
ATOM 2959 C CA . LEU C 1 118 ? 7.983 39.637 26.946 1.00 39.05 118 LEU C CA 1
ATOM 2960 C C . LEU C 1 118 ? 6.927 39.181 27.894 1.00 36.17 118 LEU C C 1
ATOM 2961 O O . LEU C 1 118 ? 6.279 39.970 28.480 1.00 42.88 118 LEU C O 1
ATOM 2966 N N . LYS C 1 119 ? 6.774 37.886 28.061 1.00 39.90 119 LYS C N 1
ATOM 2967 C CA . LYS C 1 119 ? 5.742 37.320 28.888 1.00 42.56 119 LYS C CA 1
ATOM 2968 C C . LYS C 1 119 ? 6.325 36.761 30.139 1.00 36.19 119 LYS C C 1
ATOM 2969 O O . LYS C 1 119 ? 7.242 35.962 30.115 1.00 40.21 119 LYS C O 1
ATOM 2975 N N . LEU C 1 120 ? 5.777 37.187 31.250 1.00 39.44 120 LEU C N 1
ATOM 2976 C CA . LEU C 1 120 ? 6.089 36.637 32.570 1.00 40.98 120 LEU C CA 1
ATOM 2977 C C . LEU C 1 120 ? 4.934 35.853 33.189 1.00 41.75 120 LEU C C 1
ATOM 2978 O O . LEU C 1 120 ? 5.147 35.152 34.156 1.00 44.80 120 LEU C O 1
ATOM 2983 N N . PHE C 1 121 ? 3.727 36.029 32.670 1.00 44.02 121 PHE C N 1
ATOM 2984 C CA . PHE C 1 121 ? 2.508 35.403 33.215 1.00 52.80 121 PHE C CA 1
ATOM 2985 C C . PHE C 1 121 ? 1.867 34.414 32.243 1.00 55.49 121 PHE C C 1
ATOM 2986 O O . PHE C 1 121 ? 1.874 34.628 31.000 1.00 54.02 121 PHE C O 1
ATOM 2994 N N . GLN C 1 122 ? 1.273 33.355 32.793 1.00 68.48 122 GLN C N 1
ATOM 2995 C CA . GLN C 1 122 ? 0.575 32.347 31.951 1.00 70.02 122 GLN C CA 1
ATOM 2996 C C . GLN C 1 122 ? -0.614 32.910 31.145 1.00 64.07 122 GLN C C 1
ATOM 2997 O O . GLN C 1 122 ? -1.440 33.642 31.666 1.00 64.45 122 GLN C O 1
ATOM 3003 N N . SER C 1 123 ? -0.681 32.534 29.874 1.00 67.04 123 SER C N 1
ATOM 3004 C CA . SER C 1 123 ? -1.763 32.967 28.993 1.00 69.85 123 SER C CA 1
ATOM 3005 C C . SER C 1 123 ? -3.089 32.191 29.184 1.00 67.08 123 SER C C 1
ATOM 3006 O O . SER C 1 123 ? -3.167 31.203 29.945 1.00 55.44 123 SER C O 1
ATOM 3009 N N . ASP C 1 124 ? -4.103 32.731 28.491 1.00 79.69 124 ASP C N 1
ATOM 3010 C CA . ASP C 1 124 ? -5.422 32.120 28.149 1.00 83.12 124 ASP C CA 1
ATOM 3011 C C . ASP C 1 124 ? -5.432 30.621 28.030 1.00 79.68 124 ASP C C 1
ATOM 3012 O O . ASP C 1 124 ? -6.228 29.925 28.664 1.00 69.36 124 ASP C O 1
ATOM 3017 N N . THR C 1 125 ? -4.528 30.168 27.169 1.00 89.27 125 THR C N 1
ATOM 3018 C CA . THR C 1 125 ? -4.553 28.861 26.559 1.00 91.81 125 THR C CA 1
ATOM 3019 C C . THR C 1 125 ? -3.727 27.834 27.338 1.00 87.87 125 THR C C 1
ATOM 3020 O O . THR C 1 125 ? -4.030 26.653 27.246 1.00 82.90 125 THR C O 1
ATOM 3024 N N . ASN C 1 126 ? -2.716 28.283 28.104 1.00 97.76 126 ASN C N 1
ATOM 3025 C CA . ASN C 1 126 ? -1.725 27.392 28.775 1.00 104.05 126 ASN C CA 1
ATOM 3026 C C . ASN C 1 126 ? -1.772 27.407 30.327 1.00 101.21 126 ASN C C 1
ATOM 3027 O O . ASN C 1 126 ? -0.774 27.026 30.957 1.00 94.37 126 ASN C O 1
ATOM 3032 N N . ALA C 1 127 ? -2.881 27.835 30.950 1.00 113.12 127 ALA C N 1
ATOM 3033 C CA . ALA C 1 127 ? -2.928 27.994 32.437 1.00 114.00 127 ALA C CA 1
ATOM 3034 C C . ALA C 1 127 ? -2.940 26.666 33.243 1.00 125.98 127 ALA C C 1
ATOM 3035 O O . ALA C 1 127 ? -2.581 26.648 34.431 1.00 127.82 127 ALA C O 1
ATOM 3037 N N . MET C 1 128 ? -3.358 25.575 32.590 1.00 134.51 128 MET C N 1
ATOM 3038 C CA . MET C 1 128 ? -3.245 24.194 33.122 1.00 133.17 128 MET C CA 1
ATOM 3039 C C . MET C 1 128 ? -1.829 23.580 32.957 1.00 133.67 128 MET C C 1
ATOM 3040 O O . MET C 1 128 ? -1.328 22.903 33.865 1.00 128.50 128 MET C O 1
ATOM 3045 N N . LEU C 1 129 ? -1.195 23.839 31.804 1.00 137.35 129 LEU C N 1
ATOM 3046 C CA . LEU C 1 129 ? 0.153 23.330 31.466 1.00 136.42 129 LEU C CA 1
ATOM 3047 C C . LEU C 1 129 ? 1.286 23.924 32.296 1.00 139.06 129 LEU C C 1
ATOM 3048 O O . LEU C 1 129 ? 2.383 23.361 32.305 1.00 157.02 129 LEU C O 1
ATOM 3050 N N . GLY C 1 130 ? 1.031 25.052 32.968 1.00 133.52 130 GLY C N 1
ATOM 3051 C CA . GLY C 1 130 ? 2.055 25.803 33.691 1.00 130.76 130 GLY C CA 1
ATOM 3052 C C . GLY C 1 130 ? 2.783 25.033 34.779 1.00 124.00 130 GLY C C 1
ATOM 3053 O O . GLY C 1 130 ? 2.154 24.344 35.576 1.00 119.80 130 GLY C O 1
ATOM 3054 N N . LYS C 1 131 ? 4.114 25.158 34.781 1.00 120.36 131 LYS C N 1
ATOM 3055 C CA . LYS C 1 131 ? 5.016 24.584 35.794 1.00 115.01 131 LYS C CA 1
ATOM 3056 C C . LYS C 1 131 ? 5.790 25.746 36.492 1.00 116.53 131 LYS C C 1
ATOM 3057 O O . LYS C 1 131 ? 6.943 25.598 36.941 1.00 112.26 131 LYS C O 1
ATOM 3063 N N . LYS C 1 132 ? 5.125 26.906 36.596 1.00 106.68 132 LYS C N 1
ATOM 3064 C CA . LYS C 1 132 ? 5.769 28.173 36.995 1.00 94.30 132 LYS C CA 1
ATOM 3065 C C . LYS C 1 132 ? 6.829 28.693 35.993 1.00 83.36 132 LYS C C 1
ATOM 3066 O O . LYS C 1 132 ? 7.416 29.748 36.259 1.00 76.40 132 LYS C O 1
ATOM 3068 N N . THR C 1 133 ? 7.082 27.983 34.873 1.00 67.19 133 THR C N 1
ATOM 3069 C CA . THR C 1 133 ? 7.885 28.541 33.764 1.00 67.70 133 THR C CA 1
ATOM 3070 C C . THR C 1 133 ? 7.000 28.770 32.555 1.00 54.53 133 THR C C 1
ATOM 3071 O O . THR C 1 133 ? 6.236 27.918 32.177 1.00 53.31 133 THR C O 1
ATOM 3075 N N . VAL C 1 134 ? 7.133 29.945 31.967 1.00 45.60 134 VAL C N 1
ATOM 3076 C CA . VAL C 1 134 ? 6.316 30.359 30.868 1.00 47.86 134 VAL C CA 1
ATOM 3077 C C . VAL C 1 134 ? 7.227 30.460 29.655 1.00 45.09 134 VAL C C 1
ATOM 3078 O O . VAL C 1 134 ? 8.366 30.869 29.788 1.00 38.90 134 VAL C O 1
ATOM 3082 N N . VAL C 1 135 ? 6.737 30.055 28.492 1.00 43.24 135 VAL C N 1
ATOM 3083 C CA . VAL C 1 135 ? 7.503 30.245 27.260 1.00 45.58 135 VAL C CA 1
ATOM 3084 C C . VAL C 1 135 ? 6.591 30.853 26.236 1.00 46.72 135 VAL C C 1
ATOM 3085 O O . VAL C 1 135 ? 5.428 30.450 26.097 1.00 50.71 135 VAL C O 1
ATOM 3089 N N . SER C 1 136 ? 7.125 31.843 25.539 1.00 41.54 136 SER C N 1
ATOM 3090 C CA . SER C 1 136 ? 6.425 32.471 24.452 1.00 42.00 136 SER C CA 1
ATOM 3091 C C . SER C 1 136 ? 7.429 32.589 23.329 1.00 46.09 136 SER C C 1
ATOM 3092 O O . SER C 1 136 ? 8.391 33.363 23.445 1.00 42.02 136 SER C O 1
ATOM 3095 N N . GLU C 1 137 ? 7.223 31.792 22.277 1.00 44.02 137 GLU C N 1
ATOM 3096 C CA . GLU C 1 137 ? 8.099 31.825 21.138 1.00 44.96 137 GLU C CA 1
ATOM 3097 C C . GLU C 1 137 ? 7.369 31.692 19.833 1.00 42.88 137 GLU C C 1
ATOM 3098 O O . GLU C 1 137 ? 6.233 31.252 19.762 1.00 44.14 137 GLU C O 1
ATOM 3104 N N . PHE C 1 138 ? 8.051 32.077 18.779 1.00 42.99 138 PHE C N 1
ATOM 3105 C CA . PHE C 1 138 ? 7.425 32.217 17.476 1.00 39.06 138 PHE C CA 1
ATOM 3106 C C . PHE C 1 138 ? 8.421 31.773 16.467 1.00 39.86 138 PHE C C 1
ATOM 3107 O O . PHE C 1 138 ? 9.620 31.831 16.728 1.00 42.91 138 PHE C O 1
ATOM 3115 N N . TYR C 1 139 ? 7.925 31.293 15.326 1.00 40.89 139 TYR C N 1
ATOM 3116 C CA . TYR C 1 139 ? 8.771 30.799 14.248 1.00 38.70 139 TYR C CA 1
ATOM 3117 C C . TYR C 1 139 ? 8.936 31.907 13.235 1.00 39.73 139 TYR C C 1
ATOM 3118 O O . TYR C 1 139 ? 8.042 32.688 13.041 1.00 38.51 139 TYR C O 1
ATOM 3127 N N . ASP C 1 140 ? 10.052 31.944 12.537 1.00 42.19 140 ASP C N 1
ATOM 3128 C CA . ASP C 1 140 ? 10.201 32.872 11.439 1.00 42.40 140 ASP C CA 1
ATOM 3129 C C . ASP C 1 140 ? 11.372 32.404 10.601 1.00 44.99 140 ASP C C 1
ATOM 3130 O O . ASP C 1 140 ? 12.024 31.413 10.961 1.00 45.18 140 ASP C O 1
ATOM 3135 N N . GLU C 1 141 ? 11.630 33.122 9.492 1.00 50.39 141 GLU C N 1
ATOM 3136 C CA . GLU C 1 141 ? 12.648 32.766 8.520 1.00 53.61 141 GLU C CA 1
ATOM 3137 C C . GLU C 1 141 ? 13.392 34.022 8.096 1.00 52.78 141 GLU C C 1
ATOM 3138 O O . GLU C 1 141 ? 12.789 34.999 7.722 1.00 50.59 141 GLU C O 1
ATOM 3144 N N . MET C 1 142 ? 14.706 33.970 8.154 1.00 53.68 142 MET C N 1
ATOM 3145 C CA . MET C 1 142 ? 15.559 35.018 7.671 1.00 51.78 142 MET C CA 1
ATOM 3146 C C . MET C 1 142 ? 15.866 34.694 6.237 1.00 60.11 142 MET C C 1
ATOM 3147 O O . MET C 1 142 ? 16.327 33.582 5.943 1.00 61.03 142 MET C O 1
ATOM 3152 N N . ILE C 1 143 ? 15.588 35.650 5.349 1.00 64.63 143 ILE C N 1
ATOM 3153 C CA . ILE C 1 143 ? 15.781 35.482 3.908 1.00 64.34 143 ILE C CA 1
ATOM 3154 C C . ILE C 1 143 ? 16.920 36.406 3.533 1.00 68.54 143 ILE C C 1
ATOM 3155 O O . ILE C 1 143 ? 16.878 37.596 3.832 1.00 63.58 143 ILE C O 1
ATOM 3160 N N . PHE C 1 144 ? 17.939 35.884 2.883 1.00 68.16 144 PHE C N 1
ATOM 3161 C CA . PHE C 1 144 ? 19.021 36.745 2.486 1.00 73.45 144 PHE C CA 1
ATOM 3162 C C . PHE C 1 144 ? 19.758 36.151 1.289 1.00 87.47 144 PHE C C 1
ATOM 3163 O O . PHE C 1 144 ? 19.675 34.950 1.048 1.00 88.18 144 PHE C O 1
ATOM 3171 N N . GLN C 1 145 ? 20.422 37.006 0.503 1.00 108.45 145 GLN C N 1
ATOM 3172 C CA . GLN C 1 145 ? 21.118 36.558 -0.716 1.00 109.87 145 GLN C CA 1
ATOM 3173 C C . GLN C 1 145 ? 22.531 36.050 -0.416 1.00 110.58 145 GLN C C 1
ATOM 3174 O O . GLN C 1 145 ? 23.196 36.531 0.530 1.00 95.68 145 GLN C O 1
ATOM 3180 N N . ASP C 1 146 ? 22.965 35.069 -1.221 1.00 98.77 146 ASP C N 1
ATOM 3181 C CA . ASP C 1 146 ? 24.267 34.386 -1.033 1.00 104.71 146 ASP C CA 1
ATOM 3182 C C . ASP C 1 146 ? 24.568 33.494 -2.269 1.00 92.90 146 ASP C C 1
ATOM 3183 O O . ASP C 1 146 ? 23.720 33.357 -3.168 1.00 78.09 146 ASP C O 1
ATOM 3188 N N . THR D 1 20 ? 11.389 10.295 -55.867 1.00 110.53 20 THR D N 1
ATOM 3189 C CA . THR D 1 20 ? 11.543 10.418 -54.383 1.00 110.80 20 THR D CA 1
ATOM 3190 C C . THR D 1 20 ? 11.731 9.032 -53.736 1.00 105.37 20 THR D C 1
ATOM 3191 O O . THR D 1 20 ? 11.029 8.073 -54.077 1.00 99.51 20 THR D O 1
ATOM 3195 N N . ILE D 1 21 ? 12.680 8.939 -52.810 1.00 88.65 21 ILE D N 1
ATOM 3196 C CA . ILE D 1 21 ? 13.054 7.664 -52.210 1.00 90.61 21 ILE D CA 1
ATOM 3197 C C . ILE D 1 21 ? 12.559 7.590 -50.756 1.00 85.96 21 ILE D C 1
ATOM 3198 O O . ILE D 1 21 ? 12.622 8.585 -50.017 1.00 69.55 21 ILE D O 1
ATOM 3203 N N . VAL D 1 22 ? 12.060 6.409 -50.367 1.00 75.98 22 VAL D N 1
ATOM 3204 C CA . VAL D 1 22 ? 11.617 6.157 -48.979 1.00 74.63 22 VAL D CA 1
ATOM 3205 C C . VAL D 1 22 ? 12.466 5.033 -48.369 1.00 67.41 22 VAL D C 1
ATOM 3206 O O . VAL D 1 22 ? 12.761 4.037 -49.035 1.00 71.76 22 VAL D O 1
ATOM 3210 N N . LYS D 1 23 ? 12.872 5.220 -47.117 1.00 58.19 23 LYS D N 1
ATOM 3211 C CA . LYS D 1 23 ? 13.689 4.245 -46.394 1.00 57.53 23 LYS D CA 1
ATOM 3212 C C . LYS D 1 23 ? 13.027 3.920 -45.057 1.00 54.44 23 LYS D C 1
ATOM 3213 O O . LYS D 1 23 ? 13.138 4.699 -44.108 1.00 50.56 23 LYS D O 1
ATOM 3219 N N . PRO D 1 24 ? 12.366 2.750 -44.956 1.00 50.47 24 PRO D N 1
ATOM 3220 C CA . PRO D 1 24 ? 11.776 2.356 -43.662 1.00 46.29 24 PRO D CA 1
ATOM 3221 C C . PRO D 1 24 ? 12.800 2.114 -42.546 1.00 41.56 24 PRO D C 1
ATOM 3222 O O . PRO D 1 24 ? 13.928 1.721 -42.806 1.00 36.61 24 PRO D O 1
ATOM 3226 N N . ILE D 1 25 ? 12.394 2.378 -41.323 1.00 39.87 25 ILE D N 1
ATOM 3227 C CA . ILE D 1 25 ? 13.225 2.143 -40.160 1.00 42.49 25 ILE D CA 1
ATOM 3228 C C . ILE D 1 25 ? 12.395 1.702 -38.988 1.00 38.48 25 ILE D C 1
ATOM 3229 O O . ILE D 1 25 ? 11.186 1.907 -38.953 1.00 37.09 25 ILE D O 1
ATOM 3234 N N . VAL D 1 26 ? 13.069 1.122 -38.023 1.00 36.47 26 VAL D N 1
ATOM 3235 C CA . VAL D 1 26 ? 12.474 0.751 -36.770 1.00 44.20 26 VAL D CA 1
ATOM 3236 C C . VAL D 1 26 ? 13.333 1.439 -35.755 1.00 42.09 26 VAL D C 1
ATOM 3237 O O . VAL D 1 26 ? 14.539 1.560 -35.962 1.00 45.25 26 VAL D O 1
ATOM 3241 N N . TYR D 1 27 ? 12.736 1.921 -34.689 1.00 40.25 27 TYR D N 1
ATOM 3242 C CA . TYR D 1 27 ? 13.497 2.611 -33.669 1.00 40.47 27 TYR D CA 1
ATOM 3243 C C . TYR D 1 27 ? 12.812 2.330 -32.371 1.00 38.36 27 TYR D C 1
ATOM 3244 O O . TYR D 1 27 ? 11.604 2.051 -32.327 1.00 46.64 27 TYR D O 1
ATOM 3253 N N . GLY D 1 28 ? 13.566 2.356 -31.297 1.00 38.88 28 GLY D N 1
ATOM 3254 C CA . GLY D 1 28 ? 12.966 2.131 -29.969 1.00 39.06 28 GLY D CA 1
ATOM 3255 C C . GLY D 1 28 ? 14.009 1.728 -28.960 1.00 39.89 28 GLY D C 1
ATOM 3256 O O . GLY D 1 28 ? 15.181 2.060 -29.146 1.00 41.84 28 GLY D O 1
ATOM 3257 N N . ASN D 1 29 ? 13.598 0.963 -27.941 1.00 38.52 29 ASN D N 1
ATOM 3258 C CA . ASN D 1 29 ? 14.516 0.414 -26.990 1.00 39.29 29 ASN D CA 1
ATOM 3259 C C . ASN D 1 29 ? 14.104 -0.978 -26.460 1.00 45.80 29 ASN D C 1
ATOM 3260 O O . ASN D 1 29 ? 12.971 -1.428 -26.606 1.00 54.82 29 ASN D O 1
ATOM 3265 N N . VAL D 1 30 ? 15.069 -1.625 -25.827 1.00 46.40 30 VAL D N 1
ATOM 3266 C CA . VAL D 1 30 ? 14.869 -2.827 -25.043 1.00 50.33 30 VAL D CA 1
ATOM 3267 C C . VAL D 1 30 ? 15.401 -2.488 -23.630 1.00 54.02 30 VAL D C 1
ATOM 3268 O O . VAL D 1 30 ? 16.274 -1.622 -23.489 1.00 50.44 30 VAL D O 1
ATOM 3272 N N . ALA D 1 31 ? 14.893 -3.168 -22.607 1.00 54.52 31 ALA D N 1
ATOM 3273 C CA . ALA D 1 31 ? 15.382 -2.958 -21.249 1.00 58.47 31 ALA D CA 1
ATOM 3274 C C . ALA D 1 31 ? 15.129 -4.170 -20.363 1.00 56.56 31 ALA D C 1
ATOM 3275 O O . ALA D 1 31 ? 14.316 -5.044 -20.696 1.00 58.70 31 ALA D O 1
ATOM 3277 N N . ARG D 1 32 ? 15.837 -4.221 -19.239 1.00 59.68 32 ARG D N 1
ATOM 3278 C CA . ARG D 1 32 ? 15.884 -5.418 -18.403 1.00 67.13 32 ARG D CA 1
ATOM 3279 C C . ARG D 1 32 ? 16.163 -4.997 -16.986 1.00 76.01 32 ARG D C 1
ATOM 3280 O O . ARG D 1 32 ? 17.090 -4.195 -16.734 1.00 70.55 32 ARG D O 1
ATOM 3288 N N . TYR D 1 33 ? 15.345 -5.533 -16.072 1.00 85.54 33 TYR D N 1
ATOM 3289 C CA . TYR D 1 33 ? 15.502 -5.363 -14.619 1.00 90.42 33 TYR D CA 1
ATOM 3290 C C . TYR D 1 33 ? 16.883 -5.892 -14.174 1.00 92.06 33 TYR D C 1
ATOM 3291 O O . TYR D 1 33 ? 17.478 -6.728 -14.862 1.00 83.91 33 TYR D O 1
ATOM 3300 N N . PHE D 1 34 ? 17.418 -5.371 -13.068 1.00 99.48 34 PHE D N 1
ATOM 3301 C CA . PHE D 1 34 ? 18.716 -5.842 -12.535 1.00 99.37 34 PHE D CA 1
ATOM 3302 C C . PHE D 1 34 ? 18.642 -7.165 -11.765 1.00 98.22 34 PHE D C 1
ATOM 3303 O O . PHE D 1 34 ? 19.612 -7.934 -11.759 1.00 93.30 34 PHE D O 1
ATOM 3311 N N . GLY D 1 35 ? 17.510 -7.412 -11.107 1.00 110.06 35 GLY D N 1
ATOM 3312 C CA . GLY D 1 35 ? 17.279 -8.645 -10.330 1.00 121.39 35 GLY D CA 1
ATOM 3313 C C . GLY D 1 35 ? 17.015 -8.260 -8.890 1.00 127.11 35 GLY D C 1
ATOM 3314 O O . GLY D 1 35 ? 16.113 -8.785 -8.242 1.00 127.52 35 GLY D O 1
ATOM 3315 N N . LYS D 1 36 ? 17.856 -7.355 -8.399 1.00 134.68 36 LYS D N 1
ATOM 3316 C CA . LYS D 1 36 ? 17.584 -6.542 -7.222 1.00 127.72 36 LYS D CA 1
ATOM 3317 C C . LYS D 1 36 ? 18.035 -5.106 -7.576 1.00 129.08 36 LYS D C 1
ATOM 3318 O O . LYS D 1 36 ? 18.857 -4.921 -8.488 1.00 115.16 36 LYS D O 1
ATOM 3320 N N . LYS D 1 37 ? 17.481 -4.099 -6.894 1.00 131.84 37 LYS D N 1
ATOM 3321 C CA . LYS D 1 37 ? 17.937 -2.702 -7.069 1.00 134.48 37 LYS D CA 1
ATOM 3322 C C . LYS D 1 37 ? 19.392 -2.495 -6.576 1.00 138.02 37 LYS D C 1
ATOM 3323 O O . LYS D 1 37 ? 19.837 -3.133 -5.610 1.00 138.85 37 LYS D O 1
ATOM 3329 N N . ARG D 1 38 ? 20.112 -1.605 -7.264 1.00 132.58 38 ARG D N 1
ATOM 3330 C CA . ARG D 1 38 ? 21.482 -1.219 -6.915 1.00 128.49 38 ARG D CA 1
ATOM 3331 C C . ARG D 1 38 ? 21.472 0.010 -6.000 1.00 124.91 38 ARG D C 1
ATOM 3332 O O . ARG D 1 38 ? 20.803 1.004 -6.292 1.00 110.16 38 ARG D O 1
ATOM 3340 N N . GLU D 1 39 ? 22.258 -0.070 -4.925 1.00 130.33 39 GLU D N 1
ATOM 3341 C CA . GLU D 1 39 ? 22.277 0.934 -3.848 1.00 134.09 39 GLU D CA 1
ATOM 3342 C C . GLU D 1 39 ? 23.007 2.237 -4.204 1.00 128.23 39 GLU D C 1
ATOM 3343 O O . GLU D 1 39 ? 22.565 3.324 -3.821 1.00 117.58 39 GLU D O 1
ATOM 3349 N N . GLU D 1 40 ? 24.132 2.112 -4.907 1.00 121.55 40 GLU D N 1
ATOM 3350 C CA . GLU D 1 40 ? 24.997 3.250 -5.266 1.00 121.98 40 GLU D CA 1
ATOM 3351 C C . GLU D 1 40 ? 24.256 4.498 -5.812 1.00 117.07 40 GLU D C 1
ATOM 3352 O O . GLU D 1 40 ? 24.456 5.616 -5.329 1.00 114.92 40 GLU D O 1
ATOM 3358 N N . ASP D 1 41 ? 23.409 4.280 -6.814 1.00 108.92 41 ASP D N 1
ATOM 3359 C CA . ASP D 1 41 ? 22.688 5.355 -7.528 1.00 99.84 41 ASP D CA 1
ATOM 3360 C C . ASP D 1 41 ? 21.159 5.108 -7.643 1.00 97.11 41 ASP D C 1
ATOM 3361 O O . ASP D 1 41 ? 20.429 5.905 -8.259 1.00 83.07 41 ASP D O 1
ATOM 3366 N N . GLY D 1 42 ? 20.672 4.022 -7.040 1.00 102.21 42 GLY D N 1
ATOM 3367 C CA . GLY D 1 42 ? 19.267 3.640 -7.156 1.00 110.26 42 GLY D CA 1
ATOM 3368 C C . GLY D 1 42 ? 18.863 3.172 -8.542 1.00 112.71 42 GLY D C 1
ATOM 3369 O O . GLY D 1 42 ? 17.676 3.201 -8.862 1.00 118.15 42 GLY D O 1
ATOM 3370 N N . HIS D 1 43 ? 19.841 2.737 -9.351 1.00 107.55 43 HIS D N 1
ATOM 3371 C CA . HIS D 1 43 ? 19.609 2.337 -10.749 1.00 99.92 43 HIS D CA 1
ATOM 3372 C C . HIS D 1 43 ? 18.919 0.965 -10.759 1.00 96.40 43 HIS D C 1
ATOM 3373 O O . HIS D 1 43 ? 19.379 0.036 -10.081 1.00 100.03 43 HIS D O 1
ATOM 3380 N N . THR D 1 44 ? 17.817 0.854 -11.513 1.00 87.66 44 THR D N 1
ATOM 3381 C CA . THR D 1 44 ? 16.965 -0.356 -11.521 1.00 89.78 44 THR D CA 1
ATOM 3382 C C . THR D 1 44 ? 17.144 -1.226 -12.780 1.00 78.60 44 THR D C 1
ATOM 3383 O O . THR D 1 44 ? 16.918 -2.438 -12.733 1.00 77.64 44 THR D O 1
ATOM 3387 N N . HIS D 1 45 ? 17.578 -0.621 -13.883 1.00 75.10 45 HIS D N 1
ATOM 3388 C CA . HIS D 1 45 ? 17.513 -1.264 -15.182 1.00 79.23 45 HIS D CA 1
ATOM 3389 C C . HIS D 1 45 ? 18.715 -0.943 -16.083 1.00 74.16 45 HIS D C 1
ATOM 3390 O O . HIS D 1 45 ? 19.322 0.128 -15.998 1.00 72.10 45 HIS D O 1
ATOM 3397 N N . GLN D 1 46 ? 19.043 -1.891 -16.951 1.00 69.36 46 GLN D N 1
ATOM 3398 C CA . GLN D 1 46 ? 19.875 -1.594 -18.100 1.00 73.97 46 GLN D CA 1
ATOM 3399 C C . GLN D 1 46 ? 18.973 -1.441 -19.337 1.00 62.33 46 GLN D C 1
ATOM 3400 O O . GLN D 1 46 ? 17.983 -2.178 -19.498 1.00 52.75 46 GLN D O 1
ATOM 3406 N N . TRP D 1 47 ? 19.341 -0.502 -20.214 1.00 56.05 47 TRP D N 1
ATOM 3407 C CA . TRP D 1 47 ? 18.613 -0.293 -21.467 1.00 54.92 47 TRP D CA 1
ATOM 3408 C C . TRP D 1 47 ? 19.481 0.078 -22.671 1.00 52.66 47 TRP D C 1
ATOM 3409 O O . TRP D 1 47 ? 20.603 0.536 -22.520 1.00 52.65 47 TRP D O 1
ATOM 3420 N N . THR D 1 48 ? 18.925 -0.108 -23.870 1.00 50.63 48 THR D N 1
ATOM 3421 C CA . THR D 1 48 ? 19.585 0.283 -25.117 1.00 45.59 48 THR D CA 1
ATOM 3422 C C . THR D 1 48 ? 18.558 0.904 -26.059 1.00 41.46 48 THR D C 1
ATOM 3423 O O . THR D 1 48 ? 17.544 0.294 -26.343 1.00 43.42 48 THR D O 1
ATOM 3427 N N . VAL D 1 49 ? 18.905 2.057 -26.614 1.00 35.11 49 VAL D N 1
ATOM 3428 C CA . VAL D 1 49 ? 18.088 2.757 -27.551 1.00 40.72 49 VAL D CA 1
ATOM 3429 C C . VAL D 1 49 ? 18.754 2.584 -28.928 1.00 41.67 49 VAL D C 1
ATOM 3430 O O . VAL D 1 49 ? 19.988 2.544 -29.007 1.00 43.03 49 VAL D O 1
ATOM 3434 N N . TYR D 1 50 ? 17.955 2.484 -29.995 1.00 34.48 50 TYR D N 1
ATOM 3435 C CA . TYR D 1 50 ? 18.499 2.115 -31.291 1.00 36.62 50 TYR D CA 1
ATOM 3436 C C . TYR D 1 50 ? 17.612 2.571 -32.446 1.00 34.95 50 TYR D C 1
ATOM 3437 O O . TYR D 1 50 ? 16.439 2.835 -32.269 1.00 33.91 50 TYR D O 1
ATOM 3446 N N . VAL D 1 51 ? 18.209 2.641 -33.626 1.00 37.50 51 VAL D N 1
ATOM 3447 C CA . VAL D 1 51 ? 17.525 2.785 -34.891 1.00 36.89 51 VAL D CA 1
ATOM 3448 C C . VAL D 1 51 ? 18.110 1.760 -35.868 1.00 43.06 51 VAL D C 1
ATOM 3449 O O . VAL D 1 51 ? 19.341 1.642 -35.979 1.00 41.29 51 VAL D O 1
ATOM 3453 N N . LYS D 1 52 ? 17.249 1.053 -36.613 1.00 45.08 52 LYS D N 1
ATOM 3454 C CA . LYS D 1 52 ? 17.746 0.111 -37.617 1.00 46.27 52 LYS D CA 1
ATOM 3455 C C . LYS D 1 52 ? 16.937 0.187 -38.886 1.00 44.12 52 LYS D C 1
ATOM 3456 O O . LYS D 1 52 ? 15.785 0.584 -38.887 1.00 39.06 52 LYS D O 1
ATOM 3462 N N . PRO D 1 53 ? 17.527 -0.229 -39.992 1.00 44.22 53 PRO D N 1
ATOM 3463 C CA . PRO D 1 53 ? 16.647 -0.288 -41.182 1.00 45.52 53 PRO D CA 1
ATOM 3464 C C . PRO D 1 53 ? 15.608 -1.424 -40.996 1.00 43.51 53 PRO D C 1
ATOM 3465 O O . PRO D 1 53 ? 15.893 -2.354 -40.253 1.00 41.78 53 PRO D O 1
ATOM 3469 N N . TYR D 1 54 ? 14.419 -1.322 -41.600 1.00 41.28 54 TYR D N 1
ATOM 3470 C CA . TYR D 1 54 ? 13.351 -2.303 -41.378 1.00 40.95 54 TYR D CA 1
ATOM 3471 C C . TYR D 1 54 ? 13.801 -3.657 -41.945 1.00 38.22 54 TYR D C 1
ATOM 3472 O O . TYR D 1 54 ? 13.632 -4.656 -41.332 1.00 43.48 54 TYR D O 1
ATOM 3481 N N . ARG D 1 55 ? 14.349 -3.626 -43.151 1.00 39.74 55 ARG D N 1
ATOM 3482 C CA . ARG D 1 55 ? 15.051 -4.708 -43.792 1.00 38.29 55 ARG D CA 1
ATOM 3483 C C . ARG D 1 55 ? 16.524 -4.347 -43.767 1.00 35.52 55 ARG D C 1
ATOM 3484 O O . ARG D 1 55 ? 16.901 -3.232 -44.099 1.00 36.49 55 ARG D O 1
ATOM 3492 N N . ASN D 1 56 ? 17.356 -5.306 -43.418 1.00 39.82 56 ASN D N 1
ATOM 3493 C CA . ASN D 1 56 ? 18.763 -5.030 -43.143 1.00 46.22 56 ASN D CA 1
ATOM 3494 C C . ASN D 1 56 ? 19.493 -4.593 -44.399 1.00 47.12 56 ASN D C 1
ATOM 3495 O O . ASN D 1 56 ? 19.302 -5.192 -45.459 1.00 44.35 56 ASN D O 1
ATOM 3500 N N . GLU D 1 57 ? 20.300 -3.536 -44.247 1.00 47.52 57 GLU D N 1
ATOM 3501 C CA . GLU D 1 57 ? 21.074 -2.931 -45.331 1.00 50.28 57 GLU D CA 1
ATOM 3502 C C . GLU D 1 57 ? 22.081 -1.952 -44.713 1.00 52.11 57 GLU D C 1
ATOM 3503 O O . GLU D 1 57 ? 21.965 -1.594 -43.533 1.00 45.81 57 GLU D O 1
ATOM 3509 N N . ASP D 1 58 ? 23.031 -1.502 -45.528 1.00 50.51 58 ASP D N 1
ATOM 3510 C CA . ASP D 1 58 ? 23.985 -0.506 -45.105 1.00 58.23 58 ASP D CA 1
ATOM 3511 C C . ASP D 1 58 ? 23.368 0.912 -45.094 1.00 56.81 58 ASP D C 1
ATOM 3512 O O . ASP D 1 58 ? 23.412 1.594 -46.117 1.00 57.80 58 ASP D O 1
ATOM 3517 N N . MET D 1 59 ? 22.786 1.333 -43.959 1.00 54.25 59 MET D N 1
ATOM 3518 C CA . MET D 1 59 ? 22.260 2.706 -43.794 1.00 57.67 59 MET D CA 1
ATOM 3519 C C . MET D 1 59 ? 23.348 3.760 -43.946 1.00 64.81 59 MET D C 1
ATOM 3520 O O . MET D 1 59 ? 23.041 4.889 -44.352 1.00 56.21 59 MET D O 1
ATOM 3525 N N . SER D 1 60 ? 24.592 3.402 -43.576 1.00 64.00 60 SER D N 1
ATOM 3526 C CA . SER D 1 60 ? 25.703 4.346 -43.527 1.00 66.27 60 SER D CA 1
ATOM 3527 C C . SER D 1 60 ? 26.104 4.910 -44.901 1.00 66.07 60 SER D C 1
ATOM 3528 O O . SER D 1 60 ? 26.905 5.840 -44.969 1.00 66.70 60 SER D O 1
ATOM 3531 N N . ALA D 1 61 ? 25.563 4.354 -45.982 1.00 64.94 61 ALA D N 1
ATOM 3532 C CA . ALA D 1 61 ? 25.782 4.911 -47.311 1.00 69.47 61 ALA D CA 1
ATOM 3533 C C . ALA D 1 61 ? 24.891 6.111 -47.570 1.00 66.14 61 ALA D C 1
ATOM 3534 O O . ALA D 1 61 ? 25.101 6.853 -48.530 1.00 76.74 61 ALA D O 1
ATOM 3536 N N . TYR D 1 62 ? 23.861 6.283 -46.763 1.00 58.66 62 TYR D N 1
ATOM 3537 C CA . TYR D 1 62 ? 23.040 7.474 -46.868 1.00 62.63 62 TYR D CA 1
ATOM 3538 C C . TYR D 1 62 ? 22.822 8.227 -45.549 1.00 56.27 62 TYR D C 1
ATOM 3539 O O . TYR D 1 62 ? 22.163 9.255 -45.552 1.00 70.02 62 TYR D O 1
ATOM 3548 N N . VAL D 1 63 ? 23.389 7.753 -44.450 1.00 55.70 63 VAL D N 1
ATOM 3549 C CA . VAL D 1 63 ? 23.203 8.377 -43.132 1.00 57.31 63 VAL D CA 1
ATOM 3550 C C . VAL D 1 63 ? 24.586 8.659 -42.638 1.00 55.00 63 VAL D C 1
ATOM 3551 O O . VAL D 1 63 ? 25.401 7.738 -42.548 1.00 50.61 63 VAL D O 1
ATOM 3555 N N . LYS D 1 64 ? 24.827 9.925 -42.308 1.00 60.49 64 LYS D N 1
ATOM 3556 C CA . LYS D 1 64 ? 26.133 10.389 -41.855 1.00 61.36 64 LYS D CA 1
ATOM 3557 C C . LYS D 1 64 ? 26.301 10.090 -40.385 1.00 54.07 64 LYS D C 1
ATOM 3558 O O . LYS D 1 64 ? 27.369 9.694 -39.948 1.00 61.14 64 LYS D O 1
ATOM 3564 N N . LYS D 1 65 ? 25.254 10.323 -39.614 1.00 48.98 65 LYS D N 1
ATOM 3565 C CA . LYS D 1 65 ? 25.310 10.072 -38.190 1.00 52.20 65 LYS D CA 1
ATOM 3566 C C . LYS D 1 65 ? 23.919 10.161 -37.598 1.00 49.04 65 LYS D C 1
ATOM 3567 O O . LYS D 1 65 ? 22.988 10.686 -38.221 1.00 42.53 65 LYS D O 1
ATOM 3573 N N . ILE D 1 66 ? 23.807 9.662 -36.373 1.00 43.99 66 ILE D N 1
ATOM 3574 C CA . ILE D 1 66 ? 22.570 9.673 -35.655 1.00 47.42 66 ILE D CA 1
ATOM 3575 C C . ILE D 1 66 ? 22.940 10.126 -34.272 1.00 44.13 66 ILE D C 1
ATOM 3576 O O . ILE D 1 66 ? 23.828 9.549 -33.654 1.00 39.59 66 ILE D O 1
ATOM 3581 N N . GLN D 1 67 ? 22.222 11.136 -33.792 1.00 46.10 67 GLN D N 1
ATOM 3582 C CA . GLN D 1 67 ? 22.445 11.736 -32.481 1.00 48.61 67 GLN D CA 1
ATOM 3583 C C . GLN D 1 67 ? 21.291 11.352 -31.597 1.00 46.65 67 GLN D C 1
ATOM 3584 O O . GLN D 1 67 ? 20.145 11.412 -32.018 1.00 46.53 67 GLN D O 1
ATOM 3590 N N . PHE D 1 68 ? 21.604 10.993 -30.362 1.00 44.72 68 PHE D N 1
ATOM 3591 C CA . PHE D 1 68 ? 20.644 10.509 -29.423 1.00 42.91 68 PHE D CA 1
ATOM 3592 C C . PHE D 1 68 ? 20.711 11.426 -28.202 1.00 46.31 68 PHE D C 1
ATOM 3593 O O . PHE D 1 68 ? 21.570 11.255 -27.334 1.00 52.67 68 PHE D O 1
ATOM 3601 N N . LYS D 1 69 ? 19.806 12.385 -28.108 1.00 47.52 69 LYS D N 1
ATOM 3602 C CA . LYS D 1 69 ? 19.827 13.345 -27.007 1.00 53.80 69 LYS D CA 1
ATOM 3603 C C . LYS D 1 69 ? 19.229 12.696 -25.791 1.00 50.35 69 LYS D C 1
ATOM 3604 O O . LYS D 1 69 ? 18.060 12.356 -25.792 1.00 51.81 69 LYS D O 1
ATOM 3610 N N . LEU D 1 70 ? 20.047 12.419 -24.781 1.00 51.78 70 LEU D N 1
ATOM 3611 C CA . LEU D 1 70 ? 19.525 11.934 -23.515 1.00 50.01 70 LEU D CA 1
ATOM 3612 C C . LEU D 1 70 ? 19.084 13.102 -22.664 1.00 57.94 70 LEU D C 1
ATOM 3613 O O . LEU D 1 70 ? 19.277 14.285 -23.030 1.00 56.53 70 LEU D O 1
ATOM 3618 N N . HIS D 1 71 ? 18.447 12.745 -21.556 1.00 60.58 71 HIS D N 1
ATOM 3619 C CA . HIS D 1 71 ? 17.889 13.681 -20.606 1.00 69.87 71 HIS D CA 1
ATOM 3620 C C . HIS D 1 71 ? 18.994 14.418 -19.820 1.00 74.03 71 HIS D C 1
ATOM 3621 O O . HIS D 1 71 ? 19.985 13.798 -19.409 1.00 69.69 71 HIS D O 1
ATOM 3628 N N . GLU D 1 72 ? 18.774 15.720 -19.571 1.00 76.50 72 GLU D N 1
ATOM 3629 C CA . GLU D 1 72 ? 19.747 16.606 -18.879 1.00 75.27 72 GLU D CA 1
ATOM 3630 C C . GLU D 1 72 ? 20.461 15.975 -17.660 1.00 65.85 72 GLU D C 1
ATOM 3631 O O . GLU D 1 72 ? 21.590 16.320 -17.394 1.00 64.47 72 GLU D O 1
ATOM 3633 N N . SER D 1 73 ? 19.841 15.016 -16.972 1.00 66.86 73 SER D N 1
ATOM 3634 C CA . SER D 1 73 ? 20.529 14.240 -15.920 1.00 64.14 73 SER D CA 1
ATOM 3635 C C . SER D 1 73 ? 21.704 13.311 -16.350 1.00 72.50 73 SER D C 1
ATOM 3636 O O . SER D 1 73 ? 22.357 12.753 -15.488 1.00 74.02 73 SER D O 1
ATOM 3639 N N . TYR D 1 74 ? 21.946 13.084 -17.646 1.00 73.12 74 TYR D N 1
ATOM 3640 C CA . TYR D 1 74 ? 23.081 12.231 -18.089 1.00 71.06 74 TYR D CA 1
ATOM 3641 C C . TYR D 1 74 ? 24.280 13.112 -18.463 1.00 72.62 74 TYR D C 1
ATOM 3642 O O . TYR D 1 74 ? 24.124 14.119 -19.178 1.00 71.83 74 TYR D O 1
ATOM 3651 N N . GLY D 1 75 ? 25.472 12.739 -17.991 1.00 71.73 75 GLY D N 1
ATOM 3652 C CA . GLY D 1 75 ? 26.705 13.312 -18.537 1.00 78.48 75 GLY D CA 1
ATOM 3653 C C . GLY D 1 75 ? 26.763 13.144 -20.064 1.00 81.78 75 GLY D C 1
ATOM 3654 O O . GLY D 1 75 ? 26.340 12.109 -20.607 1.00 79.36 75 GLY D O 1
ATOM 3655 N N . ASN D 1 76 ? 27.250 14.173 -20.757 1.00 80.37 76 ASN D N 1
ATOM 3656 C CA . ASN D 1 76 ? 27.311 14.202 -22.242 1.00 82.97 76 ASN D CA 1
ATOM 3657 C C . ASN D 1 76 ? 25.987 13.751 -22.873 1.00 77.16 76 ASN D C 1
ATOM 3658 O O . ASN D 1 76 ? 25.948 12.767 -23.603 1.00 77.79 76 ASN D O 1
ATOM 3663 N N . PRO D 1 77 ? 24.900 14.479 -22.593 1.00 71.70 77 PRO D N 1
ATOM 3664 C CA . PRO D 1 77 ? 23.594 13.995 -23.046 1.00 62.48 77 PRO D CA 1
ATOM 3665 C C . PRO D 1 77 ? 23.468 13.883 -24.562 1.00 55.10 77 PRO D C 1
ATOM 3666 O O . PRO D 1 77 ? 22.592 13.167 -25.039 1.00 52.04 77 PRO D O 1
ATOM 3670 N N . LEU D 1 78 ? 24.306 14.589 -25.314 1.00 47.63 78 LEU D N 1
ATOM 3671 C CA . LEU D 1 78 ? 24.397 14.364 -26.735 1.00 52.14 78 LEU D CA 1
ATOM 3672 C C . LEU D 1 78 ? 25.317 13.162 -27.034 1.00 58.91 78 LEU D C 1
ATOM 3673 O O . LEU D 1 78 ? 26.517 13.223 -26.807 1.00 61.69 78 LEU D O 1
ATOM 3678 N N . ARG D 1 79 ? 24.727 12.062 -27.517 1.00 61.26 79 ARG D N 1
ATOM 3679 C CA . ARG D 1 79 ? 25.458 10.863 -27.937 1.00 54.28 79 ARG D CA 1
ATOM 3680 C C . ARG D 1 79 ? 25.299 10.708 -29.416 1.00 53.11 79 ARG D C 1
ATOM 3681 O O . ARG D 1 79 ? 24.194 10.794 -29.923 1.00 65.42 79 ARG D O 1
ATOM 3689 N N . VAL D 1 80 ? 26.394 10.458 -30.122 1.00 53.00 80 VAL D N 1
ATOM 3690 C CA . VAL D 1 80 ? 26.352 10.367 -31.563 1.00 55.08 80 VAL D CA 1
ATOM 3691 C C . VAL D 1 80 ? 27.085 9.100 -32.013 1.00 58.68 80 VAL D C 1
ATOM 3692 O O . VAL D 1 80 ? 28.127 8.717 -31.468 1.00 69.08 80 VAL D O 1
ATOM 3696 N N . VAL D 1 81 ? 26.467 8.435 -32.985 1.00 55.99 81 VAL D N 1
ATOM 3697 C CA . VAL D 1 81 ? 26.920 7.168 -33.527 1.00 49.21 81 VAL D CA 1
ATOM 3698 C C . VAL D 1 81 ? 27.055 7.372 -35.023 1.00 44.44 81 VAL D C 1
ATOM 3699 O O . VAL D 1 81 ? 26.138 7.885 -35.633 1.00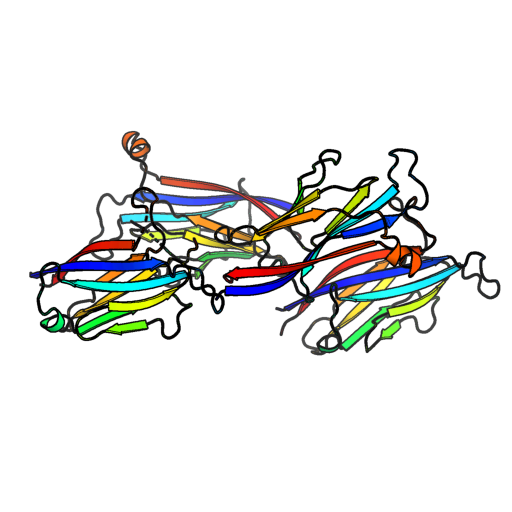 46.59 81 VAL D O 1
ATOM 3703 N N . THR D 1 82 ? 28.206 7.022 -35.594 1.00 48.11 82 THR D N 1
ATOM 3704 C CA . THR D 1 82 ? 28.492 7.254 -37.035 1.00 55.26 82 THR D CA 1
ATOM 3705 C C . THR D 1 82 ? 28.484 6.011 -37.896 1.00 47.30 82 THR D C 1
ATOM 3706 O O . THR D 1 82 ? 28.506 6.125 -39.112 1.00 46.19 82 THR D O 1
ATOM 3710 N N . LYS D 1 83 ? 28.438 4.838 -37.263 1.00 52.66 83 LYS D N 1
ATOM 3711 C CA . LYS D 1 83 ? 28.508 3.540 -37.954 1.00 53.60 83 LYS D CA 1
ATOM 3712 C C . LYS D 1 83 ? 27.702 2.509 -37.153 1.00 45.30 83 LYS D C 1
ATOM 3713 O O . LYS D 1 83 ? 27.648 2.593 -35.924 1.00 47.30 83 LYS D O 1
ATOM 3719 N N . PRO D 1 84 ? 27.062 1.553 -37.851 1.00 44.18 84 PRO D N 1
ATOM 3720 C CA . PRO D 1 84 ? 26.223 0.511 -37.244 1.00 46.78 84 PRO D CA 1
ATOM 3721 C C . PRO D 1 84 ? 26.977 -0.298 -36.238 1.00 46.99 84 PRO D C 1
ATOM 3722 O O . PRO D 1 84 ? 28.190 -0.396 -36.353 1.00 52.21 84 PRO D O 1
ATOM 3726 N N . PRO D 1 85 ? 26.296 -0.815 -35.207 1.00 45.37 85 PRO D N 1
ATOM 3727 C CA . PRO D 1 85 ? 24.873 -0.680 -34.840 1.00 43.60 85 PRO D CA 1
ATOM 3728 C C . PRO D 1 85 ? 24.562 0.724 -34.240 1.00 45.41 85 PRO D C 1
ATOM 3729 O O . PRO D 1 85 ? 25.293 1.185 -33.380 1.00 44.99 85 PRO D O 1
ATOM 3733 N N . TYR D 1 86 ? 23.511 1.402 -34.728 1.00 47.49 86 TYR D N 1
ATOM 3734 C CA . TYR D 1 86 ? 23.150 2.776 -34.279 1.00 40.87 86 TYR D CA 1
ATOM 3735 C C . TYR D 1 86 ? 22.312 2.659 -33.031 1.00 41.47 86 TYR D C 1
ATOM 3736 O O . TYR D 1 86 ? 21.071 2.638 -33.077 1.00 44.10 86 TYR D O 1
ATOM 3745 N N . GLU D 1 87 ? 23.017 2.576 -31.903 1.00 42.81 87 GLU D N 1
ATOM 3746 C CA . GLU D 1 87 ? 22.445 2.302 -30.618 1.00 41.64 87 GLU D CA 1
ATOM 3747 C C . GLU D 1 87 ? 23.280 2.942 -29.508 1.00 42.44 87 GLU D C 1
ATOM 3748 O O . GLU D 1 87 ? 24.446 3.206 -29.686 1.00 40.77 87 GLU D O 1
ATOM 3754 N N . ILE D 1 88 ? 22.679 3.113 -28.340 1.00 42.65 88 ILE D N 1
ATOM 3755 C CA . ILE D 1 88 ? 23.348 3.671 -27.193 1.00 43.39 88 ILE D CA 1
ATOM 3756 C C . ILE D 1 88 ? 22.876 2.885 -26.002 1.00 40.50 88 ILE D C 1
ATOM 3757 O O . ILE D 1 88 ? 21.685 2.642 -25.906 1.00 44.38 88 ILE D O 1
ATOM 3762 N N . THR D 1 89 ? 23.793 2.510 -25.101 1.00 43.14 89 THR D N 1
ATOM 3763 C CA . THR D 1 89 ? 23.486 1.715 -23.886 1.00 47.61 89 THR D CA 1
ATOM 3764 C C . THR D 1 89 ? 23.865 2.461 -22.617 1.00 52.82 89 THR D C 1
ATOM 3765 O O . THR D 1 89 ? 24.850 3.200 -22.593 1.00 57.15 89 THR D O 1
ATOM 3769 N N . GLU D 1 90 ? 23.074 2.233 -21.571 1.00 56.78 90 GLU D N 1
ATOM 3770 C CA . GLU D 1 90 ? 23.120 3.003 -20.332 1.00 62.76 90 GLU D CA 1
ATOM 3771 C C . GLU D 1 90 ? 22.413 2.246 -19.214 1.00 62.68 90 GLU D C 1
ATOM 3772 O O . GLU D 1 90 ? 21.822 1.197 -19.452 1.00 69.07 90 GLU D O 1
ATOM 3778 N N . THR D 1 91 ? 22.498 2.765 -17.995 1.00 63.22 91 THR D N 1
ATOM 3779 C CA . THR D 1 91 ? 21.672 2.272 -16.904 1.00 62.25 91 THR D CA 1
ATOM 3780 C C . THR D 1 91 ? 20.785 3.410 -16.405 1.00 64.86 91 THR D C 1
ATOM 3781 O O . THR D 1 91 ? 20.955 4.584 -16.802 1.00 59.80 91 THR D O 1
ATOM 3785 N N . GLY D 1 92 ? 19.807 3.061 -15.578 1.00 67.31 92 GLY D N 1
ATOM 3786 C CA . GLY D 1 92 ? 18.812 4.037 -15.135 1.00 73.51 92 GLY D CA 1
ATOM 3787 C C . GLY D 1 92 ? 17.819 3.495 -14.128 1.00 69.17 92 GLY D C 1
ATOM 3788 O O . GLY D 1 92 ? 17.815 2.294 -13.853 1.00 63.59 92 GLY D O 1
ATOM 3789 N N . TRP D 1 93 ? 17.012 4.401 -13.568 1.00 69.34 93 TRP D N 1
ATOM 3790 C CA . TRP D 1 93 ? 15.895 4.071 -12.622 1.00 78.70 93 TRP D CA 1
ATOM 3791 C C . TRP D 1 93 ? 14.500 4.476 -13.144 1.00 75.86 93 TRP D C 1
ATOM 3792 O O . TRP D 1 93 ? 13.477 3.881 -12.709 1.00 78.96 93 TRP D O 1
ATOM 3803 N N . GLY D 1 94 ? 14.458 5.474 -14.046 1.00 67.84 94 GLY D N 1
ATOM 3804 C CA . GLY D 1 94 ? 13.206 5.972 -14.611 1.00 72.19 94 GLY D CA 1
ATOM 3805 C C . GLY D 1 94 ? 13.137 6.114 -16.125 1.00 68.58 94 GLY D C 1
ATOM 3806 O O . GLY D 1 94 ? 14.152 6.063 -16.837 1.00 65.70 94 GLY D O 1
ATOM 3807 N N . GLU D 1 95 ? 11.897 6.281 -16.587 1.00 64.27 95 GLU D N 1
ATOM 3808 C CA . GLU D 1 95 ? 11.564 6.446 -17.982 1.00 61.47 95 GLU D CA 1
ATOM 3809 C C . GLU D 1 95 ? 11.676 7.901 -18.299 1.00 60.28 95 GLU D C 1
ATOM 3810 O O . GLU D 1 95 ? 11.467 8.733 -17.444 1.00 74.77 95 GLU D O 1
ATOM 3816 N N . PHE D 1 96 ? 11.991 8.202 -19.542 1.00 52.49 96 PHE D N 1
ATOM 3817 C CA . PHE D 1 96 ? 12.095 9.558 -20.002 1.00 54.05 96 PHE D CA 1
ATOM 3818 C C . PHE D 1 96 ? 12.291 9.529 -21.504 1.00 54.96 96 PHE D C 1
ATOM 3819 O O . PHE D 1 96 ? 12.572 8.481 -22.085 1.00 60.34 96 PHE D O 1
ATOM 3827 N N . GLU D 1 97 ? 12.252 10.700 -22.094 1.00 46.60 97 GLU D N 1
ATOM 3828 C CA . GLU D 1 97 ? 12.239 10.859 -23.501 1.00 51.51 97 GLU D CA 1
ATOM 3829 C C . GLU D 1 97 ? 13.678 11.006 -24.013 1.00 59.23 97 GLU D C 1
ATOM 3830 O O . GLU D 1 97 ? 14.527 11.625 -23.352 1.00 56.71 97 GLU D O 1
ATOM 3836 N N . ILE D 1 98 ? 13.928 10.426 -25.199 1.00 55.50 98 ILE D N 1
ATOM 3837 C CA . ILE D 1 98 ? 15.185 10.544 -25.939 1.00 42.78 98 ILE D CA 1
ATOM 3838 C C . ILE D 1 98 ? 14.838 11.137 -27.243 1.00 42.94 98 ILE D C 1
ATOM 3839 O O . ILE D 1 98 ? 13.884 10.689 -27.866 1.00 55.47 98 ILE D O 1
ATOM 3844 N N . ILE D 1 99 ? 15.587 12.134 -27.697 1.00 44.70 99 ILE D N 1
ATOM 3845 C CA . ILE D 1 99 ? 15.292 12.767 -28.999 1.00 49.55 99 ILE D CA 1
ATOM 3846 C C . ILE D 1 99 ? 16.352 12.317 -29.978 1.00 52.15 99 ILE D C 1
ATOM 3847 O O . ILE D 1 99 ? 17.552 12.444 -29.704 1.00 56.55 99 ILE D O 1
ATOM 3852 N N . ILE D 1 100 ? 15.908 11.826 -31.128 1.00 50.06 100 ILE D N 1
ATOM 3853 C CA . ILE D 1 100 ? 16.783 11.147 -32.075 1.00 45.40 100 ILE D CA 1
ATOM 3854 C C . ILE D 1 100 ? 16.814 11.946 -33.330 1.00 47.59 100 ILE D C 1
ATOM 3855 O O . ILE D 1 100 ? 15.745 12.266 -33.865 1.00 51.29 100 ILE D O 1
ATOM 3860 N N . LYS D 1 101 ? 18.018 12.245 -33.839 1.00 50.75 101 LYS D N 1
ATOM 3861 C CA . LYS D 1 101 ? 18.095 13.051 -35.049 1.00 55.92 101 LYS D CA 1
ATOM 3862 C C . LYS D 1 101 ? 18.962 12.372 -36.015 1.00 48.23 101 LYS D C 1
ATOM 3863 O O . LYS D 1 101 ? 20.029 11.978 -35.670 1.00 54.85 101 LYS D O 1
ATOM 3869 N N . ILE D 1 102 ? 18.491 12.254 -37.239 1.00 45.29 102 ILE D N 1
ATOM 3870 C CA . ILE D 1 102 ? 19.140 11.437 -38.211 1.00 48.96 102 ILE D CA 1
ATOM 3871 C C . ILE D 1 102 ? 19.591 12.374 -39.314 1.00 48.61 102 ILE D C 1
ATOM 3872 O O . ILE D 1 102 ? 18.765 13.002 -39.959 1.00 50.56 102 ILE D O 1
ATOM 3877 N N . PHE D 1 103 ? 20.909 12.430 -39.517 1.00 49.43 103 PHE D N 1
ATOM 3878 C CA . PHE D 1 103 ? 21.551 13.374 -40.402 1.00 52.48 103 PHE D CA 1
ATOM 3879 C C . PHE D 1 103 ? 22.035 12.578 -41.555 1.00 52.30 103 PHE D C 1
ATOM 3880 O O . PHE D 1 103 ? 22.603 11.510 -41.355 1.00 59.69 103 PHE D O 1
ATOM 3888 N N . PHE D 1 104 ? 21.840 13.108 -42.750 1.00 52.52 104 PHE D N 1
ATOM 3889 C CA . PHE D 1 104 ? 22.151 12.394 -43.980 1.00 60.00 104 PHE D CA 1
ATOM 3890 C C . PHE D 1 104 ? 23.491 12.850 -44.635 1.00 70.95 104 PHE D C 1
ATOM 3891 O O . PHE D 1 104 ? 24.029 13.930 -44.345 1.00 61.16 104 PHE D O 1
ATOM 3899 N N . ILE D 1 105 ? 24.028 11.990 -45.495 1.00 76.53 105 ILE D N 1
ATOM 3900 C CA . ILE D 1 105 ? 25.288 12.236 -46.202 1.00 86.24 105 ILE D CA 1
ATOM 3901 C C . ILE D 1 105 ? 25.098 13.328 -47.257 1.00 96.47 105 ILE D C 1
ATOM 3902 O O . ILE D 1 105 ? 25.964 14.192 -47.437 1.00 102.07 105 ILE D O 1
ATOM 3907 N N . ASP D 1 106 ? 23.970 13.253 -47.959 1.00 103.74 106 ASP D N 1
ATOM 3908 C CA . ASP D 1 106 ? 23.477 14.337 -48.790 1.00 108.63 106 ASP D CA 1
ATOM 3909 C C . ASP D 1 106 ? 23.252 15.551 -47.867 1.00 113.39 106 ASP D C 1
ATOM 3910 O O . ASP D 1 106 ? 22.342 15.526 -47.034 1.00 116.45 106 ASP D O 1
ATOM 3915 N N . PRO D 1 107 ? 24.094 16.602 -47.991 1.00 117.65 107 PRO D N 1
ATOM 3916 C CA . PRO D 1 107 ? 24.041 17.708 -47.011 1.00 118.45 107 PRO D CA 1
ATOM 3917 C C . PRO D 1 107 ? 22.728 18.513 -47.047 1.00 119.11 107 PRO D C 1
ATOM 3918 O O . PRO D 1 107 ? 22.280 19.016 -46.012 1.00 109.33 107 PRO D O 1
ATOM 3922 N N . ASN D 1 108 ? 22.121 18.584 -48.233 1.00 117.10 108 ASN D N 1
ATOM 3923 C CA . ASN D 1 108 ? 20.890 19.343 -48.483 1.00 121.49 108 ASN D CA 1
ATOM 3924 C C . ASN D 1 108 ? 19.730 18.880 -47.605 1.00 118.30 108 ASN D C 1
ATOM 3925 O O . ASN D 1 108 ? 19.025 19.702 -47.016 1.00 121.12 108 ASN D O 1
ATOM 3930 N N . GLU D 1 109 ? 19.553 17.563 -47.528 1.00 106.80 109 GLU D N 1
ATOM 3931 C CA . GLU D 1 109 ? 18.490 16.947 -46.742 1.00 102.43 109 GLU D CA 1
ATOM 3932 C C . GLU D 1 109 ? 18.450 17.459 -45.300 1.00 100.84 109 GLU D C 1
ATOM 3933 O O . GLU D 1 109 ? 19.436 17.331 -44.554 1.00 101.44 109 GLU D O 1
ATOM 3939 N N . ARG D 1 110 ? 17.312 18.047 -44.923 1.00 87.40 110 ARG D N 1
ATOM 3940 C CA . ARG D 1 110 ? 17.052 18.375 -43.536 1.00 78.96 110 ARG D CA 1
ATOM 3941 C C . ARG D 1 110 ? 17.067 17.047 -42.718 1.00 76.42 110 ARG D C 1
ATOM 3942 O O . ARG D 1 110 ? 16.515 16.024 -43.155 1.00 62.38 110 ARG D O 1
ATOM 3944 N N . PRO D 1 111 ? 17.715 17.048 -41.540 1.00 71.86 111 PRO D N 1
ATOM 3945 C CA . PRO D 1 111 ? 17.630 15.882 -40.660 1.00 64.04 111 PRO D CA 1
ATOM 3946 C C . PRO D 1 111 ? 16.228 15.472 -40.203 1.00 68.29 111 PRO D C 1
ATOM 3947 O O . PRO D 1 111 ? 15.326 16.308 -40.093 1.00 64.55 111 PRO D O 1
ATOM 3951 N N . VAL D 1 112 ? 16.074 14.183 -39.900 1.00 65.83 112 VAL D N 1
ATOM 3952 C CA . VAL D 1 112 ? 14.815 13.649 -39.393 1.00 61.06 112 VAL D CA 1
ATOM 3953 C C . VAL D 1 112 ? 14.954 13.580 -37.894 1.00 56.08 112 VAL D C 1
ATOM 3954 O O . VAL D 1 112 ? 16.000 13.148 -37.406 1.00 56.45 112 VAL D O 1
ATOM 3958 N N . THR D 1 113 ? 13.868 13.942 -37.200 1.00 51.22 113 THR D N 1
ATOM 3959 C CA . THR D 1 113 ? 13.791 14.000 -35.752 1.00 50.50 113 THR D CA 1
ATOM 3960 C C . THR D 1 113 ? 12.750 13.004 -35.331 1.00 51.46 113 THR D C 1
ATOM 3961 O O . THR D 1 113 ? 11.727 12.911 -35.988 1.00 60.26 113 THR D O 1
ATOM 3965 N N . LEU D 1 114 ? 13.000 12.296 -34.232 1.00 50.08 114 LEU D N 1
ATOM 3966 C CA . LEU D 1 114 ? 12.074 11.311 -33.687 1.00 48.64 114 LEU D CA 1
ATOM 3967 C C . LEU D 1 114 ? 12.114 11.414 -32.199 1.00 43.48 114 LEU D C 1
ATOM 3968 O O . LEU D 1 114 ? 13.120 11.766 -31.651 1.00 41.01 114 LEU D O 1
ATOM 3973 N N . TYR D 1 115 ? 10.998 11.074 -31.568 1.00 42.42 115 TYR D N 1
ATOM 3974 C CA . TYR D 1 115 ? 10.836 11.128 -30.135 1.00 48.44 115 TYR D CA 1
ATOM 3975 C C . TYR D 1 115 ? 10.478 9.723 -29.698 1.00 50.59 115 TYR D C 1
ATOM 3976 O O . TYR D 1 115 ? 9.569 9.117 -30.291 1.00 52.11 115 TYR D O 1
ATOM 3985 N N . HIS D 1 116 ? 11.176 9.235 -28.666 1.00 46.57 116 HIS D N 1
ATOM 3986 C CA . HIS D 1 116 ? 10.945 7.953 -28.107 1.00 44.91 116 HIS D CA 1
ATOM 3987 C C . HIS D 1 116 ? 10.999 7.939 -26.568 1.00 50.00 116 HIS D C 1
ATOM 3988 O O . HIS D 1 116 ? 11.976 8.395 -25.968 1.00 55.31 116 HIS D O 1
ATOM 3995 N N . LEU D 1 117 ? 9.983 7.340 -25.941 1.00 50.13 117 LEU D N 1
ATOM 3996 C CA . LEU D 1 117 ? 9.893 7.301 -24.491 1.00 53.96 117 LEU D CA 1
ATOM 3997 C C . LEU D 1 117 ? 10.523 6.019 -24.038 1.00 52.71 117 LEU D C 1
ATOM 3998 O O . LEU D 1 117 ? 10.038 4.930 -24.304 1.00 52.85 117 LEU D O 1
ATOM 4003 N N . LEU D 1 118 ? 11.584 6.139 -23.287 1.00 52.32 118 LEU D N 1
ATOM 4004 C CA . LEU D 1 118 ? 12.325 4.966 -22.915 1.00 57.65 118 LEU D CA 1
ATOM 4005 C C . LEU D 1 118 ? 11.465 4.142 -22.000 1.00 61.93 118 LEU D C 1
ATOM 4006 O O . LEU D 1 118 ? 11.130 4.601 -20.922 1.00 64.44 118 LEU D O 1
ATOM 4011 N N . LYS D 1 119 ? 11.116 2.930 -22.430 1.00 64.97 119 LYS D N 1
ATOM 4012 C CA . LYS D 1 119 ? 10.240 2.080 -21.659 1.00 65.50 119 LYS D CA 1
ATOM 4013 C C . LYS D 1 119 ? 11.068 1.171 -20.789 1.00 61.05 119 LYS D C 1
ATOM 4014 O O . LYS D 1 119 ? 12.078 0.647 -21.234 1.00 63.64 119 LYS D O 1
ATOM 4020 N N . LEU D 1 120 ? 10.603 0.957 -19.557 1.00 59.60 120 LEU D N 1
ATOM 4021 C CA . LEU D 1 120 ? 11.344 0.222 -18.552 1.00 59.14 120 LEU D CA 1
ATOM 4022 C C . LEU D 1 120 ? 10.610 -0.874 -17.767 1.00 62.78 120 LEU D C 1
ATOM 4023 O O . LEU D 1 120 ? 11.191 -1.928 -17.518 1.00 64.94 120 LEU D O 1
ATOM 4028 N N . PHE D 1 121 ? 9.373 -0.636 -17.336 1.00 69.06 121 PHE D N 1
ATOM 4029 C CA . PHE D 1 121 ? 8.680 -1.578 -16.452 1.00 73.68 121 PHE D CA 1
ATOM 4030 C C . PHE D 1 121 ? 7.601 -2.205 -17.309 1.00 81.04 121 PHE D C 1
ATOM 4031 O O . PHE D 1 121 ? 7.058 -1.549 -18.210 1.00 74.34 121 PHE D O 1
ATOM 4039 N N . GLN D 1 122 ? 7.288 -3.469 -17.042 1.00 96.05 122 GLN D N 1
ATOM 4040 C CA . GLN D 1 122 ? 6.406 -4.234 -17.936 1.00 108.81 122 GLN D CA 1
ATOM 4041 C C . GLN D 1 122 ? 4.978 -4.373 -17.425 1.00 113.16 122 GLN D C 1
ATOM 4042 O O . GLN D 1 122 ? 4.703 -4.279 -16.222 1.00 95.63 122 GLN D O 1
ATOM 4048 N N . SER D 1 123 ? 4.082 -4.601 -18.383 1.00 127.43 123 SER D N 1
ATOM 4049 C CA . SER D 1 123 ? 2.721 -5.047 -18.112 1.00 132.82 123 SER D CA 1
ATOM 4050 C C . SER D 1 123 ? 2.739 -6.415 -17.401 1.00 135.84 123 SER D C 1
ATOM 4051 O O . SER D 1 123 ? 3.663 -7.211 -17.594 1.00 152.06 123 SER D O 1
ATOM 4054 N N . ASP D 1 124 ? 1.726 -6.674 -16.576 1.00 133.75 124 ASP D N 1
ATOM 4055 C CA . ASP D 1 124 ? 1.606 -7.954 -15.847 1.00 131.14 124 ASP D CA 1
ATOM 4056 C C . ASP D 1 124 ? 1.029 -9.123 -16.660 1.00 136.88 124 ASP D C 1
ATOM 4057 O O . ASP D 1 124 ? 1.088 -10.262 -16.203 1.00 134.79 124 ASP D O 1
ATOM 4062 N N . THR D 1 125 ? 0.469 -8.843 -17.840 1.00 145.36 125 THR D N 1
ATOM 4063 C CA . THR D 1 125 ? 0.078 -9.890 -18.811 1.00 141.90 125 THR D CA 1
ATOM 4064 C C . THR D 1 125 ? 1.297 -10.673 -19.375 1.00 137.43 125 THR D C 1
ATOM 4065 O O . THR D 1 125 ? 1.233 -11.901 -19.554 1.00 122.35 125 THR D O 1
ATOM 4069 N N . ASN D 1 126 ? 2.393 -9.952 -19.635 1.00 130.07 126 ASN D N 1
ATOM 4070 C CA . ASN D 1 126 ? 3.667 -10.543 -20.078 1.00 122.03 126 ASN D CA 1
ATOM 4071 C C . ASN D 1 126 ? 4.386 -11.298 -18.932 1.00 121.29 126 ASN D C 1
ATOM 4072 O O . ASN D 1 126 ? 4.899 -12.406 -19.152 1.00 123.54 126 ASN D O 1
ATOM 4077 N N . ALA D 1 127 ? 4.417 -10.703 -17.729 1.00 108.23 127 ALA D N 1
ATOM 4078 C CA . ALA D 1 127 ? 5.009 -11.338 -16.527 1.00 105.89 127 ALA D CA 1
ATOM 4079 C C . ALA D 1 127 ? 4.248 -12.596 -16.066 1.00 103.21 127 ALA D C 1
ATOM 4080 O O . ALA D 1 127 ? 4.501 -13.715 -16.529 1.00 80.88 127 ALA D O 1
ATOM 4082 N N . LYS D 1 132 ? 11.423 -11.864 -19.590 1.00 87.43 132 LYS D N 1
ATOM 4083 C CA . LYS D 1 132 ? 12.093 -11.193 -18.474 1.00 89.94 132 LYS D CA 1
ATOM 4084 C C . LYS D 1 132 ? 12.581 -9.784 -18.858 1.00 95.89 132 LYS D C 1
ATOM 4085 O O . LYS D 1 132 ? 12.946 -9.011 -17.969 1.00 107.16 132 LYS D O 1
ATOM 4087 N N . THR D 1 133 ? 12.557 -9.451 -20.163 1.00 89.96 133 THR D N 1
ATOM 4088 C CA . THR D 1 133 ? 13.016 -8.152 -20.702 1.00 77.34 133 THR D CA 1
ATOM 4089 C C . THR D 1 133 ? 11.901 -7.397 -21.469 1.00 72.59 133 THR D C 1
ATOM 4090 O O . THR D 1 133 ? 11.010 -8.009 -22.049 1.00 70.48 133 THR D O 1
ATOM 4094 N N . VAL D 1 134 ? 11.997 -6.065 -21.482 1.00 62.30 134 VAL D N 1
ATOM 4095 C CA . VAL D 1 134 ? 10.996 -5.167 -22.070 1.00 62.81 134 VAL D CA 1
ATOM 4096 C C . VAL D 1 134 ? 11.410 -4.702 -23.462 1.00 59.41 134 VAL D C 1
ATOM 4097 O O . VAL D 1 134 ? 12.583 -4.411 -23.683 1.00 64.54 134 VAL D O 1
ATOM 4101 N N . VAL D 1 135 ? 10.431 -4.572 -24.357 1.00 52.96 135 VAL D N 1
ATOM 4102 C CA . VAL D 1 135 ? 10.628 -4.044 -25.703 1.00 56.52 135 VAL D CA 1
ATOM 4103 C C . VAL D 1 135 ? 9.600 -2.938 -26.002 1.00 56.93 135 VAL D C 1
ATOM 4104 O O . VAL D 1 135 ? 8.403 -3.089 -25.756 1.00 59.44 135 VAL D O 1
ATOM 4108 N N . SER D 1 136 ? 10.058 -1.839 -26.582 1.00 50.18 136 SER D N 1
ATOM 4109 C CA . SER D 1 136 ? 9.155 -0.820 -27.072 1.00 45.01 136 SER D CA 1
ATOM 4110 C C . SER D 1 136 ? 9.802 -0.277 -28.312 1.00 47.46 136 SER D C 1
ATOM 4111 O O . SER D 1 136 ? 10.934 0.247 -28.241 1.00 42.35 136 SER D O 1
ATOM 4114 N N . GLU D 1 137 ? 9.137 -0.470 -29.450 1.00 47.94 137 GLU D N 1
ATOM 4115 C CA . GLU D 1 137 ? 9.691 -0.054 -30.735 1.00 52.12 137 GLU D CA 1
ATOM 4116 C C . GLU D 1 137 ? 8.624 0.337 -31.736 1.00 45.62 137 GLU D C 1
ATOM 4117 O O . GLU D 1 137 ? 7.473 -0.065 -31.620 1.00 45.79 137 GLU D O 1
ATOM 4123 N N . PHE D 1 138 ? 9.037 1.107 -32.735 1.00 40.46 138 PHE D N 1
ATOM 4124 C CA . PHE D 1 138 ? 8.123 1.764 -33.620 1.00 42.79 138 PHE D CA 1
ATOM 4125 C C . PHE D 1 138 ? 8.652 1.804 -35.028 1.00 45.49 138 PHE D C 1
ATOM 4126 O O . PHE D 1 138 ? 9.859 1.879 -35.252 1.00 51.69 138 PHE D O 1
ATOM 4134 N N . TYR D 1 139 ? 7.726 1.802 -35.974 1.00 43.42 139 TYR D N 1
ATOM 4135 C CA . TYR D 1 139 ? 8.066 1.848 -37.371 1.00 44.80 139 TYR D CA 1
ATOM 4136 C C . TYR D 1 139 ? 7.906 3.253 -37.823 1.00 49.35 139 TYR D C 1
ATOM 4137 O O . TYR D 1 139 ? 7.071 3.967 -37.321 1.00 48.68 139 TYR D O 1
ATOM 4146 N N . ASP D 1 140 ? 8.695 3.632 -38.817 1.00 54.78 140 ASP D N 1
ATOM 4147 C CA . ASP D 1 140 ? 8.620 4.954 -39.395 1.00 50.73 140 ASP D CA 1
ATOM 4148 C C . ASP D 1 140 ? 9.371 4.922 -40.692 1.00 50.54 140 ASP D C 1
ATOM 4149 O O . ASP D 1 140 ? 9.975 3.904 -41.022 1.00 51.91 140 ASP D O 1
ATOM 4154 N N . GLU D 1 141 ? 9.311 6.023 -41.435 1.00 54.94 141 GLU D N 1
ATOM 4155 C CA . GLU D 1 141 ? 9.878 6.096 -42.766 1.00 59.47 141 GLU D CA 1
ATOM 4156 C C . GLU D 1 141 ? 10.597 7.417 -42.961 1.00 57.63 141 GLU D C 1
ATOM 4157 O O . GLU D 1 141 ? 10.018 8.466 -42.699 1.00 63.59 141 GLU D O 1
ATOM 4163 N N . MET D 1 142 ? 11.830 7.345 -43.456 1.00 56.59 142 MET D N 1
ATOM 4164 C CA . MET D 1 142 ? 12.645 8.500 -43.836 1.00 61.45 142 MET D CA 1
ATOM 4165 C C . MET D 1 142 ? 12.482 8.772 -45.313 1.00 67.66 142 MET D C 1
ATOM 4166 O O . MET D 1 142 ? 12.691 7.865 -46.124 1.00 69.61 142 MET D O 1
ATOM 4171 N N . ILE D 1 143 ? 12.102 10.006 -45.662 1.00 76.01 143 ILE D N 1
ATOM 4172 C CA . ILE D 1 143 ? 11.794 10.393 -47.060 1.00 78.40 143 ILE D CA 1
ATOM 4173 C C . ILE D 1 143 ? 12.855 11.352 -47.608 1.00 81.61 143 ILE D C 1
ATOM 4174 O O . ILE D 1 143 ? 13.226 12.301 -46.910 1.00 71.75 143 ILE D O 1
ATOM 4179 N N . PHE D 1 144 ? 13.339 11.070 -48.830 1.00 84.63 144 PHE D N 1
ATOM 4180 C CA . PHE D 1 144 ? 14.222 11.956 -49.625 1.00 99.35 144 PHE D CA 1
ATOM 4181 C C . PHE D 1 144 ? 13.594 12.160 -51.008 1.00 112.62 144 PHE D C 1
ATOM 4182 O O . PHE D 1 144 ? 12.643 11.457 -51.373 1.00 116.78 144 PHE D O 1
ATOM 4190 N N . GLN D 1 145 ? 14.125 13.110 -51.778 1.00 121.64 145 GLN D N 1
ATOM 4191 C CA . GLN D 1 145 ? 13.775 13.202 -53.192 1.00 122.49 145 GLN D CA 1
ATOM 4192 C C . GLN D 1 145 ? 14.677 12.288 -54.037 1.00 121.19 145 GLN D C 1
ATOM 4193 O O . GLN D 1 145 ? 15.824 12.617 -54.327 1.00 114.08 145 GLN D O 1
ATOM 4199 N N . ALA E 2 1 ? -0.429 10.295 -29.415 1.00 58.98 21 ALA K N 1
ATOM 4200 C CA . ALA E 2 1 ? 0.740 11.088 -29.965 1.00 64.60 21 ALA K CA 1
ATOM 4201 C C . ALA E 2 1 ? 1.219 12.136 -28.942 1.00 62.01 21 ALA K C 1
ATOM 4202 O O . ALA E 2 1 ? 0.659 13.214 -28.857 1.00 60.87 21 ALA K O 1
ATOM 4204 N N . THR E 2 2 ? 2.221 11.782 -28.146 1.00 59.35 22 THR K N 1
ATOM 4205 C CA . THR E 2 2 ? 2.648 12.571 -26.996 1.00 64.44 22 THR K CA 1
ATOM 4206 C C . THR E 2 2 ? 4.154 12.954 -26.987 1.00 67.71 22 THR K C 1
ATOM 4207 O O . THR E 2 2 ? 4.929 12.645 -27.913 1.00 67.11 22 THR K O 1
ATOM 4223 N N . ALA E 2 4 ? 6.958 13.019 -23.737 1.00 85.76 24 ALA K N 1
ATOM 4224 C CA . ALA E 2 4 ? 6.992 12.579 -22.337 1.00 96.11 24 ALA K CA 1
ATOM 4225 C C . ALA E 2 4 ? 7.470 13.687 -21.408 1.00 95.95 24 ALA K C 1
ATOM 4226 O O . ALA E 2 4 ? 7.278 13.590 -20.195 1.00 98.52 24 ALA K O 1
ATOM 4228 N N . ALA E 2 5 ? 8.113 14.712 -21.973 1.00 92.95 25 ALA K N 1
ATOM 4229 C CA . ALA E 2 5 ? 8.275 16.026 -21.323 1.00 102.03 25 ALA K CA 1
ATOM 4230 C C . ALA E 2 5 ? 9.315 16.134 -20.195 1.00 100.38 25 ALA K C 1
ATOM 4231 O O . ALA E 2 5 ? 10.160 17.030 -20.228 1.00 100.54 25 ALA K O 1
ATOM 4233 N N . ARG E 2 6 ? 9.242 15.265 -19.191 1.00 98.29 26 ARG K N 1
ATOM 4234 C CA . ARG E 2 6 ? 10.258 15.218 -18.124 1.00 98.27 26 ARG K CA 1
ATOM 4235 C C . ARG E 2 6 ? 10.606 13.750 -17.829 1.00 90.79 26 ARG K C 1
ATOM 4236 O O . ARG E 2 6 ? 10.233 12.864 -18.606 1.00 92.86 26 ARG K O 1
ATOM 4256 N N . SER E 2 8 ? 10.126 10.436 -15.618 1.00 90.82 28 SER K N 1
ATOM 4257 C CA . SER E 2 8 ? 9.069 9.779 -14.856 1.00 90.84 28 SER K CA 1
ATOM 4258 C C . SER E 2 8 ? 9.699 8.823 -13.835 1.00 89.57 28 SER K C 1
ATOM 4259 O O . SER E 2 8 ? 10.906 8.886 -13.601 1.00 97.50 28 SER K O 1
ATOM 4262 N N . ALA E 2 9 ? 8.876 7.975 -13.217 1.00 90.42 29 ALA K N 1
ATOM 4263 C CA . ALA E 2 9 ? 9.303 7.080 -12.145 1.00 96.89 29 ALA K CA 1
ATOM 4264 C C . ALA E 2 9 ? 8.638 5.712 -12.331 1.00 99.24 29 ALA K C 1
ATOM 4265 O O . ALA E 2 9 ? 7.880 5.533 -13.291 1.00 104.72 29 ALA K O 1
ATOM 4267 N N . PRO E 2 10 ? 8.932 4.738 -11.436 1.00 99.02 30 PRO K N 1
ATOM 4268 C CA . PRO E 2 10 ? 8.193 3.449 -11.416 1.00 102.50 30 PRO K CA 1
ATOM 4269 C C . PRO E 2 10 ? 6.774 3.486 -10.814 1.00 100.64 30 PRO K C 1
ATOM 4270 O O . PRO E 2 10 ? 6.401 4.436 -10.130 1.00 91.93 30 PRO K O 1
#

Sequence (513 aa):
VTIVKPIVYGNVARYFGKKREEDGHTHQWTVYVKPYRNEDMSAYVKKIQFKLHESYGNPLRVVTKPPYEITETGWGEFEIIIKIFFIDPNERPVTLYHLLKLFQSDTNAMLGKKTVVSEFYDEMIFQDPTIVKPIVYGNVARYFGKKREEDGHTHQWTVYVKPYRNEDMSAYVKKIQFKLHESYGNPLRVVTKPPYEITETGWGEFEIIIKIFFIDPNERPVTLYHLLKLFQSDTNAMLGKKTVVSEFYDEMIFQDTIVKPIVYGNVARYFGKKREEDGHTHQWTVYVKPYRNEDMSAYVKKIQFKLHESYGNPLRVVTKPPYEITETGWGEFEIIIKIFFIDPNERPVTLYHLLKLFQSDTNAMLGKKTVVSEFYDEMIFQDTIVKPIVYGNVARYFGKKREEDGHTHQWTVYVKPYRNEDMSAYVKKIQFKLHESYGNPLRVVTKPPYEITETGWGEFEIIIKIFFIDPNERPVTLYHLLKLFQSDTNAKTVVSEFYDEMIFQATAARSAP

Nearest PDB structures (foldseek):
  5vnb-assembly4_D  TM=1.008E+00  e=5.899E-24  Homo sapiens
  5xtz-assembly1_A  TM=9.867E-01  e=1.692E-21  Homo sapiens
  5xtz-assembly2_B  TM=9.806E-01  e=1.039E-20  Homo sapiens
  5r68-assembly1_B  TM=9.817E-01  e=2.314E-20  Homo sapiens
  5y8v-assembly4_D  TM=9.722E-01  e=1.286E-20  Homo sapiens

Solvent-accessible surface area: 29093 Å² total